Protein 3KUU (pdb70)

InterPro domains:
  IPR000031 PurE domain [PF00731] (14-162)
  IPR000031 PurE domain [SM01001] (13-164)
  IPR000031 PurE domain [TIGR01162] (15-169)
  IPR024694 PurE, prokaryotic type [PIRSF001338] (13-167)
  IPR024694 PurE, prokaryotic type [PTHR23046] (8-169)
  IPR033747 Class I PurE [MF_01929] (15-168)

B-factor: mean 12.15, std 9.56, range [2.0, 139.47]

Secondary structure (DSSP, 8-state):
--SS-----EEE---GGGGG--HHHHHHHHTT--EEE----TTT-HHHHHHHHHHTTTTT-SEEEEEEESS--S---GGG-SS-EEEEEEPPTTTTTHHHHHHHH--TTS--EE--SSHHHHHHHHHHHHHHHHTT-HHHHHHHHHHHHHHHHHHHT---TTS--/---EEE---GGGGG--HHHHHHHHTT--EEE----TTT-HHHHHHHHHHHTTTT-SEEEEEE-SS--S---GGG-SS-EEEEEPPPTTTTTHHHHHHHH--TT---EE--STHHHHHHHHHHHHHHHHTT-HHHHHHHHHHHHHHHHHHHT---TT--/-GGGT--EEE---GGGGG--HHHHHHHHTT--EEE----TTT-HHHHHHHHHHHTTTT-SEEEEEE-SS--S---GGG-SS-EEEEEPPPTTTTTHHHHHHHH--TTS--EE--SSHHHHHHHHHHHHHHHHTT-HHHHHHHHHHHHHHHHHHHT---TTS--/-----EEE---GGGGG--HHHHHHHHTT--EEE----TTT-HHHHHHHHHHHTTTT-SEEEEEE-SS--S---GGG-SS-EEEEEPPPTTTTTHHHHHHHH--TT---EE--STHHHHHHHHHHHHHHHHTT-HHHHHHHHHHHHHHHHHHHT---TTS--

Sequence (647 aa):
NSAYAAGVKIAIVGSKSDWATQQFAADVLTTLNVPFHVEVVSAHRTPDRLFSSFAEQAEEANGLHVIIAGNGGAAHLPGLAAKTLVPVLGVPVQSAALSGVDSLYSSIVQPRRGIPVGTLAIGKAGAANAALLAAQILALHDTELAGRLAHWRRQSSQTDDDVLDNPDPREEAGVKIAIVGSSKSDWATQQFAADVLTTLNNVPFHVEVVSAHRRTPDRLFSSFAEQAEANGLHVIIAGNGGAAHLPGLAAKTLVPVLGVPVQSAALSGVDSLYSIVQPRGIIPVGTLAIGKAGAANAALLAAQILALHDTEELAGRLAHWRQSSQTDDVLDNPDPREEEAYAAGVKIAIVGSSKSDWATQFAADVLTTLNVPFHVEVVSAHRRTPDRLFSSFAEQQAEANGLHVIIAGNGGAAHLPGLAAKTLVPVLGVPVQSAALSGVDSLYSSIVQPRGIPVGTLAIGKAGAANAALLAAQILALHDTELAGRLAHWRQSSQTDDDVLDNPDPREEAAAGVKIAIVGSKSDWATQQFAADVLTTLNVPFHVEVVSAHRRTPDRLFSSFAEQQAEANGLHVIIAGNGGAAHLPGLAAKTLVPVLGVPVQSAALSGVDSLYSSIVQPRGIIPVGTLAIGKKAGAANAALLAAQILALHDTELAGRLAHWRRQSSQQTDDVLDNNPDPREEA

Structure (mmCIF, N/CA/C/O backbone):
data_3KUU
#
_entry.id   3KUU
#
_cell.length_a   114.04
_cell.length_b   114.04
_cell.length_c   231.74
_cell.angle_alpha   90.0
_cell.angle_beta   90.0
_cell.angle_gamma   90.0
#
_symmetry.space_group_name_H-M   'I 4 2 2'
#
loop_
_entity.id
_entity.type
_entity.pdbx_description
1 polymer 'Phosphoribosylaminoimidazole carboxylase catalytic subunit PurE'
2 non-polymer 'SULFATE ION'
3 water water
#
loop_
_atom_site.group_PDB
_atom_site.id
_atom_site.type_symbol
_atom_site.label_atom_id
_atom_site.label_alt_id
_atom_site.label_comp_id
_atom_site.label_asym_id
_atom_site.label_entity_id
_atom_site.label_seq_id
_atom_site.pdbx_PDB_ins_code
_atom_site.Cartn_x
_atom_site.Cartn_y
_atom_site.Cartn_z
_atom_site.occupancy
_atom_site.B_iso_or_equiv
_atom_site.auth_seq_id
_atom_site.auth_comp_id
_atom_site.auth_asym_id
_atom_site.auth_atom_id
_atom_site.pdbx_PDB_model_num
ATOM 1 N N . ASN A 1 6 ? 18.118 36.006 43.667 1.00 12.72 6 ASN A N 1
ATOM 2 C CA . ASN A 1 6 ? 18.944 37.153 44.196 1.00 13.17 6 ASN A CA 1
ATOM 3 C C . ASN A 1 6 ? 18.030 38.357 44.469 1.00 12.32 6 ASN A C 1
ATOM 4 O O . ASN A 1 6 ? 16.817 38.240 44.254 1.00 14.55 6 ASN A O 1
ATOM 9 N N . SER A 1 7 ? 18.600 39.513 44.874 1.00 12.44 7 SER A N 1
ATOM 10 C CA . SER A 1 7 ? 17.806 40.736 45.242 1.00 13.63 7 SER A CA 1
ATOM 11 C C . SER A 1 7 ? 18.056 42.049 44.412 1.00 10.97 7 SER A C 1
ATOM 12 O O . SER A 1 7 ? 17.862 43.191 44.896 1.00 10.84 7 SER A O 1
ATOM 15 N N . ALA A 1 8 ? 18.458 41.870 43.156 1.00 8.89 8 ALA A N 1
ATOM 16 C CA . ALA A 1 8 ? 18.797 42.981 42.227 1.00 9.87 8 ALA A CA 1
ATOM 17 C C . ALA A 1 8 ? 17.641 43.979 41.902 1.00 6.97 8 ALA A C 1
ATOM 18 O O . ALA A 1 8 ? 17.845 45.187 41.679 1.00 6.69 8 ALA A O 1
ATOM 20 N N . TYR A 1 9 ? 16.442 43.399 41.824 1.00 8.58 9 TYR A N 1
ATOM 21 C CA . TYR A 1 9 ? 15.221 44.097 41.533 1.00 7.84 9 TYR A CA 1
ATOM 22 C C . TYR A 1 9 ? 14.341 43.724 42.725 1.00 7.10 9 TYR A C 1
ATOM 23 O O . TYR A 1 9 ? 14.327 42.569 43.283 1.00 11.15 9 TYR A O 1
ATOM 32 N N . ALA A 1 10 ? 13.675 44.745 43.199 1.00 4.93 10 ALA A N 1
ATOM 33 C CA . ALA A 1 10 ? 12.595 44.579 44.131 1.00 2.23 10 ALA A CA 1
ATOM 34 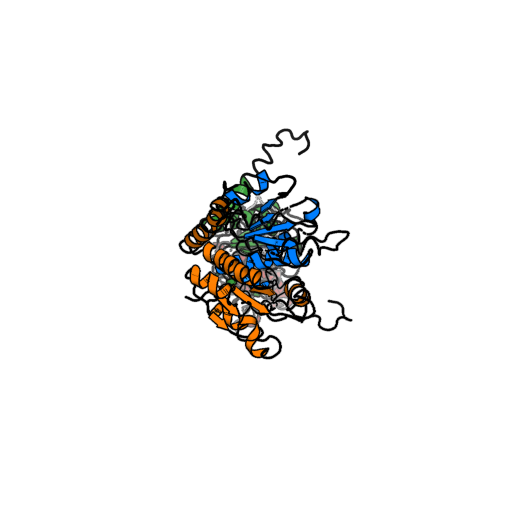C C . ALA A 1 10 ? 11.303 44.403 43.344 1.00 2.96 10 ALA A C 1
ATOM 35 O O . ALA A 1 10 ? 10.541 45.366 43.060 1.00 7.26 10 ALA A O 1
ATOM 37 N N . ALA A 1 11 ? 11.062 43.184 42.920 1.00 2.23 11 ALA A N 1
ATOM 38 C CA . ALA A 1 11 ? 10.046 42.847 41.931 1.00 2.45 11 ALA A CA 1
ATOM 39 C C . ALA A 1 11 ? 8.838 42.140 42.519 1.00 2.00 11 ALA A C 1
ATOM 40 O O . ALA A 1 11 ? 7.995 41.605 41.794 1.00 2.03 11 ALA A O 1
ATOM 42 N N . GLY A 1 12 ? 8.761 42.094 43.854 1.00 2.48 12 GLY A N 1
ATOM 43 C CA . GLY A 1 12 ? 7.588 41.469 44.490 1.00 2.00 12 GLY A CA 1
ATOM 44 C C . GLY A 1 12 ? 7.611 39.951 44.560 1.00 2.00 12 GLY A C 1
ATOM 45 O O . GLY A 1 12 ? 6.545 39.387 44.752 1.00 3.53 12 GLY A O 1
ATOM 46 N N . VAL A 1 13 ? 8.772 39.306 44.399 1.00 2.00 13 VAL A N 1
ATOM 47 C CA . VAL A 1 13 ? 8.782 37.826 44.440 1.00 3.41 13 VAL A CA 1
ATOM 48 C C . VAL A 1 13 ? 8.821 37.398 45.901 1.00 4.26 13 VAL A C 1
ATOM 49 O O . VAL A 1 13 ? 9.854 37.489 46.539 1.00 6.43 13 VAL A O 1
ATOM 53 N N . LYS A 1 14 ? 7.698 36.956 46.442 1.00 2.00 14 LYS A N 1
ATOM 54 C CA . LYS A 1 14 ? 7.631 36.624 47.880 1.00 2.00 14 LYS A CA 1
ATOM 55 C C . LYS A 1 14 ? 7.509 35.094 48.082 1.00 2.00 14 LYS A C 1
ATOM 56 O O . LYS A 1 14 ? 7.473 34.630 49.219 1.00 2.00 14 LYS A O 1
ATOM 62 N N . ILE A 1 15 ? 7.399 34.346 46.988 1.00 5.65 15 ILE A N 1
ATOM 63 C CA . ILE A 1 15 ? 7.255 32.867 47.111 1.00 6.45 15 ILE A CA 1
ATOM 64 C C . ILE A 1 15 ? 8.350 32.222 46.298 1.00 5.92 15 ILE A C 1
ATOM 65 O O . ILE A 1 15 ? 8.604 32.605 45.142 1.00 6.98 15 ILE A O 1
ATOM 70 N N . ALA A 1 16 ? 8.951 31.175 46.858 1.00 6.06 16 ALA A N 1
ATOM 71 C CA . ALA A 1 16 ? 9.814 30.267 46.069 1.00 5.63 16 ALA A CA 1
ATOM 72 C C . ALA A 1 16 ? 9.209 28.880 46.062 1.00 6.69 16 ALA A C 1
ATOM 73 O O . ALA A 1 16 ? 8.767 28.410 47.111 1.00 8.81 16 ALA A O 1
ATOM 75 N N . ILE A 1 17 ? 9.210 28.238 44.904 1.00 6.06 17 ILE A N 1
ATOM 76 C CA . ILE A 1 17 ? 8.833 26.814 44.728 1.00 5.91 17 ILE A CA 1
ATOM 77 C C . ILE A 1 17 ? 10.155 26.101 44.511 1.00 6.12 17 ILE A C 1
ATOM 78 O O . ILE A 1 17 ? 10.839 26.294 43.464 1.00 7.40 17 ILE A O 1
ATOM 83 N N . VAL A 1 18 ? 10.562 25.268 45.467 1.00 6.63 18 VAL A N 1
ATOM 84 C CA . VAL A 1 18 ? 11.799 24.522 45.373 1.00 6.70 18 VAL A CA 1
ATOM 85 C C . VAL A 1 18 ? 11.487 23.040 45.436 1.00 7.36 18 VAL A C 1
ATOM 86 O O . VAL A 1 18 ? 10.425 22.606 45.957 1.00 7.85 18 VAL A O 1
ATOM 98 N N . GLY A 1 20 ? 13.496 18.796 45.417 1.00 6.11 20 GLY A N 1
ATOM 99 C CA . GLY A 1 20 ? 14.728 18.049 45.558 1.00 6.77 20 GLY A CA 1
ATOM 100 C C . GLY A 1 20 ? 15.311 17.505 44.278 1.00 7.23 20 GLY A C 1
ATOM 101 O O . GLY A 1 20 ? 16.523 17.227 44.232 1.00 9.01 20 GLY A O 1
ATOM 102 N N . SER A 1 21 ? 14.493 17.337 43.247 1.00 7.75 21 SER A N 1
ATOM 103 C CA . SER A 1 21 ? 14.969 16.728 41.982 1.00 8.10 21 SER A CA 1
ATOM 104 C C . SER A 1 21 ? 14.240 17.351 40.824 1.00 6.77 21 SER A C 1
ATOM 105 O O . SER A 1 21 ? 13.051 17.720 40.950 1.00 7.99 21 SER A O 1
ATOM 108 N N . LYS A 1 22 ? 14.907 17.473 39.687 1.00 7.42 22 LYS A N 1
ATOM 109 C CA . LYS A 1 22 ? 14.248 17.939 38.448 1.00 9.64 22 LYS A CA 1
ATOM 110 C C . LYS A 1 22 ? 12.984 17.125 38.103 1.00 9.05 22 LYS A C 1
ATOM 111 O O . LYS A 1 22 ? 11.959 17.703 37.640 1.00 10.13 22 LYS A O 1
ATOM 117 N N . SER A 1 23 ? 13.001 15.822 38.395 1.00 8.22 23 SER A N 1
ATOM 118 C CA . SER A 1 23 ? 11.828 14.988 38.099 1.00 9.24 23 SER A CA 1
ATOM 119 C C . SER A 1 23 ? 10.615 15.390 38.954 1.00 10.68 23 SER A C 1
ATOM 120 O O . SER A 1 23 ? 9.477 15.100 38.578 1.00 11.35 23 SER A O 1
ATOM 123 N N . ASP A 1 24 ? 10.826 16.079 40.063 1.00 7.48 24 ASP A N 1
ATOM 124 C CA . ASP A 1 24 ? 9.704 16.581 40.849 1.00 7.18 24 ASP A CA 1
ATOM 125 C C . ASP A 1 24 ? 8.919 17.683 40.146 1.00 7.96 24 ASP A C 1
ATOM 126 O O . ASP A 1 24 ? 7.801 17.978 40.582 1.00 8.21 24 ASP A O 1
ATOM 131 N N . TRP A 1 25 ? 9.450 18.288 39.075 1.00 8.56 25 TRP A N 1
ATOM 132 C CA . TRP A 1 25 ? 8.753 19.397 38.428 1.00 7.72 25 TRP A CA 1
ATOM 133 C C . TRP A 1 25 ? 7.409 18.971 37.798 1.00 8.55 25 TRP A C 1
ATOM 134 O O . TRP A 1 25 ? 6.483 19.780 37.764 1.00 8.55 25 TRP A O 1
ATOM 145 N N . ALA A 1 26 ? 7.252 17.707 37.428 1.00 7.92 26 ALA A N 1
ATOM 146 C CA . ALA A 1 26 ? 5.963 17.208 36.906 1.00 9.54 26 ALA A CA 1
ATOM 147 C C . ALA A 1 26 ? 4.859 17.431 37.951 1.00 10.68 26 ALA A C 1
ATOM 148 O O . ALA A 1 26 ? 3.743 17.756 37.608 1.00 12.41 26 ALA A O 1
ATOM 150 N N . THR A 1 27 ? 5.209 17.296 39.234 1.00 8.01 27 THR A N 1
ATOM 151 C CA . THR A 1 27 ? 4.278 17.571 40.335 1.00 7.02 27 THR A CA 1
ATOM 152 C C . THR A 1 27 ? 4.272 19.081 40.659 1.00 7.32 27 THR A C 1
ATOM 153 O O . THR A 1 27 ? 3.199 19.673 40.790 1.00 7.53 27 THR A O 1
ATOM 165 N N . GLN A 1 29 ? 4.982 21.786 39.074 1.00 6.34 29 GLN A N 1
ATOM 166 C CA A GLN A 1 29 ? 4.416 22.715 38.086 0.50 7.09 29 GLN A CA 1
ATOM 167 C CA B GLN A 1 29 ? 4.399 22.704 38.088 0.50 8.05 29 GLN A CA 1
ATOM 168 C C . GLN A 1 29 ? 2.942 23.042 38.433 1.00 8.35 29 GLN A C 1
ATOM 169 O O . GLN A 1 29 ? 2.460 24.102 38.086 1.00 7.65 29 GLN A O 1
ATOM 180 N N . PHE A 1 30 ? 2.246 22.157 39.175 1.00 6.96 30 PHE A N 1
ATOM 181 C CA . PHE A 1 30 ? 0.856 22.453 39.528 1.00 7.79 30 PHE A CA 1
ATOM 182 C C . PHE A 1 30 ? 0.788 23.574 40.569 1.00 7.56 30 PHE A C 1
ATOM 183 O O . PHE A 1 30 ? -0.228 24.292 40.620 1.00 8.76 30 PHE A O 1
ATOM 191 N N . ALA A 1 31 ? 1.839 23.773 41.385 1.00 7.30 31 ALA A N 1
ATOM 192 C CA . ALA A 1 31 ? 1.868 24.954 42.281 1.00 6.68 31 ALA A CA 1
ATOM 193 C C . ALA A 1 31 ? 2.144 26.194 41.429 1.00 8.03 31 ALA A C 1
ATOM 194 O O . ALA A 1 31 ? 1.491 27.232 41.623 1.00 8.01 31 ALA A O 1
ATOM 196 N N . ALA A 1 32 ? 3.097 26.102 40.482 1.00 6.47 32 ALA A N 1
ATOM 197 C CA . ALA A 1 32 ? 3.410 27.260 39.641 1.00 6.47 32 ALA A CA 1
ATOM 198 C C . ALA A 1 32 ? 2.197 27.726 38.856 1.00 7.28 32 ALA A C 1
ATOM 199 O O . ALA A 1 32 ? 1.933 28.935 38.774 1.00 8.79 32 ALA A O 1
ATOM 201 N N . ASP A 1 33 ? 1.410 26.794 38.358 1.00 7.90 33 ASP A N 1
ATOM 202 C CA . ASP A 1 33 ? 0.266 27.172 37.561 1.00 7.72 33 ASP A CA 1
ATOM 203 C C . ASP A 1 33 ? -0.800 27.949 38.337 1.00 7.02 33 ASP A C 1
ATOM 204 O O . ASP A 1 33 ? -1.378 28.897 37.807 1.00 8.24 33 ASP A O 1
ATOM 209 N N . VAL A 1 34 ? -1.027 27.564 39.594 1.00 6.68 34 VAL A N 1
ATOM 210 C CA . VAL A 1 34 ? -1.965 28.328 40.406 1.00 7.43 34 VAL A CA 1
ATOM 211 C C . VAL A 1 34 ? -1.441 29.747 40.638 1.00 6.25 34 VAL A C 1
ATOM 212 O O . VAL A 1 34 ? -2.211 30.708 40.542 1.00 6.77 34 VAL A O 1
ATOM 216 N N . LEU A 1 35 ? -0.142 29.893 40.947 1.00 6.17 35 LEU A N 1
ATOM 217 C CA . LEU A 1 35 ? 0.373 31.241 41.230 1.00 5.47 35 LEU A CA 1
ATOM 218 C C . LEU A 1 35 ? 0.328 32.100 39.953 1.00 6.24 35 LEU A C 1
ATOM 219 O O . LEU A 1 35 ? -0.030 33.297 40.021 1.00 7.12 35 LEU A O 1
ATOM 224 N N . THR A 1 36 ? 0.576 31.502 38.777 1.00 7.04 36 THR A N 1
ATOM 225 C CA . THR A 1 36 ? 0.441 32.242 37.506 1.00 8.15 36 THR A CA 1
ATOM 226 C C . THR A 1 36 ? -0.996 32.775 37.366 1.00 6.72 36 THR A C 1
ATOM 227 O O . THR A 1 36 ? -1.205 33.953 37.064 1.00 7.39 36 THR A O 1
ATOM 231 N N . THR A 1 37 ? -1.968 31.912 37.610 1.00 5.98 37 THR A N 1
ATOM 232 C CA . THR A 1 37 ? -3.380 32.301 37.495 1.00 5.20 37 THR A CA 1
ATOM 233 C C . THR A 1 37 ? -3.719 33.433 38.434 1.00 6.61 37 THR A C 1
ATOM 234 O O . THR A 1 37 ? -4.447 34.368 38.059 1.00 8.26 37 THR A O 1
ATOM 238 N N . LEU A 1 38 ? -3.191 33.397 39.654 1.00 5.90 38 LEU A N 1
ATOM 239 C CA . LEU A 1 38 ? -3.426 34.436 40.642 1.00 7.40 38 LEU A CA 1
ATOM 240 C C . LEU A 1 38 ? -2.514 35.680 40.509 1.00 7.31 38 LEU A C 1
ATOM 241 O O . LEU A 1 38 ? -2.610 36.604 41.334 1.00 7.52 38 LEU A O 1
ATOM 246 N N . ASN A 1 39 ? -1.664 35.719 39.488 1.00 6.90 39 ASN A N 1
ATOM 247 C CA . ASN A 1 39 ? -0.773 36.878 39.309 1.00 7.67 39 ASN A CA 1
ATOM 248 C C . ASN A 1 39 ? 0.145 37.113 40.499 1.00 8.10 39 ASN A C 1
ATOM 249 O O . ASN A 1 39 ? 0.392 38.243 40.917 1.00 9.46 39 ASN A O 1
ATOM 254 N N . VAL A 1 40 ? 0.627 36.021 41.050 1.00 6.16 40 VAL A N 1
ATOM 255 C CA . VAL A 1 40 ? 1.576 36.067 42.179 1.00 6.60 40 VAL A CA 1
ATOM 256 C C . VAL A 1 40 ? 2.971 35.747 41.688 1.00 7.25 40 VAL A C 1
ATOM 257 O O . VAL A 1 40 ? 3.209 34.612 41.228 1.00 7.85 40 VAL A O 1
ATOM 261 N N . PRO A 1 41 ? 3.906 36.684 41.798 1.00 5.76 41 PRO A N 1
ATOM 262 C CA . PRO A 1 41 ? 5.273 36.375 41.355 1.00 6.78 41 PRO A CA 1
ATOM 263 C C . PRO A 1 41 ? 5.949 35.263 42.141 1.00 6.38 41 PRO A C 1
ATOM 264 O O . PRO A 1 41 ? 5.699 35.187 43.366 1.00 8.25 41 PRO A O 1
ATOM 268 N N . PHE A 1 42 ? 6.770 34.434 41.495 1.00 5.80 42 PHE A N 1
ATOM 269 C CA . PHE A 1 42 ? 7.446 33.353 42.208 1.00 6.90 42 PHE A CA 1
ATOM 270 C C . PHE A 1 42 ? 8.770 33.035 41.529 1.00 7.40 42 PHE A C 1
ATOM 271 O O . PHE A 1 42 ? 8.981 33.319 40.334 1.00 8.77 42 PHE A O 1
ATOM 279 N N . HIS A 1 43 ? 9.622 32.377 42.302 1.00 6.69 43 HIS A N 1
ATOM 280 C CA . HIS A 1 43 ? 10.907 31.835 41.860 1.00 6.59 43 HIS A CA 1
ATOM 281 C C . HIS A 1 43 ? 10.832 30.312 41.886 1.00 7.71 43 HIS A C 1
ATOM 282 O O . HIS A 1 43 ? 10.163 29.779 42.775 1.00 9.71 43 HIS A O 1
ATOM 289 N N . VAL A 1 44 ? 11.479 29.618 40.954 1.00 6.70 44 VAL A N 1
ATOM 290 C CA . VAL A 1 44 ? 11.537 28.128 40.979 1.00 6.71 44 VAL A CA 1
ATOM 291 C C . VAL A 1 44 ? 13.008 27.721 41.037 1.00 7.31 44 VAL A C 1
ATOM 292 O O . VAL A 1 44 ? 13.837 28.259 40.288 1.00 8.51 44 VAL A O 1
ATOM 296 N N . GLU A 1 45 ? 13.326 26.703 41.819 1.00 6.29 45 GLU A N 1
ATOM 297 C CA . GLU A 1 45 ? 14.705 26.223 41.856 1.00 5.94 45 GLU A CA 1
ATOM 298 C C . GLU A 1 45 ? 14.755 24.785 42.364 1.00 6.94 45 GLU A C 1
ATOM 299 O O . GLU A 1 45 ? 13.969 24.377 43.207 1.00 8.11 45 GLU A O 1
ATOM 305 N N . VAL A 1 46 ? 15.716 24.014 41.826 1.00 7.10 46 VAL A N 1
ATOM 306 C CA . VAL A 1 46 ? 16.004 22.661 42.330 1.00 7.18 46 VAL A CA 1
ATOM 307 C C . VAL A 1 46 ? 17.111 22.805 43.396 1.00 7.31 46 VAL A C 1
ATOM 308 O O . VAL A 1 46 ? 18.214 23.355 43.137 1.00 7.86 46 VAL A O 1
ATOM 312 N N . VAL A 1 47 ? 16.803 22.316 44.602 1.00 6.05 47 VAL A N 1
ATOM 313 C CA . VAL A 1 47 ? 17.768 22.305 45.726 1.00 7.13 47 VAL A CA 1
ATOM 314 C C . VAL A 1 47 ? 17.612 20.956 46.392 1.00 6.70 47 VAL A C 1
ATOM 315 O O . VAL A 1 47 ? 16.465 20.616 46.824 1.00 7.02 47 VAL A O 1
ATOM 319 N N . SER A 1 48 ? 18.664 20.132 46.393 1.00 7.57 48 SER A N 1
ATOM 320 C CA . SER A 1 48 ? 18.548 18.771 46.949 1.00 7.94 48 SER A CA 1
ATOM 321 C C . SER A 1 48 ? 19.114 18.739 48.366 1.00 7.56 48 SER A C 1
ATOM 322 O O . SER A 1 48 ? 20.293 19.148 48.558 1.00 7.84 48 SER A O 1
ATOM 325 N N . ALA A 1 49 ? 18.393 18.207 49.351 1.00 7.24 49 ALA A N 1
ATOM 326 C CA . ALA A 1 49 ? 18.957 18.065 50.700 1.00 6.58 49 ALA A CA 1
ATOM 327 C C . ALA A 1 49 ? 20.195 17.188 50.702 1.00 7.87 49 ALA A C 1
ATOM 328 O O . ALA A 1 49 ? 21.080 17.375 51.540 1.00 8.02 49 ALA A O 1
ATOM 330 N N . HIS A 1 50 ? 20.236 16.187 49.819 1.00 7.02 50 HIS A N 1
ATOM 331 C CA . HIS A 1 50 ? 21.309 15.168 49.895 1.00 5.76 50 HIS A CA 1
ATOM 332 C C . HIS A 1 50 ? 22.390 15.350 48.862 1.00 6.86 50 HIS A C 1
ATOM 333 O O . HIS A 1 50 ? 23.545 15.076 49.155 1.00 6.70 50 HIS A O 1
ATOM 340 N N . ARG A 1 51 ? 22.044 15.884 47.693 1.00 7.27 51 ARG A N 1
ATOM 341 C CA . ARG A 1 51 ? 23.065 16.147 46.671 1.00 6.59 51 ARG A CA 1
ATOM 342 C C . ARG A 1 51 ? 23.631 17.549 46.744 1.00 7.66 51 ARG A C 1
ATOM 343 O O . ARG A 1 51 ? 24.764 17.795 46.276 1.00 8.73 51 ARG A O 1
ATOM 351 N N . THR A 1 52 ? 22.878 18.518 47.283 1.00 6.77 52 THR A N 1
ATOM 352 C CA . THR A 1 52 ? 23.390 19.876 47.401 1.00 6.18 52 THR A CA 1
ATOM 353 C C . THR A 1 52 ? 23.121 20.432 48.811 1.00 6.74 52 THR A C 1
ATOM 354 O O . THR A 1 52 ? 22.464 21.465 48.973 1.00 6.72 52 THR A O 1
ATOM 358 N N . PRO A 1 53 ? 23.629 19.767 49.868 1.00 5.39 53 PRO A N 1
ATOM 359 C CA . PRO A 1 53 ? 23.346 20.196 51.245 1.00 6.81 53 PRO A CA 1
ATOM 360 C C . PRO A 1 53 ? 23.821 21.595 51.533 1.00 6.62 53 PRO A C 1
ATOM 361 O O . PRO A 1 53 ? 23.166 22.301 52.285 1.00 7.56 53 PRO A O 1
ATOM 365 N N . ASP A 1 54 ? 25.003 21.971 51.022 1.00 6.67 54 ASP A N 1
ATOM 366 C CA . ASP A 1 54 ? 25.492 23.328 51.259 1.00 5.36 54 ASP A CA 1
ATOM 367 C C . ASP A 1 54 ? 24.623 24.371 50.597 1.00 6.53 54 ASP A C 1
ATOM 368 O O . ASP A 1 54 ? 24.370 25.446 51.200 1.00 8.26 54 ASP A O 1
ATOM 373 N N . ARG A 1 55 ? 24.128 24.098 49.384 1.00 6.41 55 ARG A N 1
ATOM 374 C CA . ARG A 1 55 ? 23.195 25.032 48.779 1.00 6.31 55 ARG A CA 1
ATOM 375 C C . ARG A 1 55 ? 21.879 25.117 49.510 1.00 6.99 55 ARG A C 1
ATOM 376 O O . ARG A 1 55 ? 21.288 26.222 49.576 1.00 7.91 55 ARG A O 1
ATOM 384 N N . LEU A 1 56 ? 21.410 24.018 50.092 1.00 6.13 56 LEU A N 1
ATOM 385 C CA . LEU A 1 56 ? 20.196 24.118 50.913 1.00 6.89 56 LEU A CA 1
ATOM 386 C C . LEU A 1 56 ? 20.414 25.129 52.057 1.00 6.24 56 LEU A C 1
ATOM 387 O O . LEU A 1 56 ? 19.578 26.006 52.272 1.00 7.33 56 LEU A O 1
ATOM 392 N N . PHE A 1 57 ? 21.549 25.033 52.739 1.00 5.90 57 PHE A N 1
ATOM 393 C CA . PHE A 1 57 ? 21.798 25.981 53.827 1.00 7.47 57 PHE A CA 1
ATOM 394 C C . PHE A 1 57 ? 21.910 27.412 53.307 1.00 6.98 57 PHE A C 1
ATOM 395 O O . PHE A 1 57 ? 21.325 28.319 53.927 1.00 7.95 57 PHE A O 1
ATOM 403 N N . SER A 1 58 ? 22.604 27.653 52.197 1.00 7.07 58 SER A N 1
ATOM 404 C CA A SER A 1 58 ? 22.737 29.019 51.681 0.50 7.77 58 SER A CA 1
ATOM 405 C CA B SER A 1 58 ? 22.733 29.032 51.703 0.50 7.52 58 SER A CA 1
ATOM 406 C C . SER A 1 58 ? 21.390 29.588 51.250 1.00 8.60 58 SER A C 1
ATOM 407 O O . SER A 1 58 ? 21.079 30.771 51.511 1.00 8.17 58 SER A O 1
ATOM 412 N N . PHE A 1 59 ? 20.563 28.761 50.621 1.00 7.09 59 PHE A N 1
ATOM 413 C CA . PHE A 1 59 ? 19.252 29.219 50.166 1.00 5.70 59 PHE A CA 1
ATOM 414 C C . PHE A 1 59 ? 18.422 29.628 51.384 1.00 7.21 59 PHE A C 1
ATOM 415 O O . PHE A 1 59 ? 17.814 30.716 51.397 1.00 6.82 59 PHE A O 1
ATOM 423 N N . ALA A 1 60 ? 18.377 28.790 52.398 1.00 7.07 60 ALA A N 1
ATOM 424 C CA . ALA A 1 60 ? 17.594 29.096 53.573 1.00 6.86 60 ALA A CA 1
ATOM 425 C C . ALA A 1 60 ? 18.136 30.324 54.299 1.00 7.27 60 ALA A C 1
ATOM 426 O O . ALA A 1 60 ? 17.369 31.190 54.707 1.00 6.99 60 ALA A O 1
ATOM 428 N N . GLU A 1 61 ? 19.457 30.407 54.465 1.00 7.25 61 GLU A N 1
ATOM 429 C CA . GLU A 1 61 ? 20.067 31.551 55.186 1.00 6.75 61 GLU A CA 1
ATOM 430 C C . GLU A 1 61 ? 19.727 32.861 54.523 1.00 7.23 61 GLU A C 1
ATOM 431 O O . GLU A 1 61 ? 19.591 33.861 55.218 1.00 8.07 61 GLU A O 1
ATOM 437 N N . GLN A 1 62 ? 19.632 32.882 53.196 1.00 5.82 62 GLN A N 1
ATOM 438 C CA . GLN A 1 62 ? 19.408 34.142 52.491 1.00 5.88 62 GLN A CA 1
ATOM 439 C C . GLN A 1 62 ? 17.935 34.363 52.085 1.00 6.34 62 GLN A C 1
ATOM 440 O O . GLN A 1 62 ? 17.648 35.371 51.423 1.00 6.24 62 GLN A O 1
ATOM 446 N N . ALA A 1 63 ? 17.020 33.463 52.482 1.00 6.06 63 ALA A N 1
ATOM 447 C CA . ALA A 1 63 ? 15.618 33.577 52.056 1.00 5.92 63 ALA A CA 1
ATOM 448 C C . ALA A 1 63 ? 15.015 34.916 52.435 1.00 5.95 63 ALA A C 1
ATOM 449 O O . ALA A 1 63 ? 14.375 35.575 51.617 1.00 6.85 63 ALA A O 1
ATOM 451 N N . GLU A 1 64 ? 15.195 35.331 53.698 1.00 7.77 64 GLU A N 1
ATOM 452 C CA A GLU A 1 64 ? 14.661 36.634 54.136 0.50 9.03 64 GLU A CA 1
ATOM 453 C CA B GLU A 1 64 ? 14.633 36.615 54.113 0.50 8.09 64 GLU A CA 1
ATOM 454 C C . GLU A 1 64 ? 15.296 37.806 53.368 1.00 8.84 64 GLU A C 1
ATOM 455 O O . GLU A 1 64 ? 14.586 38.732 52.874 1.00 9.39 64 GLU A O 1
ATOM 466 N N . ALA A 1 65 ? 16.619 37.808 53.225 1.00 7.37 65 ALA A N 1
ATOM 467 C CA . ALA A 1 65 ? 17.278 38.879 52.445 1.00 6.77 65 ALA A CA 1
ATOM 468 C C . ALA A 1 65 ? 16.836 38.948 50.996 1.00 6.36 65 ALA A C 1
ATOM 469 O O . ALA A 1 65 ? 16.810 40.028 50.390 1.00 8.40 65 ALA A O 1
ATOM 471 N N . ASN A 1 66 ? 16.443 37.807 50.448 1.00 5.97 66 ASN A N 1
ATOM 472 C CA . ASN A 1 66 ? 15.949 37.749 49.078 1.00 5.53 66 ASN A CA 1
ATOM 473 C C . ASN A 1 66 ? 14.451 38.111 48.984 1.00 5.10 66 ASN A C 1
ATOM 474 O O . ASN A 1 66 ? 13.911 38.108 47.878 1.00 9.39 66 ASN A O 1
ATOM 479 N N . GLY A 1 67 ? 13.823 38.425 50.121 1.00 6.49 67 GLY A N 1
ATOM 480 C CA . GLY A 1 67 ? 12.434 38.926 50.095 1.00 7.53 67 GLY A CA 1
ATOM 481 C C . GLY A 1 67 ? 11.379 37.830 50.189 1.00 8.06 67 GLY A C 1
ATOM 482 O O . GLY A 1 67 ? 10.162 38.137 49.983 1.00 9.65 67 GLY A O 1
ATOM 483 N N . LEU A 1 68 ? 11.739 36.591 50.514 1.00 7.09 68 LEU A N 1
ATOM 484 C CA . LEU A 1 68 ? 10.703 35.540 50.552 1.00 7.43 68 LEU A CA 1
ATOM 485 C C . LEU A 1 68 ? 9.864 35.620 51.802 1.00 7.68 68 LEU A C 1
ATOM 486 O O . LEU A 1 68 ? 10.358 35.855 52.931 1.00 9.84 68 LEU A O 1
ATOM 491 N N . HIS A 1 69 ? 8.557 35.345 51.602 1.00 6.47 69 HIS A N 1
ATOM 492 C CA . HIS A 1 69 ? 7.615 35.213 52.741 1.00 6.73 69 HIS A CA 1
ATOM 493 C C . HIS A 1 69 ? 7.139 33.772 52.911 1.00 7.97 69 HIS A C 1
ATOM 494 O O . HIS A 1 69 ? 6.714 33.423 54.029 1.00 8.62 69 HIS A O 1
ATOM 501 N N . VAL A 1 70 ? 7.130 32.968 51.850 1.00 6.40 70 VAL A N 1
ATOM 502 C CA . VAL A 1 70 ? 6.745 31.557 51.983 1.00 6.18 70 VAL A CA 1
ATOM 503 C C . VAL A 1 70 ? 7.603 30.745 51.045 1.00 6.58 70 VAL A C 1
ATOM 504 O O . VAL A 1 70 ? 7.827 31.132 49.886 1.00 7.88 70 VAL A O 1
ATOM 508 N N . ILE A 1 71 ? 8.092 29.604 51.510 1.00 6.89 71 ILE A N 1
ATOM 509 C CA . ILE A 1 71 ? 8.764 28.637 50.645 1.00 7.08 71 ILE A CA 1
ATOM 510 C C . ILE A 1 71 ? 7.869 27.408 50.510 1.00 7.62 71 ILE A C 1
ATOM 511 O O . ILE A 1 71 ? 7.413 26.850 51.529 1.00 8.20 71 ILE A O 1
ATOM 516 N N . ILE A 1 72 ? 7.612 27.002 49.270 1.00 6.33 72 ILE A N 1
ATOM 517 C CA . ILE A 1 72 ? 6.907 25.746 48.986 1.00 6.48 72 ILE A CA 1
ATOM 518 C C . ILE A 1 72 ? 7.980 24.773 48.560 1.00 7.61 72 ILE A C 1
ATOM 519 O O . ILE A 1 72 ? 8.685 24.996 47.564 1.00 8.84 72 ILE A O 1
ATOM 524 N N . ALA A 1 73 ? 8.109 23.656 49.273 1.00 7.24 73 ALA A N 1
ATOM 525 C CA . ALA A 1 73 ? 9.195 22.702 48.988 1.00 6.28 73 ALA A CA 1
ATOM 526 C C . ALA A 1 73 ? 8.648 21.328 48.755 1.00 6.99 73 ALA A C 1
ATOM 527 O O . ALA A 1 73 ? 7.942 20.772 49.635 1.00 7.89 73 ALA A O 1
ATOM 529 N N . GLY A 1 74 ? 8.942 20.746 47.602 1.00 7.66 74 GLY A N 1
ATOM 530 C CA . GLY A 1 74 ? 8.528 19.364 47.268 1.00 6.55 74 GLY A CA 1
ATOM 531 C C . GLY A 1 74 ? 9.668 18.392 47.325 1.00 7.38 74 GLY A C 1
ATOM 532 O O . GLY A 1 74 ? 10.806 18.736 46.920 1.00 7.68 74 GLY A O 1
ATOM 533 N N . ASN A 1 75 ? 9.409 17.192 47.848 1.00 7.44 75 ASN A N 1
ATOM 534 C CA . ASN A 1 75 ? 10.439 16.162 47.882 1.00 7.86 75 ASN A CA 1
ATOM 535 C C . ASN A 1 75 ? 9.735 14.845 48.120 1.00 7.82 75 ASN A C 1
ATOM 536 O O . ASN A 1 75 ? 8.574 14.818 48.533 1.00 8.23 75 ASN A O 1
ATOM 541 N N . GLY A 1 76 ? 10.458 13.777 47.822 1.00 9.11 76 GLY A N 1
ATOM 542 C CA . GLY A 1 76 ? 9.888 12.423 47.943 1.00 9.49 76 GLY A CA 1
ATOM 543 C C . GLY A 1 76 ? 10.851 11.455 48.571 1.00 7.88 76 GLY A C 1
ATOM 544 O O . GLY A 1 76 ? 12.057 11.664 48.633 1.00 9.24 76 GLY A O 1
ATOM 545 N N . GLY A 1 77 ? 10.302 10.285 48.885 1.00 7.46 77 GLY A N 1
ATOM 546 C CA . GLY A 1 77 ? 11.117 9.194 49.518 1.00 8.58 77 GLY A CA 1
ATOM 547 C C . GLY A 1 77 ? 11.512 9.611 50.919 1.00 7.68 77 GLY A C 1
ATOM 548 O O . GLY A 1 77 ? 10.657 9.964 51.740 1.00 9.25 77 GLY A O 1
ATOM 549 N N . ALA A 1 78 ? 12.824 9.587 51.203 1.00 8.16 78 ALA A N 1
ATOM 550 C CA . ALA A 1 78 ? 13.343 10.193 52.444 1.00 8.36 78 ALA A CA 1
ATOM 551 C C . ALA A 1 78 ? 13.427 11.661 52.113 1.00 9.73 78 ALA A C 1
ATOM 552 O O . ALA A 1 78 ? 14.422 12.219 51.566 1.00 10.63 78 ALA A O 1
ATOM 554 N N . ALA A 1 79 ? 12.313 12.320 52.366 1.00 8.44 79 ALA A N 1
ATOM 555 C CA . ALA A 1 79 ? 12.028 13.662 51.846 1.00 9.05 79 ALA A CA 1
ATOM 556 C C . ALA A 1 79 ? 12.467 14.704 52.853 1.00 10.32 79 ALA A C 1
ATOM 557 O O . ALA A 1 79 ? 11.600 15.244 53.537 1.00 14.74 79 ALA A O 1
ATOM 559 N N . HIS A 1 80 ? 13.752 15.021 52.860 1.00 7.30 80 HIS A N 1
ATOM 560 C CA . HIS A 1 80 ? 14.322 15.868 53.927 1.00 8.77 80 HIS A CA 1
ATOM 561 C C . HIS A 1 80 ? 14.398 17.357 53.573 1.00 7.69 80 HIS A C 1
ATOM 562 O O . HIS A 1 80 ? 14.683 18.187 54.445 1.00 9.57 80 HIS A O 1
ATOM 569 N N . LEU A 1 81 ? 14.143 17.712 52.315 1.00 5.99 81 LEU A N 1
ATOM 570 C CA . LEU A 1 81 ? 14.270 19.124 51.918 1.00 7.30 81 LEU A CA 1
ATOM 571 C C . LEU A 1 81 ? 13.410 20.104 52.743 1.00 6.91 81 LEU A C 1
ATOM 572 O O . LEU A 1 81 ? 13.936 21.091 53.246 1.00 6.62 81 LEU A O 1
ATOM 577 N N . PRO A 1 82 ? 12.082 19.860 52.866 1.00 7.51 82 PRO A N 1
ATOM 578 C CA . PRO A 1 82 ? 11.297 20.892 53.596 1.00 6.97 82 PRO A CA 1
ATOM 579 C C . PRO A 1 82 ? 11.749 21.092 55.027 1.00 7.06 82 PRO A C 1
ATOM 580 O O . PRO A 1 82 ? 11.841 22.255 55.462 1.00 7.34 82 PRO A O 1
ATOM 584 N N . GLY A 1 83 ? 12.028 20.017 55.718 1.00 6.67 83 GLY A N 1
ATOM 585 C CA . GLY A 1 83 ? 12.373 20.136 57.145 1.00 6.53 83 GLY A CA 1
ATOM 586 C C . GLY A 1 83 ? 13.726 20.773 57.341 1.00 6.98 83 GLY A C 1
ATOM 587 O O . GLY A 1 83 ? 13.890 21.558 58.306 1.00 7.99 83 GLY A O 1
ATOM 596 N N . LEU A 1 85 ? 15.144 22.979 55.302 1.00 6.60 85 LEU A N 1
ATOM 597 C CA . LEU A 1 85 ? 14.946 24.395 55.050 1.00 6.68 85 LEU A CA 1
ATOM 598 C C . LEU A 1 85 ? 14.319 25.051 56.280 1.00 6.76 85 LEU A C 1
ATOM 599 O O . LEU A 1 85 ? 14.772 26.113 56.720 1.00 6.82 85 LEU A O 1
ATOM 604 N N . ALA A 1 86 ? 13.268 24.436 56.821 1.00 6.51 86 ALA A N 1
ATOM 605 C CA . ALA A 1 86 ? 12.588 25.062 57.984 1.00 6.71 86 ALA A CA 1
ATOM 606 C C . ALA A 1 86 ? 13.482 25.191 59.192 1.00 7.86 86 ALA A C 1
ATOM 607 O O . ALA A 1 86 ? 13.324 26.172 59.964 1.00 8.02 86 ALA A O 1
ATOM 609 N N . ALA A 1 87 ? 14.487 24.313 59.320 1.00 6.49 87 ALA A N 1
ATOM 610 C CA . ALA A 1 87 ? 15.421 24.371 60.449 1.00 6.39 87 ALA A CA 1
ATOM 611 C C . ALA A 1 87 ? 16.361 25.590 60.359 1.00 7.84 87 ALA A C 1
ATOM 612 O O . ALA A 1 87 ? 16.966 25.969 61.381 1.00 8.95 87 ALA A O 1
ATOM 614 N N . LYS A 1 88 ? 16.486 26.185 59.168 1.00 7.46 88 LYS A N 1
ATOM 615 C CA . LYS A 1 88 ? 17.497 27.195 58.917 1.00 7.21 88 LYS A CA 1
ATOM 616 C C . LYS A 1 88 ? 16.940 28.575 58.617 1.00 8.22 88 LYS A C 1
ATOM 617 O O . LYS A 1 88 ? 17.713 29.486 58.318 1.00 9.83 88 LYS A O 1
ATOM 623 N N . THR A 1 89 ? 15.617 28.758 58.663 1.00 7.57 89 THR A N 1
ATOM 624 C CA . THR A 1 89 ? 15.018 30.079 58.467 1.00 8.26 89 THR A CA 1
ATOM 625 C C . THR A 1 89 ? 13.716 30.163 59.231 1.00 7.14 89 THR A C 1
ATOM 626 O O . THR A 1 89 ? 13.079 29.146 59.410 1.00 8.71 89 THR A O 1
ATOM 630 N N . LEU A 1 90 ? 13.298 31.389 59.535 1.00 8.03 90 LEU A N 1
ATOM 631 C CA . LEU A 1 90 ? 11.939 31.648 60.048 1.00 8.26 90 LEU A CA 1
ATOM 632 C C . LEU A 1 90 ? 10.907 31.819 58.966 1.00 7.84 90 LEU A C 1
ATOM 633 O O . LEU A 1 90 ? 9.717 31.897 59.290 1.00 9.15 90 LEU A O 1
ATOM 638 N N . VAL A 1 91 ? 11.308 31.954 57.702 1.00 7.30 91 VAL A N 1
ATOM 639 C CA . VAL A 1 91 ? 10.311 32.021 56.650 1.00 7.39 91 VAL A CA 1
ATOM 640 C C . VAL A 1 91 ? 9.466 30.732 56.675 1.00 6.74 91 VAL A C 1
ATOM 641 O O . VAL A 1 91 ? 10.026 29.627 56.652 1.00 7.61 91 VAL A O 1
ATOM 645 N N . PRO A 1 92 ? 8.129 30.833 56.697 1.00 6.96 92 PRO A N 1
ATOM 646 C CA . PRO A 1 92 ? 7.296 29.624 56.711 1.00 6.84 92 PRO A CA 1
ATOM 647 C C . PRO A 1 92 ? 7.582 28.701 55.543 1.00 6.23 92 PRO A C 1
ATOM 648 O O . PRO A 1 92 ? 7.701 29.156 54.371 1.00 7.21 92 PRO A O 1
ATOM 652 N N . VAL A 1 93 ? 7.634 27.394 55.850 1.00 6.92 93 VAL A N 1
ATOM 653 C CA . VAL A 1 93 ? 7.854 26.341 54.826 1.00 6.75 93 VAL A CA 1
ATOM 654 C C . VAL A 1 93 ? 6.613 25.445 54.751 1.00 7.18 93 VAL A C 1
ATOM 655 O O . VAL A 1 93 ? 6.150 24.919 55.781 1.00 7.64 93 VAL A O 1
ATOM 659 N N . LEU A 1 94 ? 6.129 25.288 53.522 1.00 6.12 94 LEU A N 1
ATOM 660 C CA . LEU A 1 94 ? 5.037 24.369 53.204 1.00 6.64 94 LEU A CA 1
ATOM 661 C C . LEU A 1 94 ? 5.612 23.218 52.425 1.00 9.15 94 LEU A C 1
ATOM 662 O O . LEU A 1 94 ? 6.421 23.401 51.488 1.00 11.08 94 LEU A O 1
ATOM 667 N N . GLY A 1 95 ? 5.282 22.001 52.828 1.00 8.11 95 GLY A N 1
ATOM 668 C CA . GLY A 1 95 ? 5.923 20.806 52.226 1.00 8.97 95 GLY A CA 1
ATOM 669 C C . GLY A 1 95 ? 4.940 20.021 51.364 1.00 7.89 95 GLY A C 1
ATOM 670 O O . GLY A 1 95 ? 3.775 19.814 51.752 1.00 8.39 95 GLY A O 1
ATOM 671 N N . VAL A 1 96 ? 5.370 19.599 50.177 1.00 7.40 96 VAL A N 1
ATOM 672 C CA . VAL A 1 96 ? 4.538 18.784 49.279 1.00 6.99 96 VAL A CA 1
ATOM 673 C C . VAL A 1 96 ? 5.204 17.420 49.128 1.00 7.89 96 VAL A C 1
ATOM 674 O O . VAL A 1 96 ? 6.333 17.316 48.606 1.00 7.81 96 VAL A O 1
ATOM 678 N N . PRO A 1 97 ? 4.561 16.346 49.630 1.00 6.28 97 PRO A N 1
ATOM 679 C CA . PRO A 1 97 ? 5.114 14.997 49.437 1.00 6.54 97 PRO A CA 1
ATOM 680 C C . PRO A 1 97 ? 4.931 14.575 47.998 1.00 8.42 97 PRO A C 1
ATOM 681 O O . PRO A 1 97 ? 3.791 14.438 47.525 1.00 8.96 97 PRO A O 1
ATOM 685 N N . VAL A 1 98 ? 6.001 14.298 47.298 1.00 8.31 98 VAL A N 1
ATOM 686 C CA . VAL A 1 98 ? 5.932 13.799 45.931 1.00 7.89 98 VAL A CA 1
ATOM 687 C C . VAL A 1 98 ? 5.669 12.324 45.982 1.00 9.40 98 VAL A C 1
ATOM 688 O O . VAL A 1 98 ? 6.241 11.611 46.848 1.00 11.19 98 VAL A O 1
ATOM 692 N N . GLN A 1 99 ? 4.810 11.807 45.115 1.00 8.23 99 GLN A N 1
ATOM 693 C CA . GLN A 1 99 ? 4.520 10.373 45.142 1.00 9.25 99 GLN A CA 1
ATOM 694 C C . GLN A 1 99 ? 5.734 9.587 44.726 1.00 12.65 99 GLN A C 1
ATOM 695 O O . GLN A 1 99 ? 6.411 9.889 43.755 1.00 19.76 99 GLN A O 1
ATOM 701 N N . SER A 1 100 ? 6.110 8.625 45.542 1.00 8.81 100 SER A N 1
ATOM 702 C CA . SER A 1 100 ? 7.226 7.732 45.262 1.00 8.16 100 SER A CA 1
ATOM 703 C C . SER A 1 100 ? 6.742 6.425 44.654 1.00 9.53 100 SER A C 1
ATOM 704 O O . SER A 1 100 ? 5.573 6.065 44.794 1.00 11.45 100 SER A O 1
ATOM 707 N N . ALA A 1 101 ? 7.634 5.673 44.020 1.00 10.80 101 ALA A N 1
ATOM 708 C CA . ALA A 1 101 ? 7.204 4.495 43.294 1.00 12.53 101 ALA A CA 1
ATOM 709 C C . ALA A 1 101 ? 6.791 3.341 44.219 1.00 12.28 101 ALA A C 1
ATOM 710 O O . ALA A 1 101 ? 5.634 2.906 44.187 1.00 15.36 101 ALA A O 1
ATOM 712 N N . ALA A 1 102 ? 7.694 2.813 45.028 1.00 10.02 102 ALA A N 1
ATOM 713 C CA . ALA A 1 102 ? 7.287 1.635 45.830 1.00 9.87 102 ALA A CA 1
ATOM 714 C C . ALA A 1 102 ? 6.206 1.951 46.857 1.00 9.44 102 ALA A C 1
ATOM 715 O O . ALA A 1 102 ? 5.185 1.224 46.973 1.00 10.47 102 ALA A O 1
ATOM 717 N N . LEU A 1 103 ? 6.432 3.009 47.627 1.00 8.97 103 LEU A N 1
ATOM 718 C CA . LEU A 1 103 ? 5.577 3.258 48.802 1.00 7.39 103 LEU A CA 1
ATOM 719 C C . LEU A 1 103 ? 4.494 4.277 48.529 1.00 6.69 103 LEU A C 1
ATOM 720 O O . LEU A 1 103 ? 3.746 4.644 49.460 1.00 8.35 103 LEU A O 1
ATOM 725 N N . SER A 1 104 ? 4.361 4.725 47.273 1.00 7.23 104 SER A N 1
ATOM 726 C CA . SER A 1 104 ? 3.207 5.586 46.838 1.00 7.25 104 SER A CA 1
ATOM 727 C C . SER A 1 104 ? 3.126 6.842 47.684 1.00 7.79 104 SER A C 1
ATOM 728 O O . SER A 1 104 ? 2.033 7.381 47.902 1.00 8.82 104 SER A O 1
ATOM 731 N N . GLY A 1 105 ? 4.272 7.384 48.093 1.00 6.51 105 GLY A N 1
ATOM 732 C CA . GLY A 1 105 ? 4.310 8.624 48.825 1.00 6.87 105 GLY A CA 1
ATOM 733 C C . GLY A 1 105 ? 4.096 8.526 50.331 1.00 7.69 105 GLY A C 1
ATOM 734 O O . GLY A 1 105 ? 4.089 9.576 50.950 1.00 7.87 105 GLY A O 1
ATOM 735 N N . VAL A 1 106 ? 3.932 7.334 50.887 1.00 7.59 106 VAL A N 1
ATOM 736 C CA . VAL A 1 106 ? 3.818 7.239 52.327 1.00 8.09 106 VAL A CA 1
ATOM 737 C C . VAL A 1 106 ? 5.142 7.581 52.999 1.00 6.58 106 VAL A C 1
ATOM 738 O O . VAL A 1 106 ? 5.161 8.264 54.063 1.00 7.36 106 VAL A O 1
ATOM 742 N N . ASP A 1 107 ? 6.247 7.142 52.387 1.00 6.35 107 ASP A N 1
ATOM 743 C CA . ASP A 1 107 ? 7.573 7.571 52.878 1.00 6.17 107 ASP A CA 1
ATOM 744 C C . ASP A 1 107 ? 7.707 9.105 52.769 1.00 6.60 107 ASP A C 1
ATOM 745 O O . ASP A 1 107 ? 8.132 9.762 53.723 1.00 8.23 107 ASP A O 1
ATOM 750 N N . SER A 1 108 ? 7.329 9.662 51.616 1.00 6.17 108 SER A N 1
ATOM 751 C CA . SER A 1 108 ? 7.383 11.111 51.461 1.00 6.61 108 SER A CA 1
ATOM 752 C C . SER A 1 108 ? 6.584 11.855 52.518 1.00 7.02 108 SER A C 1
ATOM 753 O O . SER A 1 108 ? 7.081 12.809 53.158 1.00 7.76 108 SER A O 1
ATOM 756 N N . LEU A 1 109 ? 5.354 11.388 52.729 1.00 6.48 109 LEU A N 1
ATOM 757 C CA . LEU A 1 109 ? 4.462 12.041 53.701 1.00 7.25 109 LEU A CA 1
ATOM 758 C C . LEU A 1 109 ? 5.012 11.954 55.084 1.00 7.16 109 LEU A C 1
ATOM 759 O O . LEU A 1 109 ? 5.098 12.969 55.817 1.00 8.28 109 LEU A O 1
ATOM 764 N N . TYR A 1 110 ? 5.406 10.756 55.506 1.00 7.17 110 TYR A N 1
ATOM 765 C CA . TYR A 1 110 ? 5.868 10.623 56.905 1.00 7.07 110 TYR A CA 1
ATOM 766 C C . TYR A 1 110 ? 7.146 11.453 57.139 1.00 7.84 110 TYR A C 1
ATOM 767 O O . TYR A 1 110 ? 7.308 12.044 58.245 1.00 9.46 110 TYR A O 1
ATOM 776 N N . SER A 1 111 ? 8.069 11.462 56.168 1.00 7.42 111 SER A N 1
ATOM 777 C CA A SER A 1 111 ? 9.328 12.146 56.396 0.50 7.00 111 SER A CA 1
ATOM 778 C CA B SER A 1 111 ? 9.344 12.184 56.245 0.50 7.64 111 SER A CA 1
ATOM 779 C C . SER A 1 111 ? 9.156 13.665 56.353 1.00 8.91 111 SER A C 1
ATOM 780 O O . SER A 1 111 ? 10.063 14.377 56.804 1.00 10.15 111 SER A O 1
ATOM 785 N N . ILE A 1 112 ? 8.024 14.191 55.856 1.00 7.27 112 ILE A N 1
ATOM 786 C CA . ILE A 1 112 ? 7.748 15.661 55.888 1.00 7.80 112 ILE A CA 1
ATOM 787 C C . ILE A 1 112 ? 6.850 16.021 57.056 1.00 8.44 112 ILE A C 1
ATOM 788 O O . ILE A 1 112 ? 7.125 16.995 57.776 1.00 9.90 112 ILE A O 1
ATOM 793 N N . VAL A 1 113 ? 5.741 15.303 57.262 1.00 7.85 113 VAL A N 1
ATOM 794 C CA . VAL A 1 113 ? 4.741 15.787 58.207 1.00 7.46 113 VAL A CA 1
ATOM 795 C C . VAL A 1 113 ? 5.173 15.545 59.619 1.00 8.28 113 VAL A C 1
ATOM 796 O O . VAL A 1 113 ? 4.766 16.332 60.508 1.00 9.41 113 VAL A O 1
ATOM 800 N N . GLN A 1 114 ? 5.957 14.487 59.917 1.00 7.17 114 GLN A N 1
ATOM 801 C CA . GLN A 1 114 ? 6.244 14.092 61.318 1.00 7.70 114 GLN A CA 1
ATOM 802 C C . GLN A 1 114 ? 7.354 14.897 61.984 1.00 9.40 114 GLN A C 1
ATOM 803 O O . GLN A 1 114 ? 7.984 14.386 62.920 1.00 11.72 114 GLN A O 1
ATOM 817 N N . PRO A 1 116 ? 9.401 16.947 64.540 1.00 10.62 116 PRO A N 1
ATOM 818 C CA . PRO A 1 116 ? 9.339 17.081 65.999 1.00 11.75 116 PRO A CA 1
ATOM 819 C C . PRO A 1 116 ? 9.113 18.531 66.436 1.00 10.27 116 PRO A C 1
ATOM 820 O O . PRO A 1 116 ? 9.329 19.508 65.710 1.00 10.55 116 PRO A O 1
ATOM 824 N N . ARG A 1 117 ? 8.673 18.642 67.705 1.00 9.58 117 ARG A N 1
ATOM 825 C CA A ARG A 1 117 ? 8.429 19.961 68.285 0.50 10.48 117 ARG A CA 1
ATOM 826 C CA B ARG A 1 117 ? 8.483 19.916 68.370 0.50 11.16 117 ARG A CA 1
ATOM 827 C C . ARG A 1 117 ? 9.627 20.902 68.094 1.00 9.70 117 ARG A C 1
ATOM 828 O O . ARG A 1 117 ? 10.806 20.565 68.381 1.00 13.30 117 ARG A O 1
ATOM 843 N N . GLY A 1 118 ? 9.320 22.082 67.581 1.00 9.88 118 GLY A N 1
ATOM 844 C CA . GLY A 1 118 ? 10.275 23.188 67.510 1.00 9.65 118 GLY A CA 1
ATOM 845 C C . GLY A 1 118 ? 10.558 23.704 66.141 1.00 10.07 118 GLY A C 1
ATOM 846 O O . GLY A 1 118 ? 10.982 24.867 66.021 1.00 12.09 118 GLY A O 1
ATOM 847 N N . ILE A 1 119 ? 10.354 22.859 65.102 1.00 8.46 119 ILE A N 1
ATOM 848 C CA . ILE A 1 119 ? 10.620 23.269 63.724 1.00 8.35 119 ILE A CA 1
ATOM 849 C C . ILE A 1 119 ? 9.452 22.768 62.869 1.00 8.40 119 ILE A C 1
ATOM 850 O O . ILE A 1 119 ? 9.380 21.578 62.572 1.00 10.39 119 ILE A O 1
ATOM 855 N N . PRO A 1 120 ? 8.540 23.643 62.473 1.00 6.91 120 PRO A N 1
ATOM 856 C CA . PRO A 1 120 ? 7.333 23.192 61.737 1.00 6.92 120 PRO A CA 1
ATOM 857 C C . PRO A 1 120 ? 7.508 23.133 60.221 1.00 8.17 120 PRO A C 1
ATOM 858 O O . PRO A 1 120 ? 8.215 23.978 59.653 1.00 8.24 120 PRO A O 1
ATOM 862 N N . VAL A 1 121 ? 6.757 22.222 59.572 1.00 7.62 121 VAL A N 1
ATOM 863 C CA . VAL A 1 121 ? 6.528 22.279 58.102 1.00 7.08 121 VAL A CA 1
ATOM 864 C C . VAL A 1 121 ? 5.046 22.049 57.917 1.00 7.24 121 VAL A C 1
ATOM 865 O O . VAL A 1 121 ? 4.486 21.023 58.365 1.00 8.76 121 VAL A O 1
ATOM 869 N N . GLY A 1 122 ? 4.368 22.994 57.273 1.00 6.78 122 GLY A N 1
ATOM 870 C CA . GLY A 1 122 ? 2.930 22.806 56.973 1.00 7.31 122 GLY A CA 1
ATOM 871 C C . GLY A 1 122 ? 2.761 21.902 55.768 1.00 7.12 122 GLY A C 1
ATOM 872 O O . GLY A 1 122 ? 3.179 22.289 54.668 1.00 7.77 122 GLY A O 1
ATOM 873 N N . THR A 1 123 ? 2.190 20.704 55.953 1.00 6.52 123 THR A N 1
ATOM 874 C CA . THR A 1 123 ? 2.247 19.699 54.877 1.00 7.18 123 THR A CA 1
ATOM 875 C C . THR A 1 123 ? 0.928 19.584 54.130 1.00 6.35 123 THR A C 1
ATOM 876 O O . THR A 1 123 ? -0.164 19.685 54.714 1.00 7.43 123 THR A O 1
ATOM 880 N N . LEU A 1 124 ? 1.010 19.400 52.814 1.00 6.39 124 LEU A N 1
ATOM 881 C CA . LEU A 1 124 ? -0.148 19.239 51.957 1.00 7.07 124 LEU A CA 1
ATOM 882 C C . LEU A 1 124 ? -0.236 17.816 51.416 1.00 7.37 124 LEU A C 1
ATOM 883 O O . LEU A 1 124 ? 0.614 16.978 51.743 1.00 8.02 124 LEU A O 1
ATOM 888 N N . ALA A 1 125 ? -1.284 17.527 50.656 1.00 6.78 125 ALA A N 1
ATOM 889 C CA . ALA A 1 125 ? -1.556 16.171 50.165 1.00 6.75 125 ALA A CA 1
ATOM 890 C C . ALA A 1 125 ? -0.443 15.620 49.295 1.00 7.79 125 ALA A C 1
ATOM 891 O O . ALA A 1 125 ? 0.328 16.367 48.647 1.00 8.18 125 ALA A O 1
ATOM 893 N N . ILE A 1 126 ? -0.383 14.280 49.237 1.00 7.60 126 ILE A N 1
ATOM 894 C CA . ILE A 1 126 ? 0.533 13.641 48.305 1.00 6.84 126 ILE A CA 1
ATOM 895 C C . ILE A 1 126 ? 0.260 14.052 46.865 1.00 7.11 126 ILE A C 1
ATOM 896 O O . ILE A 1 126 ? -0.906 14.008 46.410 1.00 8.81 126 ILE A O 1
ATOM 901 N N . GLY A 1 127 ? 1.298 14.471 46.114 1.00 7.19 127 GLY A N 1
ATOM 902 C CA . GLY A 1 127 ? 1.154 14.663 44.665 1.00 7.54 127 GLY A CA 1
ATOM 903 C C . GLY A 1 127 ? 0.643 16.006 44.230 1.00 7.56 127 GLY A C 1
ATOM 904 O O . GLY A 1 127 ? 0.723 17.024 44.929 1.00 8.06 127 GLY A O 1
ATOM 905 N N . LYS A 1 128 ? 0.126 16.022 43.000 1.00 8.21 128 LYS A N 1
ATOM 906 C CA . LYS A 1 128 ? -0.271 17.262 42.334 1.00 9.00 128 LYS A CA 1
ATOM 907 C C . LYS A 1 128 ? -1.370 18.024 43.057 1.00 8.34 128 LYS A C 1
ATOM 908 O O . LYS A 1 128 ? -1.378 19.273 42.997 1.00 8.49 128 LYS A O 1
ATOM 914 N N . ALA A 1 129 ? -2.271 17.363 43.791 1.00 8.50 129 ALA A N 1
ATOM 915 C CA . ALA A 1 129 ? -3.257 18.084 44.591 1.00 8.96 129 ALA A CA 1
ATOM 916 C C . ALA A 1 129 ? -2.579 18.887 45.683 1.00 8.47 129 ALA A C 1
ATOM 917 O O . ALA A 1 129 ? -2.979 20.018 45.970 1.00 9.07 129 ALA A O 1
ATOM 919 N N . GLY A 1 130 ? -1.545 18.310 46.305 1.00 7.97 130 GLY A N 1
ATOM 920 C CA . GLY A 1 130 ? -0.853 19.036 47.367 1.00 8.45 130 GLY A CA 1
ATOM 921 C C . GLY A 1 130 ? -0.018 20.133 46.816 1.00 7.72 130 GLY A C 1
ATOM 922 O O . GLY A 1 130 ? 0.098 21.165 47.462 1.00 8.39 130 GLY A O 1
ATOM 923 N N . ALA A 1 131 ? 0.550 19.995 45.601 1.00 7.02 131 ALA A N 1
ATOM 924 C CA . ALA A 1 131 ? 1.322 21.099 45.026 1.00 7.46 131 ALA A CA 1
ATOM 925 C C . ALA A 1 131 ? 0.389 22.307 44.729 1.00 7.52 131 ALA A C 1
ATOM 926 O O . ALA A 1 131 ? 0.728 23.434 45.097 1.00 7.26 131 ALA A O 1
ATOM 928 N N . ALA A 1 132 ? -0.795 22.053 44.122 1.00 7.32 132 ALA A N 1
ATOM 929 C CA . ALA A 1 132 ? -1.712 23.140 43.864 1.00 6.13 132 ALA A CA 1
ATOM 930 C C . ALA A 1 132 ? -2.129 23.780 45.203 1.00 6.99 132 ALA A C 1
ATOM 931 O O . ALA A 1 132 ? -2.210 25.025 45.333 1.00 7.40 132 ALA A O 1
ATOM 933 N N . ASN A 1 133 ? -2.378 22.956 46.216 1.00 6.54 133 ASN A N 1
ATOM 934 C CA . ASN A 1 133 ? -2.844 23.456 47.491 1.00 7.41 133 ASN A CA 1
ATOM 935 C C . ASN A 1 133 ? -1.768 24.211 48.244 1.00 7.54 133 ASN A C 1
ATOM 936 O O . ASN A 1 133 ? -2.090 25.137 49.013 1.00 8.00 133 ASN A O 1
ATOM 941 N N . ALA A 1 134 ? -0.498 23.842 48.064 1.00 7.07 134 ALA A N 1
ATOM 942 C CA . ALA A 1 134 ? 0.541 24.619 48.698 1.00 7.16 134 ALA A CA 1
ATOM 943 C C . ALA A 1 134 ? 0.610 26.012 48.124 1.00 6.96 134 ALA A C 1
ATOM 944 O O . ALA A 1 134 ? 0.821 26.988 48.866 1.00 7.64 134 ALA A O 1
ATOM 946 N N . ALA A 1 135 ? 0.408 26.125 46.810 1.00 6.61 135 ALA A N 1
ATOM 947 C CA . ALA A 1 135 ? 0.351 27.462 46.208 1.00 7.02 135 ALA A CA 1
ATOM 948 C C . ALA A 1 135 ? -0.855 28.242 46.731 1.00 7.15 135 ALA A C 1
ATOM 949 O O . ALA A 1 135 ? -0.697 29.428 47.032 1.00 7.42 135 ALA A O 1
ATOM 951 N N . LEU A 1 136 ? -2.028 27.600 46.854 1.00 6.90 136 LEU A N 1
ATOM 952 C CA . LEU A 1 136 ? -3.170 28.323 47.362 1.00 7.25 136 LEU A CA 1
ATOM 953 C C . LEU A 1 136 ? -2.947 28.713 48.815 1.00 6.42 136 LEU A C 1
ATOM 954 O O . LEU A 1 136 ? -3.316 29.857 49.182 1.00 7.69 136 LEU A O 1
ATOM 959 N N . LEU A 1 137 ? -2.387 27.851 49.647 1.00 7.17 137 LEU A N 1
ATOM 960 C CA . LEU A 1 137 ? -2.180 28.232 51.041 1.00 5.78 137 LEU A CA 1
ATOM 961 C C . LEU A 1 137 ? -1.154 29.385 51.130 1.00 7.76 137 LEU A C 1
ATOM 962 O O . LEU A 1 137 ? -1.308 30.320 51.942 1.00 7.46 137 LEU A O 1
ATOM 967 N N . ALA A 1 138 ? -0.076 29.290 50.335 1.00 6.37 138 ALA A N 1
ATOM 968 C CA . ALA A 1 138 ? 0.905 30.389 50.312 1.00 6.63 138 ALA A CA 1
ATOM 969 C C . ALA A 1 138 ? 0.251 31.689 49.911 1.00 7.97 138 ALA A C 1
ATOM 970 O O . ALA A 1 138 ? 0.500 32.747 50.548 1.00 7.48 138 ALA A O 1
ATOM 972 N N . ALA A 1 139 ? -0.620 31.638 48.884 1.00 7.48 139 ALA A N 1
ATOM 973 C CA . ALA A 1 139 ? -1.321 32.862 48.467 1.00 7.06 139 ALA A CA 1
ATOM 974 C C . ALA A 1 139 ? -2.282 33.354 49.560 1.00 6.53 139 ALA A C 1
ATOM 975 O O . ALA A 1 139 ? -2.393 34.584 49.746 1.00 7.52 139 ALA A O 1
ATOM 977 N N . GLN A 1 140 ? -2.956 32.435 50.277 1.00 6.17 140 GLN A N 1
ATOM 978 C CA . GLN A 1 140 ? -3.839 32.833 51.401 1.00 7.63 140 GLN A CA 1
ATOM 979 C C . GLN A 1 140 ? -3.030 33.518 52.489 1.00 6.64 140 GLN A C 1
ATOM 980 O O . GLN A 1 140 ? -3.493 34.494 53.127 1.00 7.58 140 GLN A O 1
ATOM 986 N N . ILE A 1 141 ? -1.800 33.052 52.719 1.00 7.31 141 ILE A N 1
ATOM 987 C CA . ILE A 1 141 ? -0.926 33.731 53.707 1.00 6.86 141 ILE A CA 1
ATOM 988 C C . ILE A 1 141 ? -0.592 35.148 53.220 1.00 6.88 141 ILE A C 1
ATOM 989 O O . ILE A 1 141 ? -0.721 36.132 53.981 1.00 7.42 141 ILE A O 1
ATOM 994 N N . LEU A 1 142 ? -0.170 35.259 51.950 1.00 7.06 142 LEU A N 1
ATOM 995 C CA . LEU A 1 142 ? 0.169 36.603 51.437 1.00 6.30 142 LEU A CA 1
ATOM 996 C C . LEU A 1 142 ? -1.040 37.517 51.515 1.00 6.26 142 LEU A C 1
ATOM 997 O O . LEU A 1 142 ? -0.928 38.718 51.779 1.00 7.26 142 LEU A O 1
ATOM 1002 N N . ALA A 1 143 ? -2.234 36.974 51.250 1.00 6.29 143 ALA A N 1
ATOM 1003 C CA . ALA A 1 143 ? -3.469 37.778 51.160 1.00 6.82 143 ALA A CA 1
ATOM 1004 C C . ALA A 1 143 ? -3.851 38.376 52.494 1.00 7.19 143 ALA A C 1
ATOM 1005 O O . ALA A 1 143 ? -4.664 39.310 52.494 1.00 9.06 143 ALA A O 1
ATOM 1007 N N . LEU A 1 144 ? -3.279 37.905 53.603 1.00 7.51 144 LEU A N 1
ATOM 1008 C CA . LEU A 1 144 ? -3.506 38.580 54.899 1.00 7.55 144 LEU A CA 1
ATOM 1009 C C . LEU A 1 144 ? -3.098 40.044 54.808 1.00 7.76 144 LEU A C 1
ATOM 1010 O O . LEU A 1 144 ? -3.602 40.840 55.599 1.00 10.44 144 LEU A O 1
ATOM 1015 N N . HIS A 1 145 ? -2.162 40.372 53.891 1.00 7.22 145 HIS A N 1
ATOM 1016 C CA . HIS A 1 145 ? -1.679 41.738 53.763 1.00 7.56 145 HIS A CA 1
ATOM 1017 C C . HIS A 1 145 ? -1.689 42.168 52.339 1.00 11.09 145 HIS A C 1
ATOM 1018 O O . HIS A 1 145 ? -0.905 43.003 51.939 1.00 12.64 145 HIS A O 1
ATOM 1025 N N . ASP A 1 146 ? -2.625 41.641 51.570 1.00 9.15 146 ASP A N 1
ATOM 1026 C CA . ASP A 1 146 ? -2.732 41.954 50.135 1.00 9.37 146 ASP A CA 1
ATOM 1027 C C . ASP A 1 146 ? -4.183 41.782 49.757 1.00 9.01 146 ASP A C 1
ATOM 1028 O O . ASP A 1 146 ? -4.629 40.711 49.386 1.00 8.75 146 ASP A O 1
ATOM 1033 N N . THR A 1 147 ? -4.953 42.872 49.889 1.00 7.99 147 THR A N 1
ATOM 1034 C CA . THR A 1 147 ? -6.383 42.787 49.691 1.00 7.49 147 THR A CA 1
ATOM 1035 C C . THR A 1 147 ? -6.757 42.447 48.241 1.00 5.06 147 THR A C 1
ATOM 1036 O O . THR A 1 147 ? -7.762 41.797 47.988 1.00 5.99 147 THR A O 1
ATOM 1040 N N . GLU A 1 148 ? -5.950 42.879 47.299 1.00 6.82 148 GLU A N 1
ATOM 1041 C CA . GLU A 1 148 ? -6.269 42.617 45.900 1.00 5.49 148 GLU A CA 1
ATOM 1042 C C . GLU A 1 148 ? -6.075 41.100 45.597 1.00 4.04 148 GLU A C 1
ATOM 1043 O O . GLU A 1 148 ? -6.931 40.502 44.937 1.00 4.41 148 GLU A O 1
ATOM 1049 N N . LEU A 1 149 ? -5.013 40.502 46.130 1.00 4.54 149 LEU A N 1
ATOM 1050 C CA . LEU A 1 149 ? -4.854 39.062 46.038 1.00 3.82 149 LEU A CA 1
ATOM 1051 C C . LEU A 1 149 ? -5.978 38.365 46.737 1.00 5.20 149 LEU A C 1
ATOM 1052 O O . LEU A 1 149 ? -6.449 37.320 46.246 1.00 4.63 149 LEU A O 1
ATOM 1057 N N . ALA A 1 150 ? -6.420 38.862 47.912 1.00 4.41 150 ALA A N 1
ATOM 1058 C CA . ALA A 1 150 ? -7.545 38.228 48.570 1.00 3.72 150 ALA A CA 1
ATOM 1059 C C . ALA A 1 150 ? -8.762 38.209 47.623 1.00 3.81 150 ALA A C 1
ATOM 1060 O O . ALA A 1 150 ? -9.519 37.238 47.586 1.00 5.01 150 ALA A O 1
ATOM 1062 N N . GLY A 1 151 ? -9.001 39.303 46.883 1.00 4.60 151 GLY A N 1
ATOM 1063 C CA . GLY A 1 151 ? -10.124 39.327 45.937 1.00 4.32 151 GLY A CA 1
ATOM 1064 C C . GLY A 1 151 ? -9.932 38.302 44.811 1.00 3.16 151 GLY A C 1
ATOM 1065 O O . GLY A 1 151 ? -10.866 37.677 44.339 1.00 4.77 151 GLY A O 1
ATOM 1066 N N . ARG A 1 152 ? -8.696 38.184 44.328 1.00 4.14 152 ARG A N 1
ATOM 1067 C CA . ARG A 1 152 ? -8.435 37.191 43.259 1.00 3.82 152 ARG A CA 1
ATOM 1068 C C . ARG A 1 152 ? -8.618 35.765 43.770 1.00 4.17 152 ARG A C 1
ATOM 1069 O O . ARG A 1 152 ? -9.155 34.923 43.021 1.00 5.21 152 ARG A O 1
ATOM 1077 N N . LEU A 1 153 ? -8.249 35.504 45.033 1.00 4.29 153 LEU A N 1
ATOM 1078 C CA . LEU A 1 153 ? -8.518 34.175 45.619 1.00 4.78 153 LEU A CA 1
ATOM 1079 C C . LEU A 1 153 ? -10.023 33.929 45.754 1.00 5.68 153 LEU A C 1
ATOM 1080 O O . LEU A 1 153 ? -10.509 32.805 45.521 1.00 6.21 153 LEU A O 1
ATOM 1085 N N . ALA A 1 154 ? -10.761 34.947 46.164 1.00 3.83 154 ALA A N 1
ATOM 1086 C CA . ALA A 1 154 ? -12.206 34.774 46.319 1.00 5.59 154 ALA A CA 1
ATOM 1087 C C . ALA A 1 154 ? -12.804 34.461 44.958 1.00 4.60 154 ALA A C 1
ATOM 1088 O O . ALA A 1 154 ? -13.685 33.578 44.859 1.00 5.91 154 ALA A O 1
ATOM 1090 N N . HIS A 1 155 ? -12.359 35.119 43.895 1.00 4.61 155 HIS A N 1
ATOM 1091 C CA . HIS A 1 155 ? -12.853 34.821 42.548 1.00 6.23 155 HIS A CA 1
ATOM 1092 C C . HIS A 1 155 ? -12.498 33.409 42.109 1.00 5.72 155 HIS A C 1
ATOM 1093 O O . HIS A 1 155 ? -13.354 32.718 41.494 1.00 7.17 155 HIS A O 1
ATOM 1100 N N . TRP A 1 156 ? -11.261 32.987 42.374 1.00 5.17 156 TRP A N 1
ATOM 1101 C CA . TRP A 1 156 ? -10.813 31.666 42.037 1.00 5.97 156 TRP A CA 1
ATOM 1102 C C . TRP A 1 156 ? -11.724 30.619 42.721 1.00 7.07 156 TRP A C 1
ATOM 1103 O O . TRP A 1 156 ? -12.203 29.648 42.065 1.00 6.73 156 TRP A O 1
ATOM 1114 N N . ARG A 1 157 ? -11.985 30.794 44.014 1.00 6.33 157 ARG A N 1
ATOM 1115 C CA A ARG A 1 157 ? -12.846 29.873 44.758 0.50 5.08 157 ARG A CA 1
ATOM 1116 C CA B ARG A 1 157 ? -12.824 29.847 44.727 0.50 5.03 157 ARG A CA 1
ATOM 1117 C C . ARG A 1 157 ? -14.264 29.879 44.203 1.00 6.47 157 ARG A C 1
ATOM 1118 O O . ARG A 1 157 ? -14.875 28.803 44.028 1.00 7.15 157 ARG A O 1
ATOM 1133 N N . GLN A 1 158 ? -14.810 31.071 43.937 1.00 5.46 158 GLN A N 1
ATOM 1134 C CA . GLN A 1 158 ? -16.177 31.165 43.450 1.00 6.52 158 GLN A CA 1
ATOM 1135 C C . GLN A 1 158 ? -16.286 30.466 42.104 1.00 6.29 158 GLN A C 1
ATOM 1136 O O . GLN A 1 158 ? -17.282 29.767 41.847 1.00 6.04 158 GLN A O 1
ATOM 1142 N N . SER A 1 159 ? -15.255 30.561 41.270 1.00 5.86 159 SER A N 1
ATOM 1143 C CA A SER A 1 159 ? -15.282 29.934 39.950 0.50 6.12 159 SER A CA 1
ATOM 1144 C CA B SER A 1 159 ? -15.313 29.940 39.948 0.50 6.59 159 SER A CA 1
ATOM 1145 C C . SER A 1 159 ? -15.294 28.416 40.078 1.00 6.22 159 SER A C 1
ATOM 1146 O O . SER A 1 159 ? -16.014 27.709 39.363 1.00 6.45 159 SER A O 1
ATOM 1151 N N . GLN A 1 160 ? -14.499 27.893 41.009 1.00 5.81 160 GLN A N 1
ATOM 1152 C CA . GLN A 1 160 ? -14.445 26.468 41.238 1.00 5.55 160 GLN A CA 1
ATOM 1153 C C . GLN A 1 160 ? -15.825 25.966 41.760 1.00 6.62 160 GLN A C 1
ATOM 1154 O O . GLN A 1 160 ? -16.329 24.891 41.346 1.00 7.57 160 GLN A O 1
ATOM 1160 N N . THR A 1 161 ? -16.445 26.724 42.673 1.00 5.92 161 THR A N 1
ATOM 1161 C CA . THR A 1 161 ? -17.765 26.399 43.226 1.00 4.91 161 THR A CA 1
ATOM 1162 C C . THR A 1 161 ? -18.814 26.417 42.138 1.00 3.55 161 THR A C 1
ATOM 1163 O O . THR A 1 161 ? -19.601 25.418 41.995 1.00 5.08 161 THR A O 1
ATOM 1167 N N . ASP A 1 162 ? -18.802 27.458 41.292 1.00 6.13 162 ASP A N 1
ATOM 1168 C CA . ASP A 1 162 ? -19.820 27.590 40.260 1.00 6.11 162 ASP A CA 1
ATOM 1169 C C . ASP A 1 162 ? -19.698 26.483 39.229 1.00 8.26 162 ASP A C 1
ATOM 1170 O O . ASP A 1 162 ? -20.716 25.989 38.720 1.00 8.07 162 ASP A O 1
ATOM 1175 N N . ASP A 1 163 ? -18.487 26.011 38.961 1.00 7.97 163 ASP A N 1
ATOM 1176 C CA A ASP A 1 163 ? -18.316 24.987 37.944 0.50 11.04 163 ASP A CA 1
ATOM 1177 C CA B ASP A 1 163 ? -18.303 24.999 37.941 0.50 10.05 163 ASP A CA 1
ATOM 1178 C C . ASP A 1 163 ? -18.957 23.696 38.414 1.00 8.00 163 ASP A C 1
ATOM 1179 O O . ASP A 1 163 ? -19.522 22.949 37.602 1.00 10.42 163 ASP A O 1
ATOM 1188 N N . VAL A 1 164 ? -18.923 23.417 39.726 1.00 6.27 164 VAL A N 1
ATOM 1189 C CA . VAL A 1 164 ? -19.639 22.255 40.232 1.00 5.22 164 VAL A CA 1
ATOM 1190 C C . VAL A 1 164 ? -21.185 22.483 40.253 1.00 6.84 164 VAL A C 1
ATOM 1191 O O . VAL A 1 164 ? -21.961 21.637 39.812 1.00 6.75 164 VAL A O 1
ATOM 1195 N N . LEU A 1 165 ? -21.626 23.644 40.744 1.00 5.37 165 LEU A N 1
ATOM 1196 C CA . LEU A 1 165 ? -23.061 23.905 40.861 1.00 4.38 165 LEU A CA 1
ATOM 1197 C C . LEU A 1 165 ? -23.752 23.950 39.518 1.00 5.18 165 LEU A C 1
ATOM 1198 O O . LEU A 1 165 ? -24.929 23.616 39.412 1.00 6.44 165 LEU A O 1
ATOM 1203 N N . ASP A 1 166 ? -23.025 24.357 38.478 1.00 5.17 166 ASP A N 1
ATOM 1204 C CA . ASP A 1 166 ? -23.598 24.506 37.133 1.00 6.27 166 ASP A CA 1
ATOM 1205 C C . ASP A 1 166 ? -23.731 23.152 36.431 1.00 6.72 166 ASP A C 1
ATOM 1206 O O . ASP A 1 166 ? -24.349 23.070 35.377 1.00 8.77 166 ASP A O 1
ATOM 1211 N N . ASN A 1 167 ? -23.139 22.108 36.994 1.00 5.75 167 ASN A N 1
ATOM 1212 C CA . ASN A 1 167 ? -23.140 20.805 36.343 1.00 8.17 167 ASN A CA 1
ATOM 1213 C C . ASN A 1 167 ? -23.508 19.717 37.360 1.00 7.10 167 ASN A C 1
ATOM 1214 O O . ASN A 1 167 ? -22.696 18.810 37.672 1.00 9.60 167 ASN A O 1
ATOM 1219 N N . PRO A 1 168 ? -24.740 19.764 37.876 1.00 5.43 168 PRO A N 1
ATOM 1220 C CA . PRO A 1 168 ? -25.088 18.850 38.972 1.00 7.60 168 PRO A CA 1
ATOM 1221 C C . PRO A 1 168 ? -25.261 17.397 38.514 1.00 5.79 168 PRO A C 1
ATOM 1222 O O . PRO A 1 168 ? -25.154 16.516 39.356 1.00 5.87 168 PRO A O 1
ATOM 1226 N N . ASP A 1 169 ? -25.599 17.125 37.252 1.00 2.81 169 ASP A N 1
ATOM 1227 C CA . ASP A 1 169 ? -25.877 15.748 36.844 1.00 2.70 169 ASP A CA 1
ATOM 1228 C C . ASP A 1 169 ? -24.670 15.207 36.117 1.00 4.69 169 ASP A C 1
ATOM 1229 O O . ASP A 1 169 ? -24.330 15.711 35.061 1.00 5.35 169 ASP A O 1
ATOM 1234 N N . PRO A 1 170 ? -23.983 14.214 36.702 1.00 4.83 170 PRO A N 1
ATOM 1235 C CA . PRO A 1 170 ? -22.722 13.808 36.100 1.00 4.05 170 PRO A CA 1
ATOM 1236 C C . PRO A 1 170 ? -22.936 13.035 34.791 1.00 5.83 170 PRO A C 1
ATOM 1237 O O . PRO A 1 170 ? -21.971 12.757 34.098 1.00 4.72 170 PRO A O 1
ATOM 1241 N N . ARG A 1 171 ? -24.176 12.657 34.481 1.00 3.33 171 ARG A N 1
ATOM 1242 C CA . ARG A 1 171 ? -24.454 11.979 33.214 1.00 3.06 171 ARG A CA 1
ATOM 1243 C C . ARG A 1 171 ? -24.492 12.954 32.037 1.00 6.04 171 ARG A C 1
ATOM 1244 O O . ARG A 1 171 ? -24.523 12.511 30.891 1.00 7.67 171 ARG A O 1
ATOM 1252 N N . GLU A 1 172 ? -24.497 14.261 32.324 1.00 8.90 172 GLU A N 1
ATOM 1253 C CA . GLU A 1 172 ? -24.593 15.319 31.300 1.00 14.32 172 GLU A CA 1
ATOM 1254 C C . GLU A 1 172 ? -23.262 16.064 31.094 1.00 19.90 172 GLU A C 1
ATOM 1255 O O . GLU A 1 172 ? -22.544 16.350 32.057 1.00 19.67 172 GLU A O 1
ATOM 1261 N N . GLU A 1 173 ? -22.938 16.384 29.840 1.00 26.92 173 GLU A N 1
ATOM 1262 C CA . GLU A 1 173 ? -21.706 17.117 29.521 1.00 34.96 173 GLU A CA 1
ATOM 1263 C C . GLU A 1 173 ? -21.796 18.605 29.880 1.00 40.17 173 GLU A C 1
ATOM 1264 O O . GLU A 1 173 ? -22.858 19.226 29.734 1.00 41.13 173 GLU A O 1
ATOM 1270 N N . ALA A 1 174 ? -20.675 19.175 30.332 1.00 46.75 174 ALA A N 1
ATOM 1271 C CA . ALA A 1 174 ? -20.543 20.634 30.455 1.00 51.02 174 ALA A CA 1
ATOM 1272 C C . ALA A 1 174 ? -19.739 21.187 29.272 1.00 53.59 174 ALA A C 1
ATOM 1273 O O . ALA A 1 174 ? -18.497 21.176 29.295 1.00 57.54 174 ALA A O 1
ATOM 1275 N N . GLY B 1 12 ? -4.602 42.523 69.971 1.00 19.15 12 GLY B N 1
ATOM 1276 C CA . GLY B 1 12 ? -5.629 41.911 69.105 1.00 16.81 12 GLY B CA 1
ATOM 1277 C C . GLY B 1 12 ? -5.372 40.415 68.927 1.00 13.82 12 GLY B C 1
ATOM 1278 O O . GLY B 1 12 ? -4.244 39.974 68.641 1.00 14.98 12 GLY B O 1
ATOM 1279 N N . VAL B 1 13 ? -6.424 39.636 69.103 1.00 11.48 13 VAL B N 1
ATOM 1280 C CA . VAL B 1 13 ? -6.353 38.186 68.838 1.00 8.40 13 VAL B CA 1
ATOM 1281 C C . VAL B 1 13 ? -6.337 37.931 67.330 1.00 8.83 13 VAL B C 1
ATOM 1282 O O . VAL B 1 13 ? -7.308 38.268 66.618 1.00 11.11 13 VAL B O 1
ATOM 1286 N N . LYS B 1 14 ? -5.253 37.297 66.862 1.00 4.87 14 LYS B N 1
ATOM 1287 C CA . LYS B 1 14 ? -5.164 36.950 65.413 1.00 4.89 14 LYS B CA 1
ATOM 1288 C C . LYS B 1 14 ? -5.097 35.448 65.180 1.00 5.34 14 LYS B C 1
ATOM 1289 O O . LYS B 1 14 ? -5.054 34.996 64.044 1.00 6.19 14 LYS B O 1
ATOM 1295 N N . ILE B 1 15 ? -5.098 34.651 66.251 1.00 5.29 15 ILE B N 1
ATOM 1296 C CA . ILE B 1 15 ? -5.071 33.183 66.160 1.00 6.90 15 ILE B CA 1
ATOM 1297 C C . ILE B 1 15 ? -6.218 32.575 66.945 1.00 5.43 15 ILE B C 1
ATOM 1298 O O . ILE B 1 15 ? -6.453 33.007 68.088 1.00 6.83 15 ILE B O 1
ATOM 1303 N N . ALA B 1 16 ? -6.907 31.573 66.367 1.00 6.74 16 ALA B N 1
ATOM 1304 C CA . ALA B 1 16 ? -7.834 30.737 67.134 1.00 6.63 16 ALA B CA 1
ATOM 1305 C C . ALA B 1 16 ? -7.322 29.327 67.164 1.00 6.12 16 ALA B C 1
ATOM 1306 O O . ALA B 1 16 ? -6.804 28.836 66.111 1.00 8.36 16 ALA B O 1
ATOM 1308 N N . ILE B 1 17 ? -7.411 28.707 68.333 1.00 7.06 17 ILE B N 1
ATOM 1309 C CA . ILE B 1 17 ? -7.129 27.280 68.511 1.00 6.63 17 ILE B CA 1
ATOM 1310 C C . ILE B 1 17 ? -8.492 26.617 68.711 1.00 7.41 17 ILE B C 1
ATOM 1311 O O . ILE B 1 17 ? -9.176 26.866 69.716 1.00 8.06 17 ILE B O 1
ATOM 1316 N N . VAL B 1 18 ? -8.865 25.776 67.751 1.00 7.19 18 VAL B N 1
ATOM 1317 C CA . VAL B 1 18 ? -10.197 25.105 67.767 1.00 6.38 18 VAL B CA 1
ATOM 1318 C C . VAL B 1 18 ? -9.970 23.626 67.712 1.00 7.48 18 VAL B C 1
ATOM 1319 O O . VAL B 1 18 ? -8.912 23.139 67.207 1.00 8.19 18 VAL B O 1
ATOM 1331 N N . GLY B 1 20 ? -12.211 19.506 67.704 1.00 5.77 20 GLY B N 1
ATOM 1332 C CA . GLY B 1 20 ? -13.506 18.871 67.537 1.00 6.14 20 GLY B CA 1
ATOM 1333 C C . GLY B 1 20 ? -14.164 18.328 68.793 1.00 7.70 20 GLY B C 1
ATOM 1334 O O . GLY B 1 20 ? -15.393 18.158 68.822 1.00 9.07 20 GLY B O 1
ATOM 1335 N N . SER B 1 21 ? -13.368 18.122 69.843 1.00 7.91 21 SER B N 1
ATOM 1336 C CA A SER B 1 21 ? -13.813 17.471 71.090 0.50 8.11 21 SER B CA 1
ATOM 1337 C CA B SER B 1 21 ? -13.898 17.595 71.099 0.50 8.65 21 SER B CA 1
ATOM 1338 C C . SER B 1 21 ? -13.108 18.108 72.277 1.00 8.16 21 SER B C 1
ATOM 1339 O O . SER B 1 21 ? -11.901 18.422 72.176 1.00 8.70 21 SER B O 1
ATOM 1344 N N . LYS B 1 22 ? -13.807 18.241 73.406 1.00 7.77 22 LYS B N 1
ATOM 1345 C CA . LYS B 1 22 ? -13.139 18.719 74.614 1.00 9.06 22 LYS B CA 1
ATOM 1346 C C . LYS B 1 22 ? -11.938 17.825 74.990 1.00 8.91 22 LYS B C 1
ATOM 1347 O O . LYS B 1 22 ? -10.900 18.345 75.470 1.00 9.81 22 LYS B O 1
ATOM 1353 N N . SER B 1 23 ? -12.025 16.523 74.743 1.00 8.95 23 SER B N 1
ATOM 1354 C CA . SER B 1 23 ? -10.898 15.621 75.021 1.00 9.05 23 SER B CA 1
ATOM 1355 C C . SER B 1 23 ? -9.662 15.949 74.182 1.00 10.59 23 SER B C 1
ATOM 1356 O O . SER B 1 23 ? -8.539 15.545 74.565 1.00 13.24 23 SER B O 1
ATOM 1359 N N . ASP B 1 24 ? -9.831 16.630 73.046 1.00 7.96 24 ASP B N 1
ATOM 1360 C CA . ASP B 1 24 ? -8.646 17.029 72.291 1.00 7.18 24 ASP B CA 1
ATOM 1361 C C . ASP B 1 24 ? -7.775 18.055 73.009 1.00 9.07 24 ASP B C 1
ATOM 1362 O O . ASP B 1 24 ? -6.630 18.301 72.543 1.00 8.66 24 ASP B O 1
ATOM 1367 N N . TRP B 1 25 ? -8.281 18.689 74.079 1.00 7.68 25 TRP B N 1
ATOM 1368 C CA . TRP B 1 25 ? -7.494 19.737 74.721 1.00 6.27 25 TRP B CA 1
ATOM 1369 C C . TRP B 1 25 ? -6.203 19.200 75.350 1.00 6.18 25 TRP B C 1
ATOM 1370 O O . TRP B 1 25 ? -5.208 19.925 75.424 1.00 8.53 25 TRP B O 1
ATOM 1381 N N . ALA B 1 26 ? -6.147 17.924 75.696 1.00 7.62 26 ALA B N 1
ATOM 1382 C CA . ALA B 1 26 ? -4.912 17.380 76.224 1.00 8.93 26 ALA B CA 1
ATOM 1383 C C . ALA B 1 26 ? -3.796 17.506 75.182 1.00 9.81 26 ALA B C 1
ATOM 1384 O O . ALA B 1 26 ? -2.623 17.727 75.545 1.00 12.46 26 ALA B O 1
ATOM 1386 N N . THR B 1 27 ? -4.139 17.419 73.894 1.00 7.80 27 THR B N 1
ATOM 1387 C CA . THR B 1 27 ? -3.183 17.641 72.785 1.00 8.23 27 THR B CA 1
ATOM 1388 C C . THR B 1 27 ? -3.060 19.151 72.467 1.00 7.68 27 THR B C 1
ATOM 1389 O O . THR B 1 27 ? -1.944 19.668 72.358 1.00 8.16 27 THR B O 1
ATOM 1401 N N . GLN B 1 29 ? -3.551 21.854 74.137 1.00 5.99 29 GLN B N 1
ATOM 1402 C CA A GLN B 1 29 ? -2.913 22.714 75.131 0.50 6.32 29 GLN B CA 1
ATOM 1403 C CA B GLN B 1 29 ? -2.912 22.735 75.115 0.50 5.92 29 GLN B CA 1
ATOM 1404 C C . GLN B 1 29 ? -1.446 22.976 74.780 1.00 6.29 29 GLN B C 1
ATOM 1405 O O . GLN B 1 29 ? -0.886 24.003 75.135 1.00 7.06 29 GLN B O 1
ATOM 1416 N N . PHE B 1 30 ? -0.819 22.060 74.033 1.00 5.56 30 PHE B N 1
ATOM 1417 C CA . PHE B 1 30 ? 0.567 22.271 73.662 1.00 6.43 30 PHE B CA 1
ATOM 1418 C C . PHE B 1 30 ? 0.723 23.405 72.624 1.00 6.28 30 PHE B C 1
ATOM 1419 O O . PHE B 1 30 ? 1.803 24.045 72.587 1.00 7.30 30 PHE B O 1
ATOM 1427 N N . ALA B 1 31 ? -0.314 23.661 71.812 1.00 6.26 31 ALA B N 1
ATOM 1428 C CA . ALA B 1 31 ? -0.276 24.863 70.969 1.00 6.71 31 ALA B CA 1
ATOM 1429 C C . ALA B 1 31 ? -0.429 26.116 71.819 1.00 5.56 31 ALA B C 1
ATOM 1430 O O . ALA B 1 31 ? 0.288 27.089 71.641 1.00 6.59 31 ALA B O 1
ATOM 1432 N N . ALA B 1 32 ? -1.415 26.120 72.710 1.00 6.04 32 ALA B N 1
ATOM 1433 C CA . ALA B 1 32 ? -1.664 27.269 73.594 1.00 5.81 32 ALA B CA 1
ATOM 1434 C C . ALA B 1 32 ? -0.399 27.603 74.388 1.00 6.65 32 ALA B C 1
ATOM 1435 O O . ALA B 1 32 ? -0.062 28.773 74.537 1.00 7.66 32 ALA B O 1
ATOM 1437 N N . ASP B 1 33 ? 0.330 26.594 74.905 1.00 6.69 33 ASP B N 1
ATOM 1438 C CA . ASP B 1 33 ? 1.518 26.855 75.742 1.00 8.23 33 ASP B CA 1
ATOM 1439 C C . ASP B 1 33 ? 2.613 27.594 74.920 1.00 7.34 33 ASP B C 1
ATOM 1440 O O . ASP B 1 33 ? 3.294 28.499 75.455 1.00 7.69 33 ASP B O 1
ATOM 1445 N N . VAL B 1 34 ? 2.811 27.214 73.652 1.00 6.78 34 VAL B N 1
ATOM 1446 C CA . VAL B 1 34 ? 3.776 27.920 72.831 1.00 6.42 34 VAL B CA 1
ATOM 1447 C C . VAL B 1 34 ? 3.372 29.381 72.634 1.00 6.82 34 VAL B C 1
ATOM 1448 O O . VAL B 1 34 ? 4.206 30.285 72.721 1.00 6.85 34 VAL B O 1
ATOM 1452 N N . LEU B 1 35 ? 2.099 29.622 72.322 1.00 6.84 35 LEU B N 1
ATOM 1453 C CA . LEU B 1 35 ? 1.656 31.003 72.097 1.00 6.28 35 LEU B CA 1
ATOM 1454 C C . LEU B 1 35 ? 1.765 31.826 73.382 1.00 6.74 35 LEU B C 1
ATOM 1455 O O . LEU B 1 35 ? 2.160 32.989 73.361 1.00 6.45 35 LEU B O 1
ATOM 1460 N N . THR B 1 36 ? 1.479 31.220 74.545 1.00 7.37 36 THR B N 1
ATOM 1461 C CA . THR B 1 36 ? 1.675 31.941 75.811 1.00 6.21 36 THR B CA 1
ATOM 1462 C C . THR B 1 36 ? 3.130 32.277 76.018 1.00 5.13 36 THR B C 1
ATOM 1463 O O . THR B 1 36 ? 3.460 33.428 76.375 1.00 7.00 36 THR B O 1
ATOM 1467 N N . THR B 1 37 ? 4.065 31.368 75.746 1.00 7.23 37 THR B N 1
ATOM 1468 C CA . THR B 1 37 ? 5.504 31.690 75.911 1.00 6.93 37 THR B CA 1
ATOM 1469 C C . THR B 1 37 ? 5.912 32.837 74.978 1.00 7.42 37 THR B C 1
ATOM 1470 O O . THR B 1 37 ? 6.682 33.728 75.363 1.00 9.47 37 THR B O 1
ATOM 1474 N N . LEU B 1 38 ? 5.363 32.828 73.760 1.00 8.30 38 LEU B N 1
ATOM 1475 C CA . LEU B 1 38 ? 5.664 33.866 72.774 1.00 6.75 38 LEU B CA 1
ATOM 1476 C C . LEU B 1 38 ? 4.871 35.165 72.965 1.00 7.93 38 LEU B C 1
ATOM 1477 O O . LEU B 1 38 ? 5.024 36.107 72.178 1.00 8.06 38 LEU B O 1
ATOM 1482 N N . ASN B 1 39 ? 4.017 35.235 73.988 1.00 7.19 39 ASN B N 1
ATOM 1483 C CA A ASN B 1 39 ? 3.178 36.438 74.199 0.50 8.21 39 ASN B CA 1
ATOM 1484 C CA B ASN B 1 39 ? 3.155 36.408 74.205 0.50 7.58 39 ASN B CA 1
ATOM 1485 C C . ASN B 1 39 ? 2.315 36.753 72.960 1.00 8.98 39 ASN B C 1
ATOM 1486 O O . ASN B 1 39 ? 2.209 37.908 72.544 1.00 10.87 39 ASN B O 1
ATOM 1495 N N . VAL B 1 40 ? 1.693 35.734 72.372 1.00 6.99 40 VAL B N 1
ATOM 1496 C CA . VAL B 1 40 ? 0.802 35.895 71.211 1.00 8.78 40 VAL B CA 1
ATOM 1497 C C . VAL B 1 40 ? -0.605 35.571 71.739 1.00 8.02 40 VAL B C 1
ATOM 1498 O O . VAL B 1 40 ? -0.866 34.449 72.167 1.00 9.58 40 VAL B O 1
ATOM 1502 N N . PRO B 1 41 ? -1.525 36.530 71.717 1.00 7.53 41 PRO B N 1
ATOM 1503 C CA . PRO B 1 41 ? -2.896 36.240 72.186 1.00 7.18 41 PRO B CA 1
ATOM 1504 C C . PRO B 1 41 ? -3.664 35.295 71.270 1.00 8.70 41 PRO B C 1
ATOM 1505 O O . PRO B 1 41 ? -3.420 35.227 70.062 1.00 9.96 41 PRO B O 1
ATOM 1509 N N . PHE B 1 42 ? -4.589 34.540 71.859 1.00 8.58 42 PHE B N 1
ATOM 1510 C CA . PHE B 1 42 ? -5.350 33.558 71.088 1.00 6.92 42 PHE B CA 1
ATOM 1511 C C . PHE B 1 42 ? -6.718 33.314 71.719 1.00 7.18 42 PHE B C 1
ATOM 1512 O O . PHE B 1 42 ? -6.907 33.567 72.918 1.00 8.86 42 PHE B O 1
ATOM 1520 N N . HIS B 1 43 ? -7.631 32.836 70.888 1.00 7.73 43 HIS B N 1
ATOM 1521 C CA . HIS B 1 43 ? -8.955 32.370 71.286 1.00 8.12 43 HIS B CA 1
ATOM 1522 C C . HIS B 1 43 ? -8.978 30.842 71.254 1.00 8.86 43 HIS B C 1
ATOM 1523 O O . HIS B 1 43 ? -8.310 30.257 70.425 1.00 9.98 43 HIS B O 1
ATOM 1530 N N . VAL B 1 44 ? -9.688 30.199 72.175 1.00 8.28 44 VAL B N 1
ATOM 1531 C CA . VAL B 1 44 ? -9.828 28.737 72.174 1.00 7.90 44 VAL B CA 1
ATOM 1532 C C . VAL B 1 44 ? -11.308 28.379 72.119 1.00 6.51 44 VAL B C 1
ATOM 1533 O O . VAL B 1 44 ? -12.131 28.973 72.874 1.00 8.07 44 VAL B O 1
ATOM 1537 N N . GLU B 1 45 ? -11.661 27.385 71.295 1.00 6.92 45 GLU B N 1
ATOM 1538 C CA . GLU B 1 45 ? -13.079 26.966 71.223 1.00 6.96 45 GLU B CA 1
ATOM 1539 C C . GLU B 1 45 ? -13.185 25.527 70.748 1.00 7.46 45 GLU B C 1
ATOM 1540 O O . GLU B 1 45 ? -12.429 25.068 69.874 1.00 8.50 45 GLU B O 1
ATOM 1546 N N . VAL B 1 46 ? -14.147 24.803 71.312 1.00 7.48 46 VAL B N 1
ATOM 1547 C CA . VAL B 1 46 ? -14.532 23.467 70.818 1.00 6.25 46 VAL B CA 1
ATOM 1548 C C . VAL B 1 46 ? -15.602 23.667 69.710 1.00 7.04 46 VAL B C 1
ATOM 1549 O O . VAL B 1 46 ? -16.660 24.277 69.984 1.00 9.77 46 VAL B O 1
ATOM 1553 N N . VAL B 1 47 ? -15.289 23.223 68.512 1.00 7.51 47 VAL B N 1
ATOM 1554 C CA . VAL B 1 47 ? -16.218 23.303 67.392 1.00 8.92 47 VAL B CA 1
ATOM 1555 C C . VAL B 1 47 ? -16.173 21.916 66.747 1.00 7.28 47 VAL B C 1
ATOM 1556 O O . VAL B 1 47 ? -15.096 21.494 66.274 1.00 7.90 47 VAL B O 1
ATOM 1560 N N . SER B 1 48 ? -17.304 21.194 66.723 1.00 6.70 48 SER B N 1
ATOM 1561 C CA . SER B 1 48 ? -17.332 19.810 66.200 1.00 7.84 48 SER B CA 1
ATOM 1562 C C . SER B 1 48 ? -17.892 19.861 64.771 1.00 6.71 48 SER B C 1
ATOM 1563 O O . SER B 1 48 ? -19.019 20.366 64.564 1.00 8.21 48 SER B O 1
ATOM 1566 N N . ALA B 1 49 ? -17.217 19.285 63.788 1.00 6.37 49 ALA B N 1
ATOM 1567 C CA . ALA B 1 49 ? -17.763 19.227 62.444 1.00 6.56 49 ALA B CA 1
ATOM 1568 C C . ALA B 1 49 ? -19.054 18.417 62.439 1.00 7.08 49 ALA B C 1
ATOM 1569 O O . ALA B 1 49 ? -19.955 18.699 61.624 1.00 7.96 49 ALA B O 1
ATOM 1571 N N . HIS B 1 50 ? -19.154 17.381 63.301 1.00 6.23 50 HIS B N 1
ATOM 1572 C CA . HIS B 1 50 ? -20.330 16.498 63.245 1.00 5.41 50 HIS B CA 1
ATOM 1573 C C . HIS B 1 50 ? -21.395 16.805 64.242 1.00 5.95 50 HIS B C 1
ATOM 1574 O O . HIS B 1 50 ? -22.578 16.614 63.930 1.00 6.47 50 HIS B O 1
ATOM 1581 N N . ARG B 1 51 ? -21.023 17.312 65.422 1.00 6.56 51 ARG B N 1
ATOM 1582 C CA A ARG B 1 51 ? -22.025 17.654 66.429 0.50 7.70 51 ARG B CA 1
ATOM 1583 C CA B ARG B 1 51 ? -22.033 17.660 66.409 0.50 6.93 51 ARG B CA 1
ATOM 1584 C C . ARG B 1 51 ? -22.459 19.114 66.354 1.00 6.77 51 ARG B C 1
ATOM 1585 O O . ARG B 1 51 ? -23.567 19.452 66.801 1.00 7.32 51 ARG B O 1
ATOM 1600 N N . THR B 1 52 ? -21.617 19.981 65.814 1.00 6.99 52 THR B N 1
ATOM 1601 C CA . THR B 1 52 ? -21.984 21.400 65.709 1.00 6.62 52 THR B CA 1
ATOM 1602 C C . THR B 1 52 ? -21.702 21.938 64.308 1.00 5.61 52 THR B C 1
ATOM 1603 O O . THR B 1 52 ? -20.981 22.916 64.161 1.00 7.09 52 THR B O 1
ATOM 1607 N N . PRO B 1 53 ? -22.252 21.310 63.256 1.00 5.27 53 PRO B N 1
ATOM 1608 C CA . PRO B 1 53 ? -21.942 21.725 61.913 1.00 5.90 53 PRO B CA 1
ATOM 1609 C C . PRO B 1 53 ? -22.347 23.173 61.601 1.00 5.96 53 PRO B C 1
ATOM 1610 O O . PRO B 1 53 ? -21.615 23.857 60.879 1.00 6.57 53 PRO B O 1
ATOM 1614 N N . ASP B 1 54 ? -23.499 23.604 62.105 1.00 6.83 54 ASP B N 1
ATOM 1615 C CA . ASP B 1 54 ? -23.898 24.995 61.869 1.00 6.40 54 ASP B CA 1
ATOM 1616 C C . ASP B 1 54 ? -22.915 25.997 62.501 1.00 6.57 54 ASP B C 1
ATOM 1617 O O . ASP B 1 54 ? -22.583 27.034 61.884 1.00 6.60 54 ASP B O 1
ATOM 1622 N N . ARG B 1 55 ? -22.456 25.704 63.719 1.00 5.47 55 ARG B N 1
ATOM 1623 C CA . ARG B 1 55 ? -21.438 26.540 64.359 1.00 5.92 55 ARG B CA 1
ATOM 1624 C C . ARG B 1 55 ? -20.132 26.524 63.596 1.00 5.78 55 ARG B C 1
ATOM 1625 O O . ARG B 1 55 ? -19.502 27.598 63.493 1.00 7.26 55 ARG B O 1
ATOM 1633 N N . LEU B 1 56 ? -19.754 25.398 63.040 1.00 5.62 56 LEU B N 1
ATOM 1634 C CA . LEU B 1 56 ? -18.534 25.383 62.231 1.00 5.00 56 LEU B CA 1
ATOM 1635 C C . LEU B 1 56 ? -18.669 26.413 61.093 1.00 5.89 56 LEU B C 1
ATOM 1636 O O . LEU B 1 56 ? -17.746 27.238 60.841 1.00 6.41 56 LEU B O 1
ATOM 1641 N N . PHE B 1 57 ? -19.794 26.372 60.376 1.00 5.34 57 PHE B N 1
ATOM 1642 C CA . PHE B 1 57 ? -19.965 27.327 59.289 1.00 6.71 57 PHE B CA 1
ATOM 1643 C C . PHE B 1 57 ? -19.989 28.790 59.781 1.00 4.83 57 PHE B C 1
ATOM 1644 O O . PHE B 1 57 ? -19.377 29.630 59.153 1.00 6.93 57 PHE B O 1
ATOM 1652 N N . SER B 1 58 ? -20.690 29.072 60.890 1.00 5.56 58 SER B N 1
ATOM 1653 C CA A SER B 1 58 ? -20.761 30.445 61.395 0.50 6.21 58 SER B CA 1
ATOM 1654 C CA B SER B 1 58 ? -20.755 30.461 61.346 0.50 6.02 58 SER B CA 1
ATOM 1655 C C . SER B 1 58 ? -19.379 30.941 61.806 1.00 7.36 58 SER B C 1
ATOM 1656 O O . SER B 1 58 ? -18.980 32.080 61.487 1.00 6.83 58 SER B O 1
ATOM 1661 N N . PHE B 1 59 ? -18.625 30.064 62.495 1.00 5.92 59 PHE B N 1
ATOM 1662 C CA . PHE B 1 59 ? -17.264 30.429 62.923 1.00 6.97 59 PHE B CA 1
ATOM 1663 C C . PHE B 1 59 ? -16.410 30.758 61.702 1.00 6.46 59 PHE B C 1
ATOM 1664 O O . PHE B 1 59 ? -15.666 31.758 61.704 1.00 8.11 59 PHE B O 1
ATOM 1672 N N . ALA B 1 60 ? -16.432 29.897 60.677 1.00 6.65 60 ALA B N 1
ATOM 1673 C CA . ALA B 1 60 ? -15.591 30.128 59.508 1.00 6.81 60 ALA B CA 1
ATOM 1674 C C . ALA B 1 60 ? -16.050 31.354 58.759 1.00 6.50 60 ALA B C 1
ATOM 1675 O O . ALA B 1 60 ? -15.177 32.167 58.367 1.00 7.79 60 ALA B O 1
ATOM 1677 N N . GLU B 1 61 ? -17.374 31.535 58.566 1.00 6.34 61 GLU B N 1
ATOM 1678 C CA . GLU B 1 61 ? -17.872 32.724 57.861 1.00 6.68 61 GLU B CA 1
ATOM 1679 C C . GLU B 1 61 ? -17.381 34.009 58.475 1.00 8.33 61 GLU B C 1
ATOM 1680 O O . GLU B 1 61 ? -17.137 34.993 57.747 1.00 10.89 61 GLU B O 1
ATOM 1686 N N . GLN B 1 62 ? -17.299 34.026 59.801 1.00 6.44 62 GLN B N 1
ATOM 1687 C CA . GLN B 1 62 ? -17.004 35.253 60.530 1.00 8.02 62 GLN B CA 1
ATOM 1688 C C . GLN B 1 62 ? -15.535 35.434 60.863 1.00 7.45 62 GLN B C 1
ATOM 1689 O O . GLN B 1 62 ? -15.155 36.475 61.406 1.00 7.84 62 GLN B O 1
ATOM 1695 N N . ALA B 1 63 ? -14.689 34.459 60.542 1.00 7.71 63 ALA B N 1
ATOM 1696 C CA . ALA B 1 63 ? -13.283 34.518 60.939 1.00 6.89 63 ALA B CA 1
ATOM 1697 C C . ALA B 1 63 ? -12.554 35.744 60.451 1.00 7.77 63 ALA B C 1
ATOM 1698 O O . ALA B 1 63 ? -11.837 36.382 61.212 1.00 7.69 63 ALA B O 1
ATOM 1700 N N . GLU B 1 64 ? -12.728 36.096 59.178 1.00 7.29 64 GLU B N 1
ATOM 1701 C CA . GLU B 1 64 ? -12.050 37.278 58.651 1.00 8.32 64 GLU B CA 1
ATOM 1702 C C . GLU B 1 64 ? -12.503 38.557 59.329 1.00 8.46 64 GLU B C 1
ATOM 1703 O O . GLU B 1 64 ? -11.677 39.373 59.781 1.00 9.61 64 GLU B O 1
ATOM 1709 N N . ALA B 1 65 ? -13.811 38.729 59.446 1.00 8.81 65 ALA B N 1
ATOM 1710 C CA . ALA B 1 65 ? -14.362 39.943 60.042 1.00 9.95 65 ALA B CA 1
ATOM 1711 C C . ALA B 1 65 ? -13.957 40.047 61.519 1.00 6.44 65 ALA B C 1
ATOM 1712 O O . ALA B 1 65 ? -13.819 41.160 62.054 1.00 9.51 65 ALA B O 1
ATOM 1714 N N . ASN B 1 66 ? -13.740 38.889 62.162 1.00 8.75 66 ASN B N 1
ATOM 1715 C CA . ASN B 1 66 ? -13.298 38.820 63.569 1.00 8.95 66 ASN B CA 1
ATOM 1716 C C . ASN B 1 66 ? -11.799 39.047 63.741 1.00 10.46 66 ASN B C 1
ATOM 1717 O O . ASN B 1 66 ? -11.271 39.037 64.854 1.00 13.65 66 ASN B O 1
ATOM 1722 N N . GLY B 1 67 ? -11.093 39.273 62.636 1.00 9.86 67 GLY B N 1
ATOM 1723 C CA . GLY B 1 67 ? -9.690 39.637 62.751 1.00 10.89 67 GLY B CA 1
ATOM 1724 C C . GLY B 1 67 ? -8.745 38.456 62.806 1.00 10.01 67 GLY B C 1
ATOM 1725 O O . GLY B 1 67 ? -7.552 38.660 63.077 1.00 10.56 67 GLY B O 1
ATOM 1726 N N . LEU B 1 68 ? -9.226 37.224 62.570 1.00 8.91 68 LEU B N 1
ATOM 1727 C CA . LEU B 1 68 ? -8.306 36.089 62.572 1.00 8.51 68 LEU B CA 1
ATOM 1728 C C . LEU B 1 68 ? -7.402 36.070 61.350 1.00 6.94 68 LEU B C 1
ATOM 1729 O O . LEU B 1 68 ? -7.834 36.329 60.220 1.00 9.76 68 LEU B O 1
ATOM 1734 N N . HIS B 1 69 ? -6.135 35.720 61.601 1.00 6.75 69 HIS B N 1
ATOM 1735 C CA . HIS B 1 69 ? -5.152 35.513 60.525 1.00 7.10 69 HIS B CA 1
ATOM 1736 C C . HIS B 1 69 ? -4.768 34.076 60.360 1.00 7.39 69 HIS B C 1
ATOM 1737 O O . HIS B 1 69 ? -4.340 33.685 59.259 1.00 8.32 69 HIS B O 1
ATOM 1744 N N . VAL B 1 70 ? -4.841 33.268 61.435 1.00 6.38 70 VAL B N 1
ATOM 1745 C CA . VAL B 1 70 ? -4.564 31.839 61.325 1.00 6.41 70 VAL B CA 1
ATOM 1746 C C . VAL B 1 70 ? -5.502 31.070 62.239 1.00 5.86 70 VAL B C 1
ATOM 1747 O O . VAL B 1 70 ? -5.706 31.477 63.428 1.00 8.15 70 VAL B O 1
ATOM 1751 N N . ILE B 1 71 ? -6.075 29.972 61.721 1.00 6.87 71 ILE B N 1
ATOM 1752 C CA . ILE B 1 71 ? -6.892 29.057 62.560 1.00 7.08 71 ILE B CA 1
ATOM 1753 C C . ILE B 1 71 ? -6.101 27.769 62.731 1.00 7.30 71 ILE B C 1
ATOM 1754 O O . ILE B 1 71 ? -5.679 27.183 61.710 1.00 8.86 71 ILE B O 1
ATOM 1759 N N . ILE B 1 72 ? -5.845 27.344 63.962 1.00 7.08 72 ILE B N 1
ATOM 1760 C CA . ILE B 1 72 ? -5.220 26.044 64.243 1.00 7.13 72 ILE B CA 1
ATOM 1761 C C . ILE B 1 72 ? -6.350 25.155 64.646 1.00 6.49 72 ILE B C 1
ATOM 1762 O O . ILE B 1 72 ? -7.047 25.433 65.647 1.00 8.38 72 ILE B O 1
ATOM 1767 N N . ALA B 1 73 ? -6.541 24.078 63.914 1.00 6.77 73 ALA B N 1
ATOM 1768 C CA . ALA B 1 73 ? -7.708 23.174 64.169 1.00 7.61 73 ALA B CA 1
ATOM 1769 C C . ALA B 1 73 ? -7.225 21.751 64.384 1.00 7.41 73 ALA B C 1
ATOM 1770 O O . ALA B 1 73 ? -6.557 21.159 63.540 1.00 8.45 73 ALA B O 1
ATOM 1772 N N . GLY B 1 74 ? -7.560 21.186 65.556 1.00 7.72 74 GLY B N 1
ATOM 1773 C CA . GLY B 1 74 ? -7.210 19.772 65.907 1.00 6.90 74 GLY B CA 1
ATOM 1774 C C . GLY B 1 74 ? -8.438 18.881 65.800 1.00 7.23 74 GLY B C 1
ATOM 1775 O O . GLY B 1 74 ? -9.556 19.271 66.199 1.00 7.81 74 GLY B O 1
ATOM 1776 N N . ASN B 1 75 ? -8.274 17.659 65.291 1.00 7.33 75 ASN B N 1
ATOM 1777 C CA . ASN B 1 75 ? -9.398 16.710 65.262 1.00 7.45 75 ASN B CA 1
ATOM 1778 C C . ASN B 1 75 ? -8.807 15.331 65.021 1.00 7.93 75 ASN B C 1
ATOM 1779 O O . ASN B 1 75 ? -7.634 15.210 64.573 1.00 8.04 75 ASN B O 1
ATOM 1784 N N . GLY B 1 76 ? -9.591 14.310 65.325 1.00 7.91 76 GLY B N 1
ATOM 1785 C CA . GLY B 1 76 ? -9.091 12.937 65.149 1.00 8.99 76 GLY B CA 1
ATOM 1786 C C . GLY B 1 76 ? -10.107 12.020 64.555 1.00 8.24 76 GLY B C 1
ATOM 1787 O O . GLY B 1 76 ? -11.301 12.347 64.459 1.00 10.25 76 GLY B O 1
ATOM 1788 N N . GLY B 1 77 ? -9.659 10.817 64.181 1.00 8.26 77 GLY B N 1
ATOM 1789 C CA . GLY B 1 77 ? -10.534 9.831 63.543 1.00 8.39 77 GLY B CA 1
ATOM 1790 C C . GLY B 1 77 ? -10.897 10.264 62.144 1.00 9.60 77 GLY B C 1
ATOM 1791 O O . GLY B 1 77 ? -10.013 10.587 61.339 1.00 10.05 77 GLY B O 1
ATOM 1792 N N . ALA B 1 78 ? -12.199 10.285 61.844 1.00 9.31 78 ALA B N 1
ATOM 1793 C CA . ALA B 1 78 ? -12.686 10.929 60.595 1.00 9.31 78 ALA B CA 1
ATOM 1794 C C . ALA B 1 78 ? -12.665 12.407 60.959 1.00 10.36 78 ALA B C 1
ATOM 1795 O O . ALA B 1 78 ? -13.631 13.022 61.485 1.00 11.71 78 ALA B O 1
ATOM 1797 N N . ALA B 1 79 ? -11.507 13.020 60.718 1.00 9.67 79 ALA B N 1
ATOM 1798 C CA . ALA B 1 79 ? -11.166 14.344 61.273 1.00 7.83 79 ALA B CA 1
ATOM 1799 C C . ALA B 1 79 ? -11.526 15.414 60.260 1.00 10.74 79 ALA B C 1
ATOM 1800 O O . ALA B 1 79 ? -10.645 15.921 59.569 1.00 14.22 79 ALA B O 1
ATOM 1802 N N . HIS B 1 80 ? -12.788 15.824 60.235 1.00 7.96 80 HIS B N 1
ATOM 1803 C CA . HIS B 1 80 ? -13.312 16.717 59.199 1.00 6.91 80 HIS B CA 1
ATOM 1804 C C . HIS B 1 80 ? -13.248 18.201 59.584 1.00 7.50 80 HIS B C 1
ATOM 1805 O O . HIS B 1 80 ? -13.470 19.025 58.711 1.00 9.15 80 HIS B O 1
ATOM 1812 N N . LEU B 1 81 ? -12.978 18.508 60.862 1.00 6.32 81 LEU B N 1
ATOM 1813 C CA . LEU B 1 81 ? -13.002 19.922 61.239 1.00 6.94 81 LEU B CA 1
ATOM 1814 C C . LEU B 1 81 ? -12.068 20.841 60.409 1.00 6.77 81 LEU B C 1
ATOM 1815 O O . LEU B 1 81 ? -12.539 21.872 59.889 1.00 7.56 81 LEU B O 1
ATOM 1820 N N . PRO B 1 82 ? -10.763 20.512 60.274 1.00 6.70 82 PRO B N 1
ATOM 1821 C CA . PRO B 1 82 ? -9.885 21.486 59.574 1.00 6.39 82 PRO B CA 1
ATOM 1822 C C . PRO B 1 82 ? -10.310 21.715 58.133 1.00 6.79 82 PRO B C 1
ATOM 1823 O O . PRO B 1 82 ? -10.344 22.878 57.695 1.00 7.19 82 PRO B O 1
ATOM 1827 N N . GLY B 1 83 ? -10.680 20.657 57.431 1.00 6.69 83 GLY B N 1
ATOM 1828 C CA . GLY B 1 83 ? -11.007 20.813 55.989 1.00 6.69 83 GLY B CA 1
ATOM 1829 C C . GLY B 1 83 ? -12.323 21.549 55.799 1.00 7.13 83 GLY B C 1
ATOM 1830 O O . GLY B 1 83 ? -12.442 22.341 54.852 1.00 7.68 83 GLY B O 1
ATOM 1839 N N . LEU B 1 85 ? -13.595 23.845 57.876 1.00 6.52 85 LEU B N 1
ATOM 1840 C CA . LEU B 1 85 ? -13.269 25.263 58.103 1.00 7.20 85 LEU B CA 1
ATOM 1841 C C . LEU B 1 85 ? -12.628 25.864 56.870 1.00 7.46 85 LEU B C 1
ATOM 1842 O O . LEU B 1 85 ? -13.023 26.965 56.419 1.00 7.74 85 LEU B O 1
ATOM 1847 N N . ALA B 1 86 ? -11.618 25.184 56.304 1.00 7.44 86 ALA B N 1
ATOM 1848 C CA . ALA B 1 86 ? -10.901 25.741 55.117 1.00 7.38 86 ALA B CA 1
ATOM 1849 C C . ALA B 1 86 ? -11.813 25.928 53.937 1.00 7.41 86 ALA B C 1
ATOM 1850 O O . ALA B 1 86 ? -11.539 26.824 53.117 1.00 9.41 86 ALA B O 1
ATOM 1852 N N . ALA B 1 87 ? -12.867 25.106 53.810 1.00 6.87 87 ALA B N 1
ATOM 1853 C CA . ALA B 1 87 ? -13.834 25.245 52.710 1.00 7.20 87 ALA B CA 1
ATOM 1854 C C . ALA B 1 87 ? -14.657 26.509 52.813 1.00 7.81 87 ALA B C 1
ATOM 1855 O O . ALA B 1 87 ? -15.253 26.936 51.796 1.00 9.26 87 ALA B O 1
ATOM 1857 N N . LYS B 1 88 ? -14.697 27.118 54.004 1.00 6.98 88 LYS B N 1
ATOM 1858 C CA . LYS B 1 88 ? -15.654 28.187 54.291 1.00 6.83 88 LYS B CA 1
ATOM 1859 C C . LYS B 1 88 ? -15.011 29.507 54.641 1.00 7.79 88 LYS B C 1
ATOM 1860 O O . LYS B 1 88 ? -15.708 30.483 54.966 1.00 9.62 88 LYS B O 1
ATOM 1866 N N . THR B 1 89 ? -13.679 29.581 54.618 1.00 7.36 89 THR B N 1
ATOM 1867 C CA . THR B 1 89 ? -12.955 30.829 54.841 1.00 8.36 89 THR B CA 1
ATOM 1868 C C . THR B 1 89 ? -11.658 30.848 54.037 1.00 7.18 89 THR B C 1
ATOM 1869 O O . THR B 1 89 ? -11.126 29.776 53.744 1.00 8.34 89 THR B O 1
ATOM 1873 N N . LEU B 1 90 ? -11.177 32.035 53.683 1.00 9.59 90 LEU B N 1
ATOM 1874 C CA . LEU B 1 90 ? -9.828 32.158 53.113 1.00 9.27 90 LEU B CA 1
ATOM 1875 C C . LEU B 1 90 ? -8.770 32.398 54.159 1.00 7.90 90 LEU B C 1
ATOM 1876 O O . LEU B 1 90 ? -7.569 32.470 53.826 1.00 9.06 90 LEU B O 1
ATOM 1881 N N . VAL B 1 91 ? -9.156 32.522 55.438 1.00 7.71 91 VAL B N 1
ATOM 1882 C CA . VAL B 1 91 ? -8.128 32.566 56.486 1.00 7.66 91 VAL B CA 1
ATOM 1883 C C . VAL B 1 91 ? -7.355 31.242 56.487 1.00 6.47 91 VAL B C 1
ATOM 1884 O O . VAL B 1 91 ? -7.986 30.169 56.517 1.00 8.26 91 VAL B O 1
ATOM 1888 N N . PRO B 1 92 ? -6.008 31.281 56.529 1.00 6.37 92 PRO B N 1
ATOM 1889 C CA . PRO B 1 92 ? -5.262 30.004 56.537 1.00 6.71 92 PRO B CA 1
ATOM 1890 C C . PRO B 1 92 ? -5.649 29.095 57.685 1.00 7.59 92 PRO B C 1
ATOM 1891 O O . PRO B 1 92 ? -5.751 29.526 58.855 1.00 8.18 92 PRO B O 1
ATOM 1895 N N . VAL B 1 93 ? -5.796 27.796 57.393 1.00 5.94 93 VAL B N 1
ATOM 1896 C CA . VAL B 1 93 ? -6.099 26.787 58.405 1.00 6.81 93 VAL B CA 1
ATOM 1897 C C . VAL B 1 93 ? -4.923 25.827 58.471 1.00 7.90 93 VAL B C 1
ATOM 1898 O O . VAL B 1 93 ? -4.483 25.275 57.431 1.00 8.01 93 VAL B O 1
ATOM 1902 N N . LEU B 1 94 ? -4.422 25.625 59.693 1.00 7.41 94 LEU B N 1
ATOM 1903 C CA . LEU B 1 94 ? -3.403 24.608 59.998 1.00 7.57 94 LEU B CA 1
ATOM 1904 C C . LEU B 1 94 ? -4.107 23.501 60.726 1.00 9.18 94 LEU B C 1
ATOM 1905 O O . LEU B 1 94 ? -4.958 23.767 61.617 1.00 10.34 94 LEU B O 1
ATOM 1910 N N . GLY B 1 95 ? -3.823 22.259 60.385 1.00 7.47 95 GLY B N 1
ATOM 1911 C CA . GLY B 1 95 ? -4.521 21.097 60.963 1.00 8.23 95 GLY B CA 1
ATOM 1912 C C . GLY B 1 95 ? -3.601 20.231 61.801 1.00 7.86 95 GLY B C 1
ATOM 1913 O O . GLY B 1 95 ? -2.462 19.951 61.417 1.00 9.01 95 GLY B O 1
ATOM 1914 N N . VAL B 1 96 ? -4.078 19.817 62.976 1.00 7.43 96 VAL B N 1
ATOM 1915 C CA . VAL B 1 96 ? -3.336 18.965 63.876 1.00 6.90 96 VAL B CA 1
ATOM 1916 C C . VAL B 1 96 ? -4.072 17.640 64.010 1.00 6.57 96 VAL B C 1
ATOM 1917 O O . VAL B 1 96 ? -5.218 17.582 64.523 1.00 7.31 96 VAL B O 1
ATOM 1921 N N . PRO B 1 97 ? -3.496 16.538 63.522 1.00 6.26 97 PRO B N 1
ATOM 1922 C CA . PRO B 1 97 ? -4.124 15.219 63.669 1.00 6.73 97 PRO B CA 1
ATOM 1923 C C . PRO B 1 97 ? -3.999 14.718 65.105 1.00 8.28 97 PRO B C 1
ATOM 1924 O O . PRO B 1 97 ? -2.867 14.534 65.585 1.00 9.62 97 PRO B O 1
ATOM 1928 N N . VAL B 1 98 ? -5.106 14.573 65.806 1.00 8.14 98 VAL B N 1
ATOM 1929 C CA . VAL B 1 98 ? -5.048 14.055 67.177 1.00 8.73 98 VAL B CA 1
ATOM 1930 C C . VAL B 1 98 ? -4.837 12.540 67.107 1.00 10.18 98 VAL B C 1
ATOM 1931 O O . VAL B 1 98 ? -5.437 11.847 66.239 1.00 11.25 98 VAL B O 1
ATOM 1935 N N . GLN B 1 99 ? -3.998 11.994 67.992 1.00 8.50 99 GLN B N 1
ATOM 1936 C CA . GLN B 1 99 ? -3.761 10.544 67.928 1.00 9.72 99 GLN B CA 1
ATOM 1937 C C . GLN B 1 99 ? -5.043 9.808 68.324 1.00 12.41 99 GLN B C 1
ATOM 1938 O O . GLN B 1 99 ? -5.632 10.067 69.389 1.00 19.39 99 GLN B O 1
ATOM 1944 N N . SER B 1 100 ? -5.536 8.915 67.475 1.00 8.85 100 SER B N 1
ATOM 1945 C CA . SER B 1 100 ? -6.716 8.116 67.809 1.00 8.02 100 SER B CA 1
ATOM 1946 C C . SER B 1 100 ? -6.308 6.782 68.434 1.00 9.17 100 SER B C 1
ATOM 1947 O O . SER B 1 100 ? -5.157 6.344 68.259 1.00 12.15 100 SER B O 1
ATOM 1950 N N . ALA B 1 101 ? -7.239 6.087 69.080 1.00 10.20 101 ALA B N 1
ATOM 1951 C CA . ALA B 1 101 ? -6.896 4.860 69.807 1.00 11.73 101 ALA B CA 1
ATOM 1952 C C . ALA B 1 101 ? -6.541 3.707 68.857 1.00 13.12 101 ALA B C 1
ATOM 1953 O O . ALA B 1 101 ? -5.402 3.235 68.864 1.00 17.67 101 ALA B O 1
ATOM 1955 N N . ALA B 1 102 ? -7.468 3.269 68.009 1.00 12.04 102 ALA B N 1
ATOM 1956 C CA . ALA B 1 102 ? -7.192 2.059 67.238 1.00 10.45 102 ALA B CA 1
ATOM 1957 C C . ALA B 1 102 ? -6.086 2.336 66.209 1.00 9.83 102 ALA B C 1
ATOM 1958 O O . ALA B 1 102 ? -5.119 1.560 66.101 1.00 12.40 102 ALA B O 1
ATOM 1960 N N . LEU B 1 103 ? -6.247 3.407 65.424 1.00 7.71 103 LEU B N 1
ATOM 1961 C CA . LEU B 1 103 ? -5.370 3.586 64.244 1.00 8.32 103 LEU B CA 1
ATOM 1962 C C . LEU B 1 103 ? -4.202 4.562 64.520 1.00 7.71 103 LEU B C 1
ATOM 1963 O O . LEU B 1 103 ? -3.457 4.891 63.607 1.00 8.83 103 LEU B O 1
ATOM 1968 N N . SER B 1 104 ? -4.037 4.972 65.776 1.00 7.86 104 SER B N 1
ATOM 1969 C CA . SER B 1 104 ? -2.848 5.778 66.194 1.00 7.31 104 SER B CA 1
ATOM 1970 C C . SER B 1 104 ? -2.669 7.030 65.350 1.00 8.01 104 SER B C 1
ATOM 1971 O O . SER B 1 104 ? -1.539 7.493 65.134 1.00 8.81 104 SER B O 1
ATOM 1974 N N . GLY B 1 105 ? -3.778 7.647 64.947 1.00 7.48 105 GLY B N 1
ATOM 1975 C CA . GLY B 1 105 ? -3.755 8.873 64.222 1.00 6.92 105 GLY B CA 1
ATOM 1976 C C . GLY B 1 105 ? -3.525 8.764 62.739 1.00 6.61 105 GLY B C 1
ATOM 1977 O O . GLY B 1 105 ? -3.464 9.808 62.060 1.00 8.11 105 GLY B O 1
ATOM 1978 N N . VAL B 1 106 ? -3.449 7.556 62.172 1.00 6.84 106 VAL B N 1
ATOM 1979 C CA . VAL B 1 106 ? -3.314 7.475 60.716 1.00 7.70 106 VAL B CA 1
ATOM 1980 C C . VAL B 1 106 ? -4.639 7.897 60.052 1.00 7.61 106 VAL B C 1
ATOM 1981 O O . VAL B 1 106 ? -4.614 8.587 59.005 1.00 7.46 106 VAL B O 1
ATOM 1985 N N . ASP B 1 107 ? -5.774 7.501 60.645 1.00 6.81 107 ASP B N 1
ATOM 1986 C CA . ASP B 1 107 ? -7.063 8.058 60.189 1.00 7.22 107 ASP B CA 1
ATOM 1987 C C . ASP B 1 107 ? -7.110 9.568 60.296 1.00 7.27 107 ASP B C 1
ATOM 1988 O O . ASP B 1 107 ? -7.501 10.244 59.309 1.00 7.07 107 ASP B O 1
ATOM 1993 N N . SER B 1 108 ? -6.675 10.113 61.433 1.00 6.03 108 SER B N 1
ATOM 1994 C CA . SER B 1 108 ? -6.661 11.570 61.614 1.00 6.49 108 SER B CA 1
ATOM 1995 C C . SER B 1 108 ? -5.819 12.237 60.530 1.00 8.08 108 SER B C 1
ATOM 1996 O O . SER B 1 108 ? -6.223 13.241 59.908 1.00 8.55 108 SER B O 1
ATOM 1999 N N . LEU B 1 109 ? -4.621 11.684 60.326 1.00 7.17 109 LEU B N 1
ATOM 2000 C CA . LEU B 1 109 ? -3.718 12.287 59.373 1.00 6.52 109 LEU B CA 1
ATOM 2001 C C . LEU B 1 109 ? -4.251 12.243 57.951 1.00 7.09 109 LEU B C 1
ATOM 2002 O O . LEU B 1 109 ? -4.274 13.248 57.267 1.00 8.24 109 LEU B O 1
ATOM 2007 N N . TYR B 1 110 ? -4.745 11.079 57.528 1.00 7.70 110 TYR B N 1
ATOM 2008 C CA . TYR B 1 110 ? -5.220 10.994 56.137 1.00 7.59 110 TYR B CA 1
ATOM 2009 C C . TYR B 1 110 ? -6.435 11.883 55.921 1.00 8.79 110 TYR B C 1
ATOM 2010 O O . TYR B 1 110 ? -6.589 12.486 54.842 1.00 9.66 110 TYR B O 1
ATOM 2019 N N . SER B 1 111 ? -7.326 11.987 56.915 1.00 7.35 111 SER B N 1
ATOM 2020 C CA . SER B 1 111 ? -8.548 12.825 56.809 1.00 8.73 111 SER B CA 1
ATOM 2021 C C . SER B 1 111 ? -8.256 14.308 56.695 1.00 8.84 111 SER B C 1
ATOM 2022 O O . SER B 1 111 ? -9.102 15.063 56.262 1.00 10.40 111 SER B O 1
ATOM 2025 N N . ILE B 1 112 ? -7.103 14.741 57.207 1.00 7.84 112 ILE B N 1
ATOM 2026 C CA . ILE B 1 112 ? -6.694 16.142 57.221 1.00 7.80 112 ILE B CA 1
ATOM 2027 C C . ILE B 1 112 ? -5.758 16.471 56.083 1.00 8.15 112 ILE B C 1
ATOM 2028 O O . ILE B 1 112 ? -5.958 17.462 55.371 1.00 10.52 112 ILE B O 1
ATOM 2033 N N . VAL B 1 113 ? -4.716 15.659 55.864 1.00 7.82 113 VAL B N 1
ATOM 2034 C CA . VAL B 1 113 ? -3.705 16.077 54.919 1.00 8.02 113 VAL B CA 1
ATOM 2035 C C . VAL B 1 113 ? -4.121 15.877 53.464 1.00 7.74 113 VAL B C 1
ATOM 2036 O O . VAL B 1 113 ? -3.646 16.627 52.596 1.00 9.01 113 VAL B O 1
ATOM 2040 N N . GLN B 1 114 ? -5.003 14.904 53.173 1.00 6.33 114 GLN B N 1
ATOM 2041 C CA . GLN B 1 114 ? -5.318 14.527 51.782 1.00 7.25 114 GLN B CA 1
ATOM 2042 C C . GLN B 1 114 ? -6.337 15.419 51.112 1.00 8.58 114 GLN B C 1
ATOM 2043 O O . GLN B 1 114 ? -6.993 14.990 50.191 1.00 11.80 114 GLN B O 1
ATOM 2057 N N . PRO B 1 116 ? -8.297 17.763 48.690 1.00 10.34 116 PRO B N 1
ATOM 2058 C CA . PRO B 1 116 ? -8.273 17.887 47.236 1.00 11.01 116 PRO B CA 1
ATOM 2059 C C . PRO B 1 116 ? -7.929 19.293 46.759 1.00 8.24 116 PRO B C 1
ATOM 2060 O O . PRO B 1 116 ? -8.008 20.254 47.491 1.00 9.58 116 PRO B O 1
ATOM 2064 N N . ARG B 1 117 ? -7.528 19.375 45.503 1.00 10.31 117 ARG B N 1
ATOM 2065 C CA . ARG B 1 117 ? -7.167 20.641 44.894 1.00 10.78 117 ARG B CA 1
ATOM 2066 C C . ARG B 1 117 ? -8.221 21.708 45.162 1.00 8.44 117 ARG B C 1
ATOM 2067 O O . ARG B 1 117 ? -9.428 21.481 44.846 1.00 12.36 117 ARG B O 1
ATOM 2075 N N . GLY B 1 118 ? -7.791 22.855 45.658 1.00 8.54 118 GLY B N 1
ATOM 2076 C CA . GLY B 1 118 ? -8.672 24.006 45.835 1.00 8.99 118 GLY B CA 1
ATOM 2077 C C . GLY B 1 118 ? -8.873 24.456 47.232 1.00 9.08 118 GLY B C 1
ATOM 2078 O O . GLY B 1 118 ? -9.174 25.671 47.500 1.00 12.15 118 GLY B O 1
ATOM 2079 N N . ILE B 1 119 ? -8.745 23.554 48.192 1.00 8.33 119 ILE B N 1
ATOM 2080 C CA A ILE B 1 119 ? -9.045 23.882 49.577 0.50 9.35 119 ILE B CA 1
ATOM 2081 C CA B ILE B 1 119 ? -9.049 23.866 49.583 0.50 9.27 119 ILE B CA 1
ATOM 2082 C C . ILE B 1 119 ? -7.928 23.291 50.429 1.00 9.82 119 ILE B C 1
ATOM 2083 O O . ILE B 1 119 ? -7.973 22.148 50.848 1.00 10.76 119 ILE B O 1
ATOM 2092 N N . PRO B 1 120 ? -6.898 24.075 50.753 1.00 7.41 120 PRO B N 1
ATOM 2093 C CA . PRO B 1 120 ? -5.742 23.563 51.493 1.00 7.08 120 PRO B CA 1
ATOM 2094 C C . PRO B 1 120 ? -5.911 23.559 53.003 1.00 8.12 120 PRO B C 1
ATOM 2095 O O . PRO B 1 120 ? -6.569 24.446 53.569 1.00 8.95 120 PRO B O 1
ATOM 2099 N N . VAL B 1 121 ? -5.281 22.579 53.670 1.00 7.53 121 VAL B N 1
ATOM 2100 C CA . VAL B 1 121 ? -5.031 22.627 55.120 1.00 7.45 121 VAL B CA 1
ATOM 2101 C C . VAL B 1 121 ? -3.563 22.320 55.305 1.00 7.47 121 VAL B C 1
ATOM 2102 O O . VAL B 1 121 ? -3.085 21.266 54.871 1.00 9.17 121 VAL B O 1
ATOM 2106 N N . GLY B 1 122 ? -2.828 23.221 55.958 1.00 6.12 122 GLY B N 1
ATOM 2107 C CA . GLY B 1 122 ? -1.378 22.932 56.226 1.00 7.44 122 GLY B CA 1
ATOM 2108 C C . GLY B 1 122 ? -1.310 22.020 57.423 1.00 6.99 122 GLY B C 1
ATOM 2109 O O . GLY B 1 122 ? -1.712 22.431 58.533 1.00 8.47 122 GLY B O 1
ATOM 2110 N N . THR B 1 123 ? -0.819 20.773 57.237 1.00 6.60 123 THR B N 1
ATOM 2111 C CA . THR B 1 123 ? -0.955 19.771 58.312 1.00 7.01 123 THR B CA 1
ATOM 2112 C C . THR B 1 123 ? 0.365 19.603 59.044 1.00 7.03 123 THR B C 1
ATOM 2113 O O . THR B 1 123 ? 1.465 19.610 58.432 1.00 8.08 123 THR B O 1
ATOM 2117 N N . LEU B 1 124 ? 0.262 19.409 60.360 1.00 6.45 124 LEU B N 1
ATOM 2118 C CA . LEU B 1 124 ? 1.412 19.159 61.225 1.00 6.26 124 LEU B CA 1
ATOM 2119 C C . LEU B 1 124 ? 1.424 17.723 61.737 1.00 6.79 124 LEU B C 1
ATOM 2120 O O . LEU B 1 124 ? 0.533 16.937 61.411 1.00 8.53 124 LEU B O 1
ATOM 2125 N N . ALA B 1 125 ? 2.417 17.354 62.521 1.00 7.28 125 ALA B N 1
ATOM 2126 C CA . ALA B 1 125 ? 2.598 15.960 62.945 1.00 6.26 125 ALA B CA 1
ATOM 2127 C C . ALA B 1 125 ? 1.446 15.482 63.796 1.00 7.62 125 ALA B C 1
ATOM 2128 O O . ALA B 1 125 ? 0.743 16.266 64.455 1.00 8.33 125 ALA B O 1
ATOM 2130 N N . ILE B 1 126 ? 1.292 14.154 63.849 1.00 6.58 126 ILE B N 1
ATOM 2131 C CA . ILE B 1 126 ? 0.301 13.580 64.775 1.00 7.14 126 ILE B CA 1
ATOM 2132 C C . ILE B 1 126 ? 0.647 13.962 66.209 1.00 7.66 126 ILE B C 1
ATOM 2133 O O . ILE B 1 126 ? 1.803 13.843 66.659 1.00 8.61 126 ILE B O 1
ATOM 2138 N N . GLY B 1 127 ? -0.360 14.424 66.949 1.00 7.70 127 GLY B N 1
ATOM 2139 C CA . GLY B 1 127 ? -0.252 14.565 68.415 1.00 7.09 127 GLY B CA 1
ATOM 2140 C C . GLY B 1 127 ? 0.356 15.883 68.888 1.00 8.84 127 GLY B C 1
ATOM 2141 O O . GLY B 1 127 ? 0.333 16.923 68.206 1.00 8.60 127 GLY B O 1
ATOM 2142 N N . LYS B 1 128 ? 0.874 15.848 70.109 1.00 8.43 128 LYS B N 1
ATOM 2143 C CA . LYS B 1 128 ? 1.347 17.048 70.782 1.00 7.59 128 LYS B CA 1
ATOM 2144 C C . LYS B 1 128 ? 2.478 17.743 70.055 1.00 7.98 128 LYS B C 1
ATOM 2145 O O . LYS B 1 128 ? 2.581 18.957 70.125 1.00 9.24 128 LYS B O 1
ATOM 2151 N N . ALA B 1 129 ? 3.324 17.011 69.320 1.00 7.89 129 ALA B N 1
ATOM 2152 C CA . ALA B 1 129 ? 4.398 17.671 68.564 1.00 9.56 129 ALA B CA 1
ATOM 2153 C C . ALA B 1 129 ? 3.789 18.564 67.494 1.00 7.19 129 ALA B C 1
ATOM 2154 O O . ALA B 1 129 ? 4.242 19.682 67.250 1.00 8.59 129 ALA B O 1
ATOM 2156 N N . GLY B 1 130 ? 2.752 18.061 66.829 1.00 7.95 130 GLY B N 1
ATOM 2157 C CA . GLY B 1 130 ? 2.052 18.817 65.788 1.00 8.00 130 GLY B CA 1
ATOM 2158 C C . GLY B 1 130 ? 1.312 20.009 66.355 1.00 6.71 130 GLY B C 1
ATOM 2159 O O . GLY B 1 130 ? 1.262 21.059 65.726 1.00 8.16 130 GLY B O 1
ATOM 2160 N N . ALA B 1 131 ? 0.733 19.855 67.548 1.00 7.38 131 ALA B N 1
ATOM 2161 C CA . ALA B 1 131 ? 0.040 21.017 68.136 1.00 7.01 131 ALA B CA 1
ATOM 2162 C C . ALA B 1 131 ? 1.044 22.143 68.436 1.00 7.68 131 ALA B C 1
ATOM 2163 O O . ALA B 1 131 ? 0.800 23.322 68.115 1.00 7.17 131 ALA B O 1
ATOM 2165 N N . ALA B 1 132 ? 2.162 21.804 69.089 1.00 7.32 132 ALA B N 1
ATOM 2166 C CA . ALA B 1 132 ? 3.165 22.833 69.355 1.00 7.03 132 ALA B CA 1
ATOM 2167 C C . ALA B 1 132 ? 3.665 23.432 68.040 1.00 7.26 132 ALA B C 1
ATOM 2168 O O . ALA B 1 132 ? 3.839 24.667 67.934 1.00 7.30 132 ALA B O 1
ATOM 2170 N N . ASN B 1 133 ? 3.900 22.613 67.022 1.00 6.81 133 ASN B N 1
ATOM 2171 C CA . ASN B 1 133 ? 4.403 23.128 65.750 1.00 7.73 133 ASN B CA 1
ATOM 2172 C C . ASN B 1 133 ? 3.372 23.940 65.000 1.00 7.34 133 ASN B C 1
ATOM 2173 O O . ASN B 1 133 ? 3.762 24.843 64.258 1.00 7.76 133 ASN B O 1
ATOM 2178 N N . ALA B 1 134 ? 2.087 23.635 65.131 1.00 7.97 134 ALA B N 1
ATOM 2179 C CA . ALA B 1 134 ? 1.083 24.513 64.529 1.00 6.96 134 ALA B CA 1
ATOM 2180 C C . ALA B 1 134 ? 1.108 25.914 65.128 1.00 7.56 134 ALA B C 1
ATOM 2181 O O . ALA B 1 134 ? 0.970 26.881 64.398 1.00 8.05 134 ALA B O 1
ATOM 2183 N N . ALA B 1 135 ? 1.304 25.995 66.437 1.00 6.93 135 ALA B N 1
ATOM 2184 C CA . ALA B 1 135 ? 1.485 27.314 67.050 1.00 6.95 135 ALA B CA 1
ATOM 2185 C C . ALA B 1 135 ? 2.731 28.020 66.542 1.00 7.29 135 ALA B C 1
ATOM 2186 O O . ALA B 1 135 ? 2.669 29.214 66.240 1.00 7.45 135 ALA B O 1
ATOM 2188 N N . LEU B 1 136 ? 3.857 27.310 66.444 1.00 7.72 136 LEU B N 1
ATOM 2189 C CA . LEU B 1 136 ? 5.074 27.930 65.911 1.00 7.02 136 LEU B CA 1
ATOM 2190 C C . LEU B 1 136 ? 4.887 28.391 64.453 1.00 7.00 136 LEU B C 1
ATOM 2191 O O . LEU B 1 136 ? 5.334 29.486 64.114 1.00 7.25 136 LEU B O 1
ATOM 2196 N N . LEU B 1 137 ? 4.263 27.581 63.591 1.00 7.11 137 LEU B N 1
ATOM 2197 C CA . LEU B 1 137 ? 4.066 27.963 62.218 1.00 6.70 137 LEU B CA 1
ATOM 2198 C C . LEU B 1 137 ? 3.111 29.174 62.149 1.00 7.03 137 LEU B C 1
ATOM 2199 O O . LEU B 1 137 ? 3.343 30.115 61.358 1.00 7.55 137 LEU B O 1
ATOM 2204 N N . ALA B 1 138 ? 2.025 29.151 62.938 1.00 6.73 138 ALA B N 1
ATOM 2205 C CA . ALA B 1 138 ? 1.135 30.317 62.969 1.00 6.67 138 ALA B CA 1
ATOM 2206 C C . ALA B 1 138 ? 1.911 31.580 63.390 1.00 7.99 138 ALA B C 1
ATOM 2207 O O . ALA B 1 138 ? 1.726 32.632 62.806 1.00 6.87 138 ALA B O 1
ATOM 2209 N N . ALA B 1 139 ? 2.747 31.457 64.433 1.00 6.82 139 ALA B N 1
ATOM 2210 C CA . ALA B 1 139 ? 3.528 32.588 64.856 1.00 7.01 139 ALA B CA 1
ATOM 2211 C C . ALA B 1 139 ? 4.532 33.019 63.776 1.00 6.21 139 ALA B C 1
ATOM 2212 O O . ALA B 1 139 ? 4.723 34.226 63.591 1.00 7.02 139 ALA B O 1
ATOM 2214 N N . GLN B 1 140 ? 5.144 32.079 63.054 1.00 6.27 140 GLN B N 1
ATOM 2215 C CA . GLN B 1 140 ? 6.036 32.472 61.960 1.00 6.89 140 GLN B CA 1
ATOM 2216 C C . GLN B 1 140 ? 5.291 33.196 60.836 1.00 6.36 140 GLN B C 1
ATOM 2217 O O . GLN B 1 140 ? 5.836 34.128 60.259 1.00 7.29 140 GLN B O 1
ATOM 2223 N N . ILE B 1 141 ? 4.040 32.818 60.577 1.00 6.67 141 ILE B N 1
ATOM 2224 C CA . ILE B 1 141 ? 3.219 33.534 59.616 1.00 7.23 141 ILE B CA 1
ATOM 2225 C C . ILE B 1 141 ? 2.948 34.975 60.113 1.00 7.04 141 ILE B C 1
ATOM 2226 O O . ILE B 1 141 ? 3.163 35.959 59.356 1.00 7.98 141 ILE B O 1
ATOM 2231 N N . LEU B 1 142 ? 2.533 35.102 61.381 1.00 6.16 142 LEU B N 1
ATOM 2232 C CA . LEU B 1 142 ? 2.306 36.451 61.897 1.00 6.53 142 LEU B CA 1
ATOM 2233 C C . LEU B 1 142 ? 3.587 37.295 61.862 1.00 5.98 142 LEU B C 1
ATOM 2234 O O . LEU B 1 142 ? 3.566 38.543 61.649 1.00 6.85 142 LEU B O 1
ATOM 2239 N N . ALA B 1 143 ? 4.752 36.661 62.145 1.00 6.74 143 ALA B N 1
ATOM 2240 C CA . ALA B 1 143 ? 6.008 37.368 62.244 1.00 6.08 143 ALA B CA 1
ATOM 2241 C C . ALA B 1 143 ? 6.458 37.983 60.894 1.00 8.59 143 ALA B C 1
ATOM 2242 O O . ALA B 1 143 ? 7.308 38.881 60.919 1.00 10.29 143 ALA B O 1
ATOM 2244 N N . LEU B 1 144 ? 5.885 37.568 59.763 1.00 7.45 144 LEU B N 1
ATOM 2245 C CA . LEU B 1 144 ? 6.142 38.233 58.495 1.00 6.90 144 LEU B CA 1
ATOM 2246 C C . LEU B 1 144 ? 5.833 39.737 58.602 1.00 8.49 144 LEU B C 1
ATOM 2247 O O . LEU B 1 144 ? 6.413 40.503 57.845 1.00 9.92 144 LEU B O 1
ATOM 2252 N N . HIS B 1 145 ? 4.903 40.138 59.475 1.00 8.13 145 HIS B N 1
ATOM 2253 C CA . HIS B 1 145 ? 4.511 41.540 59.628 1.00 7.73 145 HIS B CA 1
ATOM 2254 C C . HIS B 1 145 ? 4.466 41.915 61.123 1.00 11.52 145 HIS B C 1
ATOM 2255 O O . HIS B 1 145 ? 3.650 42.773 61.526 1.00 13.13 145 HIS B O 1
ATOM 2262 N N . ASP B 1 146 ? 5.329 41.318 61.938 1.00 9.33 146 ASP B N 1
ATOM 2263 C CA . ASP B 1 146 ? 5.405 41.652 63.394 1.00 8.78 146 ASP B CA 1
ATOM 2264 C C . ASP B 1 146 ? 6.834 41.440 63.783 1.00 7.62 146 ASP B C 1
ATOM 2265 O O . ASP B 1 146 ? 7.260 40.313 64.084 1.00 7.70 146 ASP B O 1
ATOM 2270 N N . THR B 1 147 ? 7.614 42.520 63.710 1.00 8.31 147 THR B N 1
ATOM 2271 C CA . THR B 1 147 ? 9.071 42.422 63.953 1.00 7.62 147 THR B CA 1
ATOM 2272 C C . THR B 1 147 ? 9.411 42.009 65.360 1.00 8.96 147 THR B C 1
ATOM 2273 O O . THR B 1 147 ? 10.441 41.328 65.613 1.00 7.87 147 THR B O 1
ATOM 2277 N N . GLU B 1 148 ? 8.601 42.445 66.327 1.00 7.23 148 GLU B N 1
ATOM 2278 C CA A GLU B 1 148 ? 8.913 42.054 67.695 0.50 7.35 148 GLU B CA 1
ATOM 2279 C CA B GLU B 1 148 ? 8.837 42.075 67.726 0.50 8.46 148 GLU B CA 1
ATOM 2280 C C . GLU B 1 148 ? 8.679 40.569 67.895 1.00 7.32 148 GLU B C 1
ATOM 2281 O O . GLU B 1 148 ? 9.505 39.909 68.523 1.00 7.59 148 GLU B O 1
ATOM 2292 N N . LEU B 1 149 ? 7.598 40.010 67.320 1.00 6.83 149 LEU B N 1
ATOM 2293 C CA . LEU B 1 149 ? 7.369 38.574 67.411 1.00 5.97 149 LEU B CA 1
ATOM 2294 C C . LEU B 1 149 ? 8.470 37.811 66.656 1.00 7.06 149 LEU B C 1
ATOM 2295 O O . LEU B 1 149 ? 8.952 36.780 67.137 1.00 7.24 149 LEU B O 1
ATOM 2300 N N . ALA B 1 150 ? 8.914 38.362 65.508 1.00 5.67 150 ALA B N 1
ATOM 2301 C CA . ALA B 1 150 ? 10.028 37.713 64.814 1.00 6.65 150 ALA B CA 1
ATOM 2302 C C . ALA B 1 150 ? 11.235 37.607 65.734 1.00 6.07 150 ALA B C 1
ATOM 2303 O O . ALA B 1 150 ? 11.919 36.549 65.761 1.00 6.36 150 ALA B O 1
ATOM 2305 N N . GLY B 1 151 ? 11.549 38.664 66.491 1.00 6.34 151 GLY B N 1
ATOM 2306 C CA . GLY B 1 151 ? 12.662 38.582 67.429 1.00 6.09 151 GLY B CA 1
ATOM 2307 C C . GLY B 1 151 ? 12.442 37.546 68.514 1.00 6.94 151 GLY B C 1
ATOM 2308 O O . GLY B 1 151 ? 13.358 36.786 68.886 1.00 7.42 151 GLY B O 1
ATOM 2309 N N . ARG B 1 152 ? 11.220 37.464 69.046 1.00 6.55 152 ARG B N 1
ATOM 2310 C CA . ARG B 1 152 ? 10.952 36.456 70.067 1.00 8.16 152 ARG B CA 1
ATOM 2311 C C . ARG B 1 152 ? 11.061 35.039 69.541 1.00 6.56 152 ARG B C 1
ATOM 2312 O O . ARG B 1 152 ? 11.547 34.154 70.257 1.00 7.84 152 ARG B O 1
ATOM 2320 N N . LEU B 1 153 ? 10.649 34.809 68.284 1.00 6.75 153 LEU B N 1
ATOM 2321 C CA . LEU B 1 153 ? 10.842 33.477 67.662 1.00 6.00 153 LEU B CA 1
ATOM 2322 C C . LEU B 1 153 ? 12.324 33.202 67.453 1.00 7.04 153 LEU B C 1
ATOM 2323 O O . LEU B 1 153 ? 12.769 32.054 67.670 1.00 8.14 153 LEU B O 1
ATOM 2328 N N . ALA B 1 154 ? 13.088 34.194 66.997 1.00 6.61 154 ALA B N 1
ATOM 2329 C CA . ALA B 1 154 ? 14.546 33.975 66.817 1.00 7.04 154 ALA B CA 1
ATOM 2330 C C . ALA B 1 154 ? 15.182 33.601 68.171 1.00 6.73 154 ALA B C 1
ATOM 2331 O O . ALA B 1 154 ? 16.071 32.723 68.222 1.00 8.35 154 ALA B O 1
ATOM 2333 N N . HIS B 1 155 ? 14.744 34.225 69.273 1.00 7.84 155 HIS B N 1
ATOM 2334 C CA . HIS B 1 155 ? 15.294 33.912 70.583 1.00 7.88 155 HIS B CA 1
ATOM 2335 C C . HIS B 1 155 ? 14.836 32.511 71.037 1.00 8.37 155 HIS B C 1
ATOM 2336 O O . HIS B 1 155 ? 15.630 31.730 71.586 1.00 8.16 155 HIS B O 1
ATOM 2343 N N . TRP B 1 156 ? 13.589 32.172 70.756 1.00 7.91 156 TRP B N 1
ATOM 2344 C CA . TRP B 1 156 ? 13.074 30.860 71.127 1.00 8.77 156 TRP B CA 1
ATOM 2345 C C . TRP B 1 156 ? 13.903 29.783 70.425 1.00 7.66 156 TRP B C 1
ATOM 2346 O O . TRP B 1 156 ? 14.340 28.789 71.066 1.00 8.52 156 TRP B O 1
ATOM 2357 N N . ARG B 1 157 ? 14.176 29.989 69.127 1.00 8.01 157 ARG B N 1
ATOM 2358 C CA . ARG B 1 157 ? 14.979 29.012 68.359 1.00 8.50 157 ARG B CA 1
ATOM 2359 C C . ARG B 1 157 ? 16.401 28.951 68.887 1.00 8.29 157 ARG B C 1
ATOM 2360 O O . ARG B 1 157 ? 16.976 27.879 69.021 1.00 9.02 157 ARG B O 1
ATOM 2368 N N . GLN B 1 158 ? 17.008 30.102 69.163 1.00 9.04 158 GLN B N 1
ATOM 2369 C CA . GLN B 1 158 ? 18.382 30.089 69.672 1.00 7.14 158 GLN B CA 1
ATOM 2370 C C . GLN B 1 158 ? 18.434 29.359 70.995 1.00 7.15 158 GLN B C 1
ATOM 2371 O O . GLN B 1 158 ? 19.391 28.609 71.221 1.00 7.01 158 GLN B O 1
ATOM 2377 N N . SER B 1 159 ? 17.439 29.537 71.870 1.00 7.08 159 SER B N 1
ATOM 2378 C CA A SER B 1 159 ? 17.424 28.848 73.164 0.50 7.59 159 SER B CA 1
ATOM 2379 C CA B SER B 1 159 ? 17.427 28.856 73.164 0.50 8.26 159 SER B CA 1
ATOM 2380 C C . SER B 1 159 ? 17.307 27.345 72.961 1.00 6.35 159 SER B C 1
ATOM 2381 O O . SER B 1 159 ? 17.973 26.571 73.658 1.00 7.64 159 SER B O 1
ATOM 2386 N N . GLN B 1 160 ? 16.444 26.904 72.036 1.00 6.98 160 GLN B N 1
ATOM 2387 C CA . GLN B 1 160 ? 16.315 25.460 71.859 1.00 7.06 160 GLN B CA 1
ATOM 2388 C C . GLN B 1 160 ? 17.623 24.839 71.306 1.00 6.85 160 GLN B C 1
ATOM 2389 O O . GLN B 1 160 ? 18.004 23.731 71.704 1.00 7.73 160 GLN B O 1
ATOM 2395 N N . THR B 1 161 ? 18.293 25.564 70.409 1.00 6.93 161 THR B N 1
ATOM 2396 C CA . THR B 1 161 ? 19.578 25.138 69.884 1.00 5.03 161 THR B CA 1
ATOM 2397 C C . THR B 1 161 ? 20.617 25.054 71.011 1.00 4.43 161 THR B C 1
ATOM 2398 O O . THR B 1 161 ? 21.328 24.055 71.139 1.00 5.07 161 THR B O 1
ATOM 2402 N N . ASP B 1 162 ? 20.706 26.126 71.800 1.00 6.82 162 ASP B N 1
ATOM 2403 C CA . ASP B 1 162 ? 21.709 26.173 72.858 1.00 4.61 162 ASP B CA 1
ATOM 2404 C C . ASP B 1 162 ? 21.495 25.102 73.893 1.00 4.55 162 ASP B C 1
ATOM 2405 O O . ASP B 1 162 ? 22.430 24.550 74.403 1.00 5.62 162 ASP B O 1
ATOM 2410 N N . ASP B 1 163 ? 20.244 24.792 74.196 1.00 7.49 163 ASP B N 1
ATOM 2411 C CA . ASP B 1 163 ? 19.936 23.722 75.176 1.00 7.30 163 ASP B CA 1
ATOM 2412 C C . ASP B 1 163 ? 20.491 22.372 74.713 1.00 8.22 163 ASP B C 1
ATOM 2413 O O . ASP B 1 163 ? 20.961 21.569 75.553 1.00 9.33 163 ASP B O 1
ATOM 2418 N N . VAL B 1 164 ? 20.455 22.091 73.398 1.00 5.83 164 VAL B N 1
ATOM 2419 C CA . VAL B 1 164 ? 21.100 20.865 72.880 1.00 5.47 164 VAL B CA 1
ATOM 2420 C C . VAL B 1 164 ? 22.628 20.991 72.911 1.00 6.59 164 VAL B C 1
ATOM 2421 O O . VAL B 1 164 ? 23.321 20.078 73.419 1.00 8.29 164 VAL B O 1
ATOM 2425 N N . LEU B 1 165 ? 23.186 22.107 72.451 1.00 6.39 165 LEU B N 1
ATOM 2426 C CA . LEU B 1 165 ? 24.641 22.256 72.354 1.00 6.75 165 LEU B CA 1
ATOM 2427 C C . LEU B 1 165 ? 25.292 22.285 73.728 1.00 8.02 165 LEU B C 1
ATOM 2428 O O . LEU B 1 165 ? 26.442 21.848 73.869 1.00 7.49 165 LEU B O 1
ATOM 2433 N N . ASP B 1 166 ? 24.580 22.781 74.746 1.00 6.02 166 ASP B N 1
ATOM 2434 C CA . ASP B 1 166 ? 25.147 22.842 76.116 1.00 5.84 166 ASP B CA 1
ATOM 2435 C C . ASP B 1 166 ? 25.140 21.502 76.851 1.00 6.79 166 ASP B C 1
ATOM 2436 O O . ASP B 1 166 ? 25.782 21.366 77.922 1.00 8.27 166 ASP B O 1
ATOM 2441 N N . ASN B 1 167 ? 24.468 20.515 76.267 1.00 7.15 167 ASN B N 1
ATOM 2442 C CA . ASN B 1 167 ? 24.351 19.190 76.900 1.00 10.76 167 ASN B CA 1
ATOM 2443 C C . ASN B 1 167 ? 24.657 18.085 75.901 1.00 8.09 167 ASN B C 1
ATOM 2444 O O . ASN B 1 167 ? 23.791 17.245 75.553 1.00 8.98 167 ASN B O 1
ATOM 2449 N N . PRO B 1 168 ? 25.879 18.072 75.360 1.00 7.38 168 PRO B N 1
ATOM 2450 C CA . PRO B 1 168 ? 26.131 17.129 74.264 1.00 7.88 168 PRO B CA 1
ATOM 2451 C C . PRO B 1 168 ? 26.202 15.647 74.681 1.00 6.88 168 PRO B C 1
ATOM 2452 O O . PRO B 1 168 ? 26.005 14.797 73.816 1.00 5.61 168 PRO B O 1
ATOM 2456 N N . ASP B 1 169 ? 26.498 15.336 75.947 1.00 7.14 169 ASP B N 1
ATOM 2457 C CA . ASP B 1 169 ? 26.695 13.945 76.334 1.00 5.67 169 ASP B CA 1
ATOM 2458 C C . ASP B 1 169 ? 25.447 13.517 77.095 1.00 8.73 169 ASP B C 1
ATOM 2459 O O . ASP B 1 169 ? 25.209 14.033 78.197 1.00 8.87 169 ASP B O 1
ATOM 2464 N N . PRO B 1 170 ? 24.654 12.582 76.547 1.00 7.89 170 PRO B N 1
ATOM 2465 C CA . PRO B 1 170 ? 23.369 12.264 77.152 1.00 8.36 170 PRO B CA 1
ATOM 2466 C C . PRO B 1 170 ? 23.517 11.496 78.478 1.00 9.09 170 PRO B C 1
ATOM 2467 O O . PRO B 1 170 ? 22.550 11.379 79.218 1.00 12.55 170 PRO B O 1
ATOM 2471 N N . ARG B 1 171 ? 24.716 10.983 78.762 1.00 8.28 171 ARG B N 1
ATOM 2472 C CA . ARG B 1 171 ? 24.981 10.270 80.006 1.00 9.67 171 ARG B CA 1
ATOM 2473 C C . ARG B 1 171 ? 25.136 11.239 81.194 1.00 11.58 171 ARG B C 1
ATOM 2474 O O . ARG B 1 171 ? 25.156 10.805 82.338 1.00 14.53 171 ARG B O 1
ATOM 2482 N N . GLU B 1 172 ? 25.271 12.532 80.894 1.00 13.43 172 GLU B N 1
ATOM 2483 C CA A GLU B 1 172 ? 25.543 13.549 81.901 0.50 18.25 172 GLU B CA 1
ATOM 2484 C CA B GLU B 1 172 ? 25.553 13.570 81.885 0.50 18.18 172 GLU B CA 1
ATOM 2485 C C . GLU B 1 172 ? 24.343 14.448 82.188 1.00 20.60 172 GLU B C 1
ATOM 2486 O O . GLU B 1 172 ? 23.513 14.725 81.300 1.00 22.37 172 GLU B O 1
ATOM 2497 N N . GLU B 1 173 ? 24.272 14.899 83.443 1.00 25.60 173 GLU B N 1
ATOM 2498 C CA . GLU B 1 173 ? 23.310 15.906 83.915 1.00 30.44 173 GLU B CA 1
ATOM 2499 C C . GLU B 1 173 ? 21.898 15.390 84.178 1.00 31.68 173 GLU B C 1
ATOM 2500 O O . GLU B 1 173 ? 21.569 15.038 85.315 1.00 33.46 173 GLU B O 1
ATOM 2506 N N . ALA C 1 8 ? -12.356 42.753 39.144 1.00 19.94 8 ALA C N 1
ATOM 2507 C CA . ALA C 1 8 ? -12.946 43.920 39.863 1.00 18.54 8 ALA C CA 1
ATOM 2508 C C . ALA C 1 8 ? -11.927 44.872 40.557 1.00 16.71 8 ALA C C 1
ATOM 2509 O O . ALA C 1 8 ? -10.672 44.638 40.611 1.00 5.45 8 ALA C O 1
ATOM 2511 N N . TYR C 1 9 ? -12.506 45.951 41.092 1.00 16.67 9 TYR C N 1
ATOM 2512 C CA . TYR C 1 9 ? -11.812 46.863 41.991 1.00 16.61 9 TYR C CA 1
ATOM 2513 C C . TYR C 1 9 ? -11.241 46.074 43.200 1.00 15.15 9 TYR C C 1
ATOM 2514 O O . TYR C 1 9 ? -10.038 46.186 43.516 1.00 15.01 9 TYR C O 1
ATOM 2523 N N . ALA C 1 10 ? -12.093 45.246 43.816 1.00 9.01 10 ALA C N 1
ATOM 2524 C CA . ALA C 1 10 ? -11.699 44.300 44.862 1.00 5.87 10 ALA C CA 1
ATOM 2525 C C . ALA C 1 10 ? -10.478 43.440 44.539 1.00 3.70 10 ALA C C 1
ATOM 2526 O O . ALA C 1 10 ? -9.787 43.013 45.460 1.00 5.03 10 ALA C O 1
ATOM 2528 N N . ALA C 1 11 ? -10.250 43.142 43.260 1.00 2.00 11 ALA C N 1
ATOM 2529 C CA . ALA C 1 11 ? -9.210 42.190 42.851 1.00 2.63 11 ALA C CA 1
ATOM 2530 C C . ALA C 1 11 ? -7.959 42.852 42.250 1.00 2.00 11 ALA C C 1
ATOM 2531 O O . ALA C 1 11 ? -7.007 42.152 41.777 1.00 2.00 11 ALA C O 1
ATOM 2533 N N . GLY C 1 12 ? -7.964 44.179 42.221 1.00 2.00 12 GLY C N 1
ATOM 2534 C CA . GLY C 1 12 ? -6.793 44.892 41.721 1.00 2.00 12 GLY C CA 1
ATOM 2535 C C . GLY C 1 12 ? -6.713 44.918 40.190 1.00 2.00 12 GLY C C 1
ATOM 2536 O O . GLY C 1 12 ? -5.604 45.011 39.644 1.00 3.82 12 GLY C O 1
ATOM 2537 N N . VAL C 1 13 ? -7.869 44.814 39.519 1.00 2.02 13 VAL C N 1
ATOM 2538 C CA . VAL C 1 13 ? -7.878 44.910 38.052 1.00 2.00 13 VAL C CA 1
ATOM 2539 C C . VAL C 1 13 ? -7.823 46.396 37.655 1.00 2.00 13 VAL C C 1
ATOM 2540 O O . VAL C 1 13 ? -8.823 47.135 37.804 1.00 2.03 13 VAL C O 1
ATOM 2544 N N . LYS C 1 14 ? -6.665 46.811 37.133 1.00 2.00 14 LYS C N 1
ATOM 2545 C CA . LYS C 1 14 ? -6.476 48.236 36.826 1.00 2.00 14 LYS C CA 1
ATOM 2546 C C . LYS C 1 14 ? -6.397 48.467 35.319 1.00 2.00 14 LYS C C 1
ATOM 2547 O O . LYS C 1 14 ? -6.338 49.609 34.890 1.00 2.00 14 LYS C O 1
ATOM 2553 N N . ILE C 1 15 ? -6.330 47.401 34.527 1.00 5.64 15 ILE C N 1
ATOM 2554 C CA . ILE C 1 15 ? -6.228 47.497 33.055 1.00 6.64 15 ILE C CA 1
ATOM 2555 C C . ILE C 1 15 ? -7.379 46.722 32.430 1.00 7.57 15 ILE C C 1
ATOM 2556 O O . ILE C 1 15 ? -7.675 45.611 32.855 1.00 7.58 15 ILE C O 1
ATOM 2561 N N . ALA C 1 16 ? -7.969 47.273 31.373 1.00 7.02 16 ALA C N 1
ATOM 2562 C CA . ALA C 1 16 ? -8.898 46.520 30.516 1.00 6.78 16 ALA C CA 1
ATOM 2563 C C . ALA C 1 16 ? -8.335 46.483 29.096 1.00 7.20 16 ALA C C 1
ATOM 2564 O O . ALA C 1 16 ? -7.822 47.504 28.632 1.00 9.36 16 ALA C O 1
ATOM 2566 N N . ILE C 1 17 ? -8.401 45.332 28.465 1.00 7.00 17 ILE C N 1
ATOM 2567 C CA . ILE C 1 17 ? -8.082 45.156 27.046 1.00 6.58 17 ILE C CA 1
ATOM 2568 C C . ILE C 1 17 ? -9.403 44.948 26.348 1.00 8.21 17 ILE C C 1
ATOM 2569 O O . ILE C 1 17 ? -10.091 43.954 26.593 1.00 8.43 17 ILE C O 1
ATOM 2574 N N . VAL C 1 18 ? -9.792 45.908 25.507 1.00 6.68 18 VAL C N 1
ATOM 2575 C CA . VAL C 1 18 ? -11.075 45.845 24.775 1.00 6.16 18 VAL C CA 1
ATOM 2576 C C . VAL C 1 18 ? -10.802 45.924 23.290 1.00 6.30 18 VAL C C 1
ATOM 2577 O O . VAL C 1 18 ? -9.738 46.412 22.857 1.00 8.37 18 VAL C O 1
ATOM 2589 N N . GLY C 1 20 ? -12.831 45.895 19.104 1.00 6.64 20 GLY C N 1
ATOM 2590 C CA . GLY C 1 20 ? -14.088 46.081 18.375 1.00 9.63 20 GLY C CA 1
ATOM 2591 C C . GLY C 1 20 ? -14.718 44.793 17.868 1.00 9.28 20 GLY C C 1
ATOM 2592 O O . GLY C 1 20 ? -15.938 44.769 17.596 1.00 10.38 20 GLY C O 1
ATOM 2593 N N . SER C 1 21 ? -13.911 43.745 17.684 1.00 9.43 21 SER C N 1
ATOM 2594 C CA A SER C 1 21 ? -14.407 42.501 17.082 0.50 8.99 21 SER C CA 1
ATOM 2595 C CA B SER C 1 21 ? -14.376 42.500 17.045 0.50 10.04 21 SER C CA 1
ATOM 2596 C C . SER C 1 21 ? -13.659 41.307 17.645 1.00 8.85 21 SER C C 1
ATOM 2597 O O . SER C 1 21 ? -12.472 41.399 18.014 1.00 8.78 21 SER C O 1
ATOM 2602 N N . LYS C 1 22 ? -14.342 40.173 17.758 1.00 9.24 22 LYS C N 1
ATOM 2603 C CA . LYS C 1 22 ? -13.713 38.941 18.243 1.00 10.82 22 LYS C CA 1
ATOM 2604 C C . LYS C 1 22 ? -12.485 38.595 17.358 1.00 10.12 22 LYS C C 1
ATOM 2605 O O . LYS C 1 22 ? -11.472 38.113 17.863 1.00 9.93 22 LYS C O 1
ATOM 2611 N N . SER C 1 23 ? -12.546 38.888 16.053 1.00 9.24 23 SER C N 1
ATOM 2612 C CA . SER C 1 23 ? -11.380 38.606 15.204 1.00 9.28 23 SER C CA 1
ATOM 2613 C C . SER C 1 23 ? -10.143 39.435 15.571 1.00 10.45 23 SER C C 1
ATOM 2614 O O . SER C 1 23 ? -9.016 39.049 15.196 1.00 12.14 23 SER C O 1
ATOM 2617 N N . ASP C 1 24 ? -10.332 40.521 16.318 1.00 7.57 24 ASP C N 1
ATOM 2618 C CA . ASP C 1 24 ? -9.165 41.323 16.746 1.00 6.86 24 ASP C CA 1
ATOM 2619 C C . ASP C 1 24 ? -8.354 40.613 17.835 1.00 8.60 24 ASP C C 1
ATOM 2620 O O . ASP C 1 24 ? -7.240 41.030 18.145 1.00 7.29 24 ASP C O 1
ATOM 2625 N N . TRP C 1 25 ? -8.895 39.557 18.421 1.00 8.43 25 TRP C N 1
ATOM 2626 C CA . TRP C 1 25 ? -8.175 38.857 19.470 1.00 8.00 25 TRP C CA 1
ATOM 2627 C C . TRP C 1 25 ? -6.852 38.245 18.974 1.00 7.42 25 TRP C C 1
ATOM 2628 O O . TRP C 1 25 ? -5.873 38.161 19.753 1.00 7.47 25 TRP C O 1
ATOM 2639 N N . ALA C 1 26 ? -6.738 37.861 17.699 1.00 8.55 26 ALA C N 1
ATOM 2640 C CA . ALA C 1 26 ? -5.463 37.352 17.240 1.00 8.79 26 ALA C CA 1
ATOM 2641 C C . ALA C 1 26 ? -4.357 38.377 17.431 1.00 7.10 26 ALA C C 1
ATOM 2642 O O . ALA C 1 26 ? -3.211 38.017 17.694 1.00 12.28 26 ALA C O 1
ATOM 2644 N N . THR C 1 27 ? -4.708 39.667 17.345 1.00 7.25 27 THR C N 1
ATOM 2645 C CA . THR C 1 27 ? -3.747 40.728 17.572 1.00 6.99 27 THR C CA 1
ATOM 2646 C C . THR C 1 27 ? -3.667 41.093 19.076 1.00 7.10 27 THR C C 1
ATOM 2647 O O . THR C 1 27 ? -2.573 41.198 19.670 1.00 6.88 27 THR C O 1
ATOM 2659 N N . GLN C 1 29 ? -4.314 39.474 21.770 1.00 6.17 29 GLN C N 1
ATOM 2660 C CA . GLN C 1 29 ? -3.711 38.477 22.692 1.00 7.63 29 GLN C CA 1
ATOM 2661 C C . GLN C 1 29 ? -2.258 38.840 23.029 1.00 5.95 29 GLN C C 1
ATOM 2662 O O . GLN C 1 29 ? -1.749 38.467 24.078 1.00 6.66 29 GLN C O 1
ATOM 2668 N N . PHE C 1 30 ? -1.591 39.564 22.137 1.00 6.04 30 PHE C N 1
ATOM 2669 C CA . PHE C 1 30 ? -0.224 39.925 22.411 1.00 5.43 30 PHE C CA 1
ATOM 2670 C C . PHE C 1 30 ? -0.099 40.959 23.541 1.00 6.27 30 PHE C C 1
ATOM 2671 O O . PHE C 1 30 ? 0.958 41.035 24.199 1.00 8.87 30 PHE C O 1
ATOM 2679 N N . ALA C 1 31 ? -1.146 41.751 23.746 1.00 7.15 31 ALA C N 1
ATOM 2680 C CA . ALA C 1 31 ? -1.163 42.654 24.913 1.00 6.69 31 ALA C CA 1
ATOM 2681 C C . ALA C 1 31 ? -1.382 41.833 26.169 1.00 7.74 31 ALA C C 1
ATOM 2682 O O . ALA C 1 31 ? -0.698 42.008 27.185 1.00 7.68 31 ALA C O 1
ATOM 2684 N N . ALA C 1 32 ? -2.337 40.893 26.085 1.00 7.74 32 ALA C N 1
ATOM 2685 C CA . ALA C 1 32 ? -2.632 40.040 27.234 1.00 7.19 32 ALA C CA 1
ATOM 2686 C C . ALA C 1 32 ? -1.404 39.239 27.663 1.00 6.88 32 ALA C C 1
ATOM 2687 O O . ALA C 1 32 ? -1.145 39.094 28.853 1.00 7.95 32 ALA C O 1
ATOM 2689 N N . ASP C 1 33 ? -0.645 38.721 26.722 1.00 7.43 33 ASP C N 1
ATOM 2690 C CA . ASP C 1 33 ? 0.519 37.913 27.060 1.00 7.80 33 ASP C CA 1
ATOM 2691 C C . ASP C 1 33 ? 1.560 38.722 27.822 1.00 6.86 33 ASP C C 1
ATOM 2692 O O . ASP C 1 33 ? 2.170 38.175 28.752 1.00 7.28 33 ASP C O 1
ATOM 2697 N N . VAL C 1 34 ? 1.761 39.978 27.462 1.00 6.76 34 VAL C N 1
ATOM 2698 C CA . VAL C 1 34 ? 2.729 40.830 28.174 1.00 6.87 34 VAL C CA 1
ATOM 2699 C C . VAL C 1 34 ? 2.241 41.023 29.587 1.00 7.58 34 VAL C C 1
ATOM 2700 O O . VAL C 1 34 ? 3.042 40.915 30.527 1.00 7.69 34 VAL C O 1
ATOM 2704 N N . LEU C 1 35 ? 0.957 41.346 29.784 1.00 6.92 35 LEU C N 1
ATOM 2705 C CA . LEU C 1 35 ? 0.462 41.598 31.126 1.00 6.12 35 LEU C CA 1
ATOM 2706 C C . LEU C 1 35 ? 0.570 40.333 31.987 1.00 7.04 35 LEU C C 1
ATOM 2707 O O . LEU C 1 35 ? 0.878 40.405 33.177 1.00 7.62 35 LEU C O 1
ATOM 2712 N N . THR C 1 36 ? 0.269 39.167 31.415 1.00 7.71 36 THR C N 1
ATOM 2713 C CA . THR C 1 36 ? 0.425 37.904 32.173 1.00 6.33 36 THR C CA 1
ATOM 2714 C C . THR C 1 36 ? 1.868 37.697 32.630 1.00 6.97 36 THR C C 1
ATOM 2715 O O . THR C 1 36 ? 2.127 37.392 33.809 1.00 6.91 36 THR C O 1
ATOM 2719 N N . THR C 1 37 ? 2.815 37.945 31.719 1.00 6.64 37 THR C N 1
ATOM 2720 C CA . THR C 1 37 ? 4.252 37.829 32.047 1.00 6.43 37 THR C CA 1
ATOM 2721 C C . THR C 1 37 ? 4.631 38.766 33.176 1.00 5.60 37 THR C C 1
ATOM 2722 O O . THR C 1 37 ? 5.386 38.381 34.098 1.00 8.13 37 THR C O 1
ATOM 2726 N N . LEU C 1 38 ? 4.079 39.979 33.177 1.00 6.54 38 LEU C N 1
ATOM 2727 C CA . LEU C 1 38 ? 4.397 40.980 34.212 1.00 5.84 38 LEU C CA 1
ATOM 2728 C C . LEU C 1 38 ? 3.517 40.861 35.469 1.00 7.12 38 LEU C C 1
ATOM 2729 O O . LEU C 1 38 ? 3.604 41.719 36.364 1.00 7.80 38 LEU C O 1
ATOM 2734 N N . ASN C 1 39 ? 2.647 39.843 35.520 1.00 6.28 39 ASN C N 1
ATOM 2735 C CA . ASN C 1 39 ? 1.781 39.655 36.703 1.00 7.20 39 ASN C CA 1
ATOM 2736 C C . ASN C 1 39 ? 0.825 40.849 36.948 1.00 6.84 39 ASN C C 1
ATOM 2737 O O . ASN C 1 39 ? 0.652 41.300 38.100 1.00 8.81 39 ASN C O 1
ATOM 2742 N N . VAL C 1 40 ? 0.263 41.405 35.881 1.00 6.35 40 VAL C N 1
ATOM 2743 C CA . VAL C 1 40 ? -0.627 42.533 35.984 1.00 6.87 40 VAL C CA 1
ATOM 2744 C C . VAL C 1 40 ? -2.043 42.018 35.666 1.00 6.76 40 VAL C C 1
ATOM 2745 O O . VAL C 1 40 ? -2.308 41.623 34.511 1.00 8.60 40 VAL C O 1
ATOM 2749 N N . PRO C 1 41 ? -2.966 42.035 36.639 1.00 5.73 41 PRO C N 1
ATOM 2750 C CA . PRO C 1 41 ? -4.342 41.583 36.369 1.00 6.08 41 PRO C CA 1
ATOM 2751 C C . PRO C 1 41 ? -5.034 42.448 35.321 1.00 6.31 41 PRO C C 1
ATOM 2752 O O . PRO C 1 41 ? -4.842 43.690 35.279 1.00 7.97 41 PRO C O 1
ATOM 2756 N N . PHE C 1 42 ? -5.903 41.851 34.502 1.00 5.61 42 PHE C N 1
ATOM 2757 C CA . PHE C 1 42 ? -6.595 42.616 33.474 1.00 6.70 42 PHE C CA 1
ATOM 2758 C C . PHE C 1 42 ? -7.954 41.992 33.165 1.00 7.81 42 PHE C C 1
ATOM 2759 O O . PHE C 1 42 ? -8.180 40.772 33.373 1.00 9.41 42 PHE C O 1
ATOM 2767 N N . HIS C 1 43 ? -8.828 42.806 32.610 1.00 8.26 43 HIS C N 1
ATOM 2768 C CA . HIS C 1 43 ? -10.138 42.396 32.073 1.00 9.36 43 HIS C CA 1
ATOM 2769 C C . HIS C 1 43 ? -10.064 42.361 30.565 1.00 8.21 43 HIS C C 1
ATOM 2770 O O . HIS C 1 43 ? -9.375 43.180 30.025 1.00 9.72 43 HIS C O 1
ATOM 2777 N N . VAL C 1 44 ? -10.792 41.475 29.896 1.00 8.23 44 VAL C N 1
ATOM 2778 C CA . VAL C 1 44 ? -10.853 41.435 28.421 1.00 8.43 44 VAL C CA 1
ATOM 2779 C C . VAL C 1 44 ? -12.293 41.448 27.987 1.00 8.69 44 VAL C C 1
ATOM 2780 O O . VAL C 1 44 ? -13.130 40.734 28.566 1.00 9.70 44 VAL C O 1
ATOM 2784 N N . GLU C 1 45 ? -12.616 42.250 26.979 1.00 7.18 45 GLU C N 1
ATOM 2785 C CA . GLU C 1 45 ? -14.008 42.302 26.500 1.00 7.17 45 GLU C CA 1
ATOM 2786 C C . GLU C 1 45 ? -14.043 42.762 25.038 1.00 7.87 45 GLU C C 1
ATOM 2787 O O . GLU C 1 45 ? -13.287 43.657 24.610 1.00 8.76 45 GLU C O 1
ATOM 2793 N N . VAL C 1 46 ? -14.965 42.189 24.257 1.00 7.64 46 VAL C N 1
ATOM 2794 C CA . VAL C 1 46 ? -15.314 42.713 22.926 1.00 6.76 46 VAL C CA 1
ATOM 2795 C C . VAL C 1 46 ? -16.387 43.794 23.121 1.00 7.43 46 VAL C C 1
ATOM 2796 O O . VAL C 1 46 ? -17.489 43.530 23.645 1.00 9.28 46 VAL C O 1
ATOM 2800 N N . VAL C 1 47 ? -16.056 45.021 22.706 1.00 7.16 47 VAL C N 1
ATOM 2801 C CA . VAL C 1 47 ? -17.002 46.154 22.745 1.00 8.46 47 VAL C CA 1
ATOM 2802 C C . VAL C 1 47 ? -16.880 46.806 21.382 1.00 8.17 47 VAL C C 1
ATOM 2803 O O . VAL C 1 47 ? -15.811 47.328 21.040 1.00 9.77 47 VAL C O 1
ATOM 2807 N N . SER C 1 48 ? -17.960 46.795 20.618 1.00 7.83 48 SER C N 1
ATOM 2808 C CA . SER C 1 48 ? -17.954 47.335 19.250 1.00 6.87 48 SER C CA 1
ATOM 2809 C C . SER C 1 48 ? -18.532 48.731 19.242 1.00 8.21 48 SER C C 1
ATOM 2810 O O . SER C 1 48 ? -19.655 48.942 19.721 1.00 9.38 48 SER C O 1
ATOM 2813 N N . ALA C 1 49 ? -17.799 49.705 18.706 1.00 8.07 49 ALA C N 1
ATOM 2814 C CA . ALA C 1 49 ? -18.355 51.055 18.670 1.00 8.10 49 ALA C CA 1
ATOM 2815 C C . ALA C 1 49 ? -19.621 51.092 17.800 1.00 6.91 49 ALA C C 1
ATOM 2816 O O . ALA C 1 49 ? -20.498 51.939 17.990 1.00 7.71 49 ALA C O 1
ATOM 2818 N N . HIS C 1 50 ? -19.675 50.227 16.771 1.00 6.73 50 HIS C N 1
ATOM 2819 C CA . HIS C 1 50 ? -20.755 50.296 15.822 1.00 5.23 50 HIS C CA 1
ATOM 2820 C C . HIS C 1 50 ? -21.869 49.279 16.057 1.00 6.19 50 HIS C C 1
ATOM 2821 O O . HIS C 1 50 ? -23.011 49.591 15.807 1.00 7.35 50 HIS C O 1
ATOM 2828 N N . ARG C 1 51 ? -21.520 48.084 16.555 1.00 6.51 51 ARG C N 1
ATOM 2829 C CA A ARG C 1 51 ? -22.499 47.058 16.825 0.50 5.72 51 ARG C CA 1
ATOM 2830 C CA B ARG C 1 51 ? -22.523 47.070 16.823 0.50 6.32 51 ARG C CA 1
ATOM 2831 C C . ARG C 1 51 ? -23.013 47.127 18.267 1.00 6.58 51 ARG C C 1
ATOM 2832 O O . ARG C 1 51 ? -24.124 46.663 18.550 1.00 7.10 51 ARG C O 1
ATOM 2847 N N . THR C 1 52 ? -22.210 47.698 19.181 1.00 6.18 52 THR C N 1
ATOM 2848 C CA . THR C 1 52 ? -22.684 47.774 20.582 1.00 6.68 52 THR C CA 1
ATOM 2849 C C . THR C 1 52 ? -22.407 49.187 21.146 1.00 5.89 52 THR C C 1
ATOM 2850 O O . THR C 1 52 ? -21.701 49.355 22.148 1.00 7.82 52 THR C O 1
ATOM 2854 N N . PRO C 1 53 ? -22.932 50.236 20.499 1.00 5.96 53 PRO C N 1
ATOM 2855 C CA . PRO C 1 53 ? -22.625 51.586 20.938 1.00 6.24 53 PRO C CA 1
ATOM 2856 C C . PRO C 1 53 ? -23.062 51.864 22.376 1.00 7.04 53 PRO C C 1
ATOM 2857 O O . PRO C 1 53 ? -22.385 52.619 23.086 1.00 7.48 53 PRO C O 1
ATOM 2861 N N . ASP C 1 54 ? -24.205 51.322 22.783 1.00 6.98 54 ASP C N 1
ATOM 2862 C CA . ASP C 1 54 ? -24.654 51.565 24.163 1.00 7.31 54 ASP C CA 1
ATOM 2863 C C . ASP C 1 54 ? -23.743 50.928 25.181 1.00 7.05 54 ASP C C 1
ATOM 2864 O O . ASP C 1 54 ? -23.508 51.519 26.244 1.00 8.96 54 ASP C O 1
ATOM 2869 N N . ARG C 1 55 ? -23.243 49.720 24.893 1.00 7.23 55 ARG C N 1
ATOM 2870 C CA . ARG C 1 55 ? -22.271 49.082 25.786 1.00 8.82 55 ARG C CA 1
ATOM 2871 C C . ARG C 1 55 ? -20.974 49.880 25.836 1.00 10.40 55 ARG C C 1
ATOM 2872 O O . ARG C 1 55 ? -20.360 49.967 26.909 1.00 9.85 55 ARG C O 1
ATOM 2880 N N . LEU C 1 56 ? -20.576 50.489 24.722 1.00 7.60 56 LEU C N 1
ATOM 2881 C CA . LEU C 1 56 ? -19.356 51.314 24.745 1.00 6.47 56 LEU C CA 1
ATOM 2882 C C . LEU C 1 56 ? -19.555 52.438 25.750 1.00 9.59 56 LEU C C 1
ATOM 2883 O O . LEU C 1 56 ? -18.673 52.684 26.606 1.00 8.82 56 LEU C O 1
ATOM 2888 N N . PHE C 1 57 ? -20.703 53.109 25.690 1.00 7.92 57 PHE C N 1
ATOM 2889 C CA . PHE C 1 57 ? -20.920 54.198 26.629 1.00 6.71 57 PHE C CA 1
ATOM 2890 C C . PHE C 1 57 ? -20.957 53.728 28.069 1.00 7.17 57 PHE C C 1
ATOM 2891 O O . PHE C 1 57 ? -20.427 54.383 28.973 1.00 9.19 57 PHE C O 1
ATOM 2899 N N . SER C 1 58 ? -21.664 52.627 28.337 1.00 7.06 58 SER C N 1
ATOM 2900 C CA A SER C 1 58 ? -21.758 52.131 29.718 0.50 9.28 58 SER C CA 1
ATOM 2901 C CA B SER C 1 58 ? -21.755 52.159 29.721 0.50 8.63 58 SER C CA 1
ATOM 2902 C C . SER C 1 58 ? -20.392 51.719 30.262 1.00 8.61 58 SER C C 1
ATOM 2903 O O . SER C 1 58 ? -20.047 52.012 31.467 1.00 8.49 58 SER C O 1
ATOM 2908 N N . PHE C 1 59 ? -19.623 51.030 29.412 1.00 8.48 59 PHE C N 1
ATOM 2909 C CA . PHE C 1 59 ? -18.285 50.620 29.844 1.00 7.62 59 PHE C CA 1
ATOM 2910 C C . PHE C 1 59 ? -17.411 51.857 30.184 1.00 7.51 59 PHE C C 1
ATOM 2911 O O . PHE C 1 59 ? -16.726 51.890 31.237 1.00 7.63 59 PHE C O 1
ATOM 2919 N N . ALA C 1 60 ? -17.388 52.859 29.308 1.00 6.58 60 ALA C N 1
ATOM 2920 C CA . ALA C 1 60 ? -16.600 54.049 29.575 1.00 5.47 60 ALA C CA 1
ATOM 2921 C C . ALA C 1 60 ? -17.097 54.789 30.825 1.00 5.92 60 ALA C C 1
ATOM 2922 O O . ALA C 1 60 ? -16.278 55.207 31.668 1.00 6.17 60 ALA C O 1
ATOM 2924 N N . GLU C 1 61 ? -18.409 54.985 30.922 1.00 6.82 61 GLU C N 1
ATOM 2925 C CA . GLU C 1 61 ? -18.950 55.731 32.084 1.00 6.83 61 GLU C CA 1
ATOM 2926 C C . GLU C 1 61 ? -18.552 55.103 33.404 1.00 7.01 61 GLU C C 1
ATOM 2927 O O . GLU C 1 61 ? -18.303 55.823 34.397 1.00 7.91 61 GLU C O 1
ATOM 2933 N N . GLN C 1 62 ? -18.473 53.771 33.424 1.00 5.58 62 GLN C N 1
ATOM 2934 C CA A GLN C 1 62 ? -18.210 53.088 34.723 0.50 6.18 62 GLN C CA 1
ATOM 2935 C CA B GLN C 1 62 ? -18.232 53.028 34.681 0.50 7.18 62 GLN C CA 1
ATOM 2936 C C . GLN C 1 62 ? -16.735 52.750 34.941 1.00 4.68 62 GLN C C 1
ATOM 2937 O O . GLN C 1 62 ? -16.378 52.215 35.957 1.00 7.19 62 GLN C O 1
ATOM 2948 N N . ALA C 1 63 ? -15.851 53.117 33.990 1.00 5.83 63 ALA C N 1
ATOM 2949 C CA . ALA C 1 63 ? -14.437 52.744 34.061 1.00 5.36 63 ALA C CA 1
ATOM 2950 C C . ALA C 1 63 ? -13.770 53.271 35.321 1.00 4.98 63 ALA C C 1
ATOM 2951 O O . ALA C 1 63 ? -13.065 52.507 36.018 1.00 7.38 63 ALA C O 1
ATOM 2953 N N . GLU C 1 64 ? -13.973 54.569 35.616 1.00 6.60 64 GLU C N 1
ATOM 2954 C CA . GLU C 1 64 ? -13.314 55.142 36.801 1.00 7.81 64 GLU C CA 1
ATOM 2955 C C . GLU C 1 64 ? -13.811 54.462 38.091 1.00 6.74 64 GLU C C 1
ATOM 2956 O O . GLU C 1 64 ? -12.998 54.064 38.948 1.00 10.17 64 GLU C O 1
ATOM 2962 N N . ALA C 1 65 ? -15.133 54.265 38.227 1.00 6.65 65 ALA C N 1
ATOM 2963 C CA . ALA C 1 65 ? -15.662 53.631 39.463 1.00 7.82 65 ALA C CA 1
ATOM 2964 C C . ALA C 1 65 ? -15.317 52.137 39.566 1.00 8.66 65 ALA C C 1
ATOM 2965 O O . ALA C 1 65 ? -15.278 51.552 40.693 1.00 10.04 65 ALA C O 1
ATOM 2967 N N . ASN C 1 66 ? -15.101 51.506 38.414 1.00 7.46 66 ASN C N 1
ATOM 2968 C CA . ASN C 1 66 ? -14.664 50.108 38.393 1.00 8.08 66 ASN C CA 1
ATOM 2969 C C . ASN C 1 66 ? -13.185 49.951 38.812 1.00 8.67 66 ASN C C 1
ATOM 2970 O O . ASN C 1 66 ? -12.700 48.837 38.969 1.00 12.54 66 ASN C O 1
ATOM 2975 N N . GLY C 1 67 ? -12.484 51.066 38.960 1.00 11.06 67 GLY C N 1
ATOM 2976 C CA . GLY C 1 67 ? -11.075 51.055 39.353 1.00 13.00 67 GLY C CA 1
ATOM 2977 C C . GLY C 1 67 ? -10.061 50.945 38.216 1.00 8.67 67 GLY C C 1
ATOM 2978 O O . GLY C 1 67 ? -8.874 50.631 38.481 1.00 12.83 67 GLY C O 1
ATOM 2979 N N . LEU C 1 68 ? -10.456 51.221 36.965 1.00 8.55 68 LEU C N 1
ATOM 2980 C CA . LEU C 1 68 ? -9.506 51.122 35.872 1.00 8.31 68 LEU C CA 1
ATOM 2981 C C . LEU C 1 68 ? -8.586 52.305 35.835 1.00 7.85 68 LEU C C 1
ATOM 2982 O O . LEU C 1 68 ? -9.036 53.468 36.042 1.00 9.12 68 LEU C O 1
ATOM 2987 N N . HIS C 1 69 ? -7.302 52.042 35.534 1.00 7.66 69 HIS C N 1
ATOM 2988 C CA . HIS C 1 69 ? -6.334 53.148 35.372 1.00 8.30 69 HIS C CA 1
ATOM 2989 C C . HIS C 1 69 ? -5.950 53.341 33.915 1.00 7.92 69 HIS C C 1
ATOM 2990 O O . HIS C 1 69 ? -5.523 54.442 33.514 1.00 8.48 69 HIS C O 1
ATOM 2997 N N . VAL C 1 70 ? -5.963 52.281 33.135 1.00 6.49 70 VAL C N 1
ATOM 2998 C CA . VAL C 1 70 ? -5.649 52.380 31.696 1.00 7.73 70 VAL C CA 1
ATOM 2999 C C . VAL C 1 70 ? -6.550 51.440 30.943 1.00 7.81 70 VAL C C 1
ATOM 3000 O O . VAL C 1 70 ? -6.745 50.272 31.337 1.00 7.61 70 VAL C O 1
ATOM 3004 N N . ILE C 1 71 ? -7.057 51.927 29.803 1.00 7.03 71 ILE C N 1
ATOM 3005 C CA . 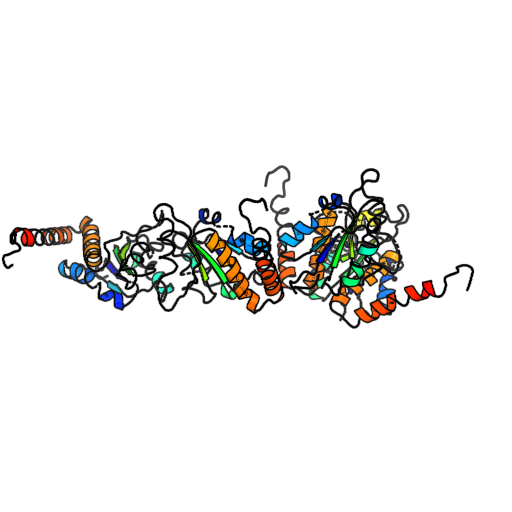ILE C 1 71 ? -7.834 51.108 28.892 1.00 6.75 71 ILE C CA 1
ATOM 3006 C C . ILE C 1 71 ? -7.008 50.933 27.643 1.00 7.76 71 ILE C C 1
ATOM 3007 O O . ILE C 1 71 ? -6.554 51.923 27.027 1.00 8.65 71 ILE C O 1
ATOM 3012 N N . ILE C 1 72 ? -6.805 49.684 27.216 1.00 6.67 72 ILE C N 1
ATOM 3013 C CA . ILE C 1 72 ? -6.122 49.381 25.943 1.00 6.64 72 ILE C CA 1
ATOM 3014 C C . ILE C 1 72 ? -7.204 48.971 24.971 1.00 7.88 72 ILE C C 1
ATOM 3015 O O . ILE C 1 72 ? -7.902 47.954 25.209 1.00 8.51 72 ILE C O 1
ATOM 3020 N N . ALA C 1 73 ? -7.354 49.706 23.869 1.00 7.29 73 ALA C N 1
ATOM 3021 C CA . ALA C 1 73 ? -8.479 49.446 22.951 1.00 7.07 73 ALA C CA 1
ATOM 3022 C C . ALA C 1 73 ? -7.938 49.197 21.555 1.00 6.99 73 ALA C C 1
ATOM 3023 O O . ALA C 1 73 ? -7.241 50.058 20.976 1.00 8.68 73 ALA C O 1
ATOM 3025 N N . GLY C 1 74 ? -8.295 48.045 20.980 1.00 7.48 74 GLY C N 1
ATOM 3026 C CA . GLY C 1 74 ? -7.918 47.705 19.572 1.00 7.10 74 GLY C CA 1
ATOM 3027 C C . GLY C 1 74 ? -9.076 47.798 18.664 1.00 7.51 74 GLY C C 1
ATOM 3028 O O . GLY C 1 74 ? -10.196 47.365 18.973 1.00 8.74 74 GLY C O 1
ATOM 3029 N N . ASN C 1 75 ? -8.821 48.300 17.461 1.00 7.25 75 ASN C N 1
ATOM 3030 C CA . ASN C 1 75 ? -9.882 48.360 16.465 1.00 7.88 75 ASN C CA 1
ATOM 3031 C C . ASN C 1 75 ? -9.224 48.596 15.088 1.00 8.54 75 ASN C C 1
ATOM 3032 O O . ASN C 1 75 ? -8.041 49.005 15.005 1.00 8.38 75 ASN C O 1
ATOM 3037 N N . GLY C 1 76 ? -9.960 48.268 14.044 1.00 8.67 76 GLY C N 1
ATOM 3038 C CA . GLY C 1 76 ? -9.419 48.416 12.669 1.00 8.85 76 GLY C CA 1
ATOM 3039 C C . GLY C 1 76 ? -10.430 49.015 11.711 1.00 9.18 76 GLY C C 1
ATOM 3040 O O . GLY C 1 76 ? -11.618 49.140 12.011 1.00 9.63 76 GLY C O 1
ATOM 3041 N N . GLY C 1 77 ? -9.931 49.348 10.542 1.00 9.30 77 GLY C N 1
ATOM 3042 C CA . GLY C 1 77 ? -10.793 49.979 9.497 1.00 9.21 77 GLY C CA 1
ATOM 3043 C C . GLY C 1 77 ? -11.177 51.370 9.937 1.00 9.29 77 GLY C C 1
ATOM 3044 O O . GLY C 1 77 ? -10.319 52.220 10.233 1.00 10.05 77 GLY C O 1
ATOM 3045 N N . ALA C 1 78 ? -12.475 51.633 9.959 1.00 9.45 78 ALA C N 1
ATOM 3046 C CA . ALA C 1 78 ? -13.007 52.873 10.558 1.00 8.32 78 ALA C CA 1
ATOM 3047 C C . ALA C 1 78 ? -13.023 52.573 12.034 1.00 8.33 78 ALA C C 1
ATOM 3048 O O . ALA C 1 78 ? -14.003 52.036 12.616 1.00 10.97 78 ALA C O 1
ATOM 3050 N N . ALA C 1 79 ? -11.887 52.837 12.665 1.00 8.39 79 ALA C N 1
ATOM 3051 C CA . ALA C 1 79 ? -11.576 52.302 14.000 1.00 8.50 79 ALA C CA 1
ATOM 3052 C C . ALA C 1 79 ? -11.954 53.308 15.064 1.00 10.06 79 ALA C C 1
ATOM 3053 O O . ALA C 1 79 ? -11.092 54.043 15.564 1.00 15.77 79 ALA C O 1
ATOM 3055 N N . HIS C 1 80 ? -13.223 53.336 15.426 1.00 7.87 80 HIS C N 1
ATOM 3056 C CA . HIS C 1 80 ? -13.775 54.390 16.265 1.00 7.90 80 HIS C CA 1
ATOM 3057 C C . HIS C 1 80 ? -13.789 54.026 17.756 1.00 7.92 80 HIS C C 1
ATOM 3058 O O . HIS C 1 80 ? -14.061 54.897 18.594 1.00 9.04 80 HIS C O 1
ATOM 3065 N N . LEU C 1 81 ? -13.515 52.754 18.088 1.00 7.00 81 LEU C N 1
ATOM 3066 C CA . LEU C 1 81 ? -13.626 52.372 19.519 1.00 8.36 81 LEU C CA 1
ATOM 3067 C C . LEU C 1 81 ? -12.719 53.180 20.489 1.00 7.19 81 LEU C C 1
ATOM 3068 O O . LEU C 1 81 ? -13.215 53.684 21.499 1.00 7.66 81 LEU C O 1
ATOM 3073 N N . PRO C 1 82 ? -11.412 53.313 20.208 1.00 7.61 82 PRO C N 1
ATOM 3074 C CA . PRO C 1 82 ? -10.575 54.025 21.186 1.00 8.23 82 PRO C CA 1
ATOM 3075 C C . PRO C 1 82 ? -11.054 55.460 21.429 1.00 7.14 82 PRO C C 1
ATOM 3076 O O . PRO C 1 82 ? -11.111 55.906 22.581 1.00 7.73 82 PRO C O 1
ATOM 3080 N N . GLY C 1 83 ? -11.328 56.184 20.345 1.00 8.06 83 GLY C N 1
ATOM 3081 C CA . GLY C 1 83 ? -11.658 57.612 20.507 1.00 8.14 83 GLY C CA 1
ATOM 3082 C C . GLY C 1 83 ? -13.001 57.805 21.170 1.00 7.90 83 GLY C C 1
ATOM 3083 O O . GLY C 1 83 ? -13.161 58.753 21.976 1.00 8.34 83 GLY C O 1
ATOM 3092 N N . LEU C 1 85 ? -14.299 55.776 23.419 1.00 6.33 85 LEU C N 1
ATOM 3093 C CA . LEU C 1 85 ? -14.094 55.499 24.859 1.00 7.33 85 LEU C CA 1
ATOM 3094 C C . LEU C 1 85 ? -13.486 56.753 25.473 1.00 7.87 85 LEU C C 1
ATOM 3095 O O . LEU C 1 85 ? -13.888 57.173 26.575 1.00 7.73 85 LEU C O 1
ATOM 3100 N N . ALA C 1 86 ? -12.451 57.311 24.828 1.00 7.42 86 ALA C N 1
ATOM 3101 C CA . ALA C 1 86 ? -11.740 58.470 25.410 1.00 6.79 86 ALA C CA 1
ATOM 3102 C C . ALA C 1 86 ? -12.646 59.675 25.569 1.00 8.26 86 ALA C C 1
ATOM 3103 O O . ALA C 1 86 ? -12.455 60.464 26.489 1.00 9.51 86 ALA C O 1
ATOM 3105 N N . ALA C 1 87 ? -13.683 59.779 24.734 1.00 7.02 87 ALA C N 1
ATOM 3106 C CA . ALA C 1 87 ? -14.628 60.904 24.825 1.00 6.95 87 ALA C CA 1
ATOM 3107 C C . ALA C 1 87 ? -15.507 60.794 26.073 1.00 8.12 87 ALA C C 1
ATOM 3108 O O . ALA C 1 87 ? -16.079 61.790 26.524 1.00 9.31 87 ALA C O 1
ATOM 3110 N N . LYS C 1 88 ? -15.582 59.578 26.642 1.00 6.44 88 LYS C N 1
ATOM 3111 C CA . LYS C 1 88 ? -16.556 59.268 27.685 1.00 7.65 88 LYS C CA 1
ATOM 3112 C C . LYS C 1 88 ? -15.971 58.977 29.043 1.00 8.56 88 LYS C C 1
ATOM 3113 O O . LYS C 1 88 ? -16.725 58.690 29.996 1.00 10.35 88 LYS C O 1
ATOM 3119 N N . THR C 1 89 ? -14.641 59.021 29.176 1.00 7.36 89 THR C N 1
ATOM 3120 C CA . THR C 1 89 ? -14.004 58.781 30.473 1.00 7.74 89 THR C CA 1
ATOM 3121 C C . THR C 1 89 ? -12.694 59.592 30.497 1.00 6.70 89 THR C C 1
ATOM 3122 O O . THR C 1 89 ? -12.123 59.845 29.433 1.00 8.09 89 THR C O 1
ATOM 3126 N N . LEU C 1 90 ? -12.244 59.930 31.696 1.00 7.19 90 LEU C N 1
ATOM 3127 C CA . LEU C 1 90 ? -10.890 60.506 31.910 1.00 9.38 90 LEU C CA 1
ATOM 3128 C C . LEU C 1 90 ? -9.836 59.445 32.184 1.00 7.00 90 LEU C C 1
ATOM 3129 O O . LEU C 1 90 ? -8.618 59.759 32.218 1.00 8.41 90 LEU C O 1
ATOM 3134 N N . VAL C 1 91 ? -10.215 58.166 32.275 1.00 6.73 91 VAL C N 1
ATOM 3135 C CA . VAL C 1 91 ? -9.219 57.113 32.349 1.00 7.11 91 VAL C CA 1
ATOM 3136 C C . VAL C 1 91 ? -8.406 57.128 31.032 1.00 7.17 91 VAL C C 1
ATOM 3137 O O . VAL C 1 91 ? -9.004 57.139 29.937 1.00 7.65 91 VAL C O 1
ATOM 3141 N N . PRO C 1 92 ? -7.069 57.163 31.116 1.00 6.56 92 PRO C N 1
ATOM 3142 C CA . PRO C 1 92 ? -6.276 57.136 29.853 1.00 7.02 92 PRO C CA 1
ATOM 3143 C C . PRO C 1 92 ? -6.617 55.963 28.932 1.00 6.79 92 PRO C C 1
ATOM 3144 O O . PRO C 1 92 ? -6.766 54.795 29.403 1.00 7.04 92 PRO C O 1
ATOM 3148 N N . VAL C 1 93 ? -6.696 56.254 27.626 1.00 6.66 93 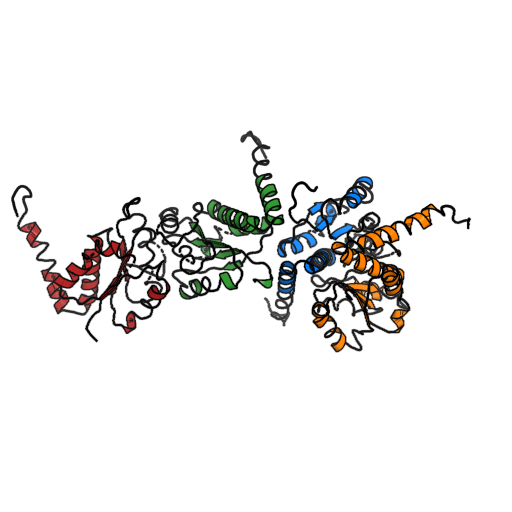VAL C N 1
ATOM 3149 C CA . VAL C 1 93 ? -6.956 55.245 26.594 1.00 7.12 93 VAL C CA 1
ATOM 3150 C C . VAL C 1 93 ? -5.795 55.177 25.627 1.00 7.08 93 VAL C C 1
ATOM 3151 O O . VAL C 1 93 ? -5.295 56.198 25.110 1.00 8.09 93 VAL C O 1
ATOM 3155 N N . LEU C 1 94 ? -5.313 53.943 25.478 1.00 7.08 94 LEU C N 1
ATOM 3156 C CA . LEU C 1 94 ? -4.239 53.637 24.512 1.00 6.96 94 LEU C CA 1
ATOM 3157 C C . LEU C 1 94 ? -4.903 52.894 23.366 1.00 8.42 94 LEU C C 1
ATOM 3158 O O . LEU C 1 94 ? -5.715 51.989 23.593 1.00 11.03 94 LEU C O 1
ATOM 3163 N N . GLY C 1 95 ? -4.576 53.249 22.146 1.00 7.57 95 GLY C N 1
ATOM 3164 C CA . GLY C 1 95 ? -5.235 52.661 20.993 1.00 7.55 95 GLY C CA 1
ATOM 3165 C C . GLY C 1 95 ? -4.274 51.829 20.153 1.00 6.72 95 GLY C C 1
ATOM 3166 O O . GLY C 1 95 ? -3.133 52.220 19.889 1.00 8.48 95 GLY C O 1
ATOM 3167 N N . VAL C 1 96 ? -4.743 50.659 19.711 1.00 7.45 96 VAL C N 1
ATOM 3168 C CA . VAL C 1 96 ? -3.950 49.730 18.903 1.00 7.53 96 VAL C CA 1
ATOM 3169 C C . VAL C 1 96 ? -4.672 49.614 17.553 1.00 7.90 96 VAL C C 1
ATOM 3170 O O . VAL C 1 96 ? -5.787 49.039 17.482 1.00 8.64 96 VAL C O 1
ATOM 3174 N N . PRO C 1 97 ? -4.043 50.084 16.451 1.00 7.50 97 PRO C N 1
ATOM 3175 C CA . PRO C 1 97 ? -4.603 49.911 15.126 1.00 7.39 97 PRO C CA 1
ATOM 3176 C C . PRO C 1 97 ? -4.457 48.469 14.661 1.00 8.85 97 PRO C C 1
ATOM 3177 O O . PRO C 1 97 ? -3.324 47.986 14.477 1.00 9.74 97 PRO C O 1
ATOM 3181 N N . VAL C 1 98 ? -5.550 47.763 14.432 1.00 8.02 98 VAL C N 1
ATOM 3182 C CA . VAL C 1 98 ? -5.497 46.402 13.916 1.00 8.59 98 VAL C CA 1
ATOM 3183 C C . VAL C 1 98 ? -5.275 46.467 12.416 1.00 9.98 98 VAL C C 1
ATOM 3184 O O . VAL C 1 98 ? -5.780 47.356 11.716 1.00 12.00 98 VAL C O 1
ATOM 3188 N N . GLN C 1 99 ? -4.441 45.587 11.878 1.00 8.91 99 GLN C N 1
ATOM 3189 C CA . GLN C 1 99 ? -4.128 45.629 10.442 1.00 8.89 99 GLN C CA 1
ATOM 3190 C C . GLN C 1 99 ? -5.361 45.223 9.655 1.00 12.61 99 GLN C C 1
ATOM 3191 O O . GLN C 1 99 ? -5.968 44.170 9.890 1.00 18.24 99 GLN C O 1
ATOM 3197 N N . SER C 1 100 ? -5.789 46.078 8.745 1.00 9.49 100 SER C N 1
ATOM 3198 C CA . SER C 1 100 ? -6.945 45.773 7.907 1.00 8.93 100 SER C CA 1
ATOM 3199 C C . SER C 1 100 ? -6.497 45.150 6.600 1.00 9.65 100 SER C C 1
ATOM 3200 O O . SER C 1 100 ? -5.339 45.280 6.208 1.00 11.25 100 SER C O 1
ATOM 3203 N N . ALA C 1 101 ? -7.427 44.538 5.888 1.00 9.37 101 ALA C N 1
ATOM 3204 C CA . ALA C 1 101 ? -7.042 43.799 4.702 1.00 9.68 101 ALA C CA 1
ATOM 3205 C C . ALA C 1 101 ? -6.659 44.687 3.518 1.00 10.66 101 ALA C C 1
ATOM 3206 O O . ALA C 1 101 ? -5.522 44.659 3.071 1.00 15.60 101 ALA C O 1
ATOM 3208 N N . ALA C 1 102 ? -7.575 45.506 3.027 1.00 10.19 102 ALA C N 1
ATOM 3209 C CA . ALA C 1 102 ? -7.248 46.314 1.841 1.00 9.06 102 ALA C CA 1
ATOM 3210 C C . ALA C 1 102 ? -6.156 47.343 2.125 1.00 8.67 102 ALA C C 1
ATOM 3211 O O . ALA C 1 102 ? -5.186 47.439 1.363 1.00 9.60 102 ALA C O 1
ATOM 3213 N N . LEU C 1 103 ? -6.326 48.110 3.193 1.00 6.84 103 LEU C N 1
ATOM 3214 C CA . LEU C 1 103 ? -5.470 49.293 3.432 1.00 7.32 103 LEU C CA 1
ATOM 3215 C C . LEU C 1 103 ? -4.338 49.047 4.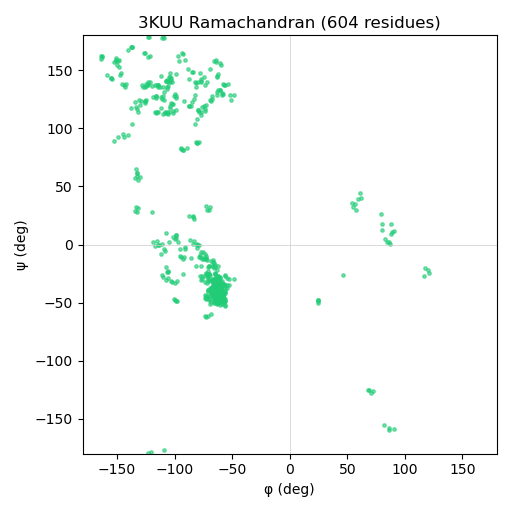423 1.00 6.56 103 LEU C C 1
ATOM 3216 O O . LEU C 1 103 ? -3.613 50.004 4.774 1.00 8.17 103 LEU C O 1
ATOM 3221 N N . SER C 1 104 ? -4.144 47.786 4.832 1.00 6.51 104 SER C N 1
ATOM 3222 C CA . SER C 1 104 ? -2.988 47.374 5.668 1.00 6.79 104 SER C CA 1
ATOM 3223 C C . SER C 1 104 ? -2.879 48.182 6.956 1.00 7.57 104 SER C C 1
ATOM 3224 O O . SER C 1 104 ? -1.766 48.413 7.476 1.00 8.82 104 SER C O 1
ATOM 3227 N N . GLY C 1 105 ? -4.020 48.599 7.497 1.00 7.63 105 GLY C N 1
ATOM 3228 C CA . GLY C 1 105 ? -3.988 49.330 8.757 1.00 6.82 105 GLY C CA 1
ATOM 3229 C C . GLY C 1 105 ? -3.790 50.839 8.674 1.00 7.06 105 GLY C C 1
ATOM 3230 O O . GLY C 1 105 ? -3.725 51.498 9.704 1.00 7.93 105 GLY C O 1
ATOM 3231 N N . VAL C 1 106 ? -3.674 51.380 7.452 1.00 6.51 106 VAL C N 1
ATOM 3232 C CA . VAL C 1 106 ? -3.551 52.836 7.349 1.00 7.44 106 VAL C CA 1
ATOM 3233 C C . VAL C 1 106 ? -4.878 53.495 7.761 1.00 7.35 106 VAL C C 1
ATOM 3234 O O . VAL C 1 106 ? -4.870 54.548 8.404 1.00 8.16 106 VAL C O 1
ATOM 3238 N N . ASP C 1 107 ? -6.004 52.906 7.333 1.00 7.31 107 ASP C N 1
ATOM 3239 C CA . ASP C 1 107 ? -7.302 53.391 7.806 1.00 6.89 107 ASP C CA 1
ATOM 3240 C C . ASP C 1 107 ? -7.376 53.287 9.322 1.00 7.46 107 ASP C C 1
ATOM 3241 O O . ASP C 1 107 ? -7.828 54.216 9.983 1.00 8.14 107 ASP C O 1
ATOM 3246 N N . SER C 1 108 ? -6.960 52.140 9.874 1.00 6.29 108 SER C N 1
ATOM 3247 C CA . SER C 1 108 ? -7.008 51.962 11.330 1.00 5.70 108 SER C CA 1
ATOM 3248 C C . SER C 1 108 ? -6.195 53.015 12.042 1.00 7.64 108 SER C C 1
ATOM 3249 O O . SER C 1 108 ? -6.620 53.640 13.044 1.00 8.89 108 SER C O 1
ATOM 3252 N N . LEU C 1 109 ? -4.975 53.205 11.543 1.00 7.55 109 LEU C N 1
ATOM 3253 C CA . LEU C 1 109 ? -4.055 54.174 12.177 1.00 8.31 109 LEU C CA 1
ATOM 3254 C C . LEU C 1 109 ? -4.600 55.590 12.096 1.00 7.30 109 LEU C C 1
ATOM 3255 O O . LEU C 1 109 ? -4.641 56.290 13.101 1.00 7.93 109 LEU C O 1
ATOM 3260 N N . TYR C 1 110 ? -5.034 56.056 10.912 1.00 7.41 110 TYR C N 1
ATOM 3261 C CA . TYR C 1 110 ? -5.536 57.427 10.817 1.00 6.84 110 TYR C CA 1
ATOM 3262 C C . TYR C 1 110 ? -6.754 57.635 11.679 1.00 8.75 110 TYR C C 1
ATOM 3263 O O . TYR C 1 110 ? -6.886 58.709 12.295 1.00 9.76 110 TYR C O 1
ATOM 3272 N N . SER C 1 111 ? -7.665 56.652 11.715 1.00 7.63 111 SER C N 1
ATOM 3273 C CA A SER C 1 111 ? -8.900 56.883 12.425 0.50 8.23 111 SER C CA 1
ATOM 3274 C CA B SER C 1 111 ? -8.911 56.723 12.484 0.50 9.53 111 SER C CA 1
ATOM 3275 C C . SER C 1 111 ? -8.691 56.855 13.956 1.00 9.06 111 SER C C 1
ATOM 3276 O O . SER C 1 111 ? -9.574 57.312 14.701 1.00 10.58 111 SER C O 1
ATOM 3281 N N . ILE C 1 112 ? -7.546 56.352 14.440 1.00 8.27 112 ILE C N 1
ATOM 3282 C CA . ILE C 1 112 ? -7.265 56.346 15.876 1.00 8.36 112 ILE C CA 1
ATOM 3283 C C . ILE C 1 112 ? -6.346 57.519 16.245 1.00 8.66 112 ILE C C 1
ATOM 3284 O O . ILE C 1 112 ? -6.564 58.213 17.240 1.00 10.02 112 ILE C O 1
ATOM 3289 N N . VAL C 1 113 ? -5.261 57.729 15.503 1.00 7.92 113 VAL C N 1
ATOM 3290 C CA . VAL C 1 113 ? -4.243 58.670 15.968 1.00 8.36 113 VAL C CA 1
ATOM 3291 C C . VAL C 1 113 ? -4.652 60.144 15.782 1.00 8.32 113 VAL C C 1
ATOM 3292 O O . VAL C 1 113 ? -4.198 61.022 16.519 1.00 9.41 113 VAL C O 1
ATOM 3296 N N . GLN C 1 114 ? -5.478 60.431 14.759 1.00 7.84 114 GLN C N 1
ATOM 3297 C CA . GLN C 1 114 ? -5.747 61.815 14.327 1.00 8.20 114 GLN C CA 1
ATOM 3298 C C . GLN C 1 114 ? -6.839 62.496 15.173 1.00 9.05 114 GLN C C 1
ATOM 3299 O O . GLN C 1 114 ? -7.530 63.385 14.710 1.00 11.55 114 GLN C O 1
ATOM 3313 N N . PRO C 1 116 ? -8.827 65.005 17.472 1.00 11.36 116 PRO C N 1
ATOM 3314 C CA . PRO C 1 116 ? -8.772 66.436 17.535 1.00 11.63 116 PRO C CA 1
ATOM 3315 C C . PRO C 1 116 ? -8.514 66.859 18.996 1.00 10.72 116 PRO C C 1
ATOM 3316 O O . PRO C 1 116 ? -8.683 66.114 19.962 1.00 11.77 116 PRO C O 1
ATOM 3320 N N . ARG C 1 117 ? -8.123 68.135 19.120 1.00 11.75 117 ARG C N 1
ATOM 3321 C CA . ARG C 1 117 ? -7.783 68.722 20.412 1.00 11.22 117 ARG C CA 1
ATOM 3322 C C . ARG C 1 117 ? -8.891 68.495 21.427 1.00 10.09 117 ARG C C 1
ATOM 3323 O O . ARG C 1 117 ? -10.075 68.852 21.155 1.00 13.74 117 ARG C O 1
ATOM 3331 N N . GLY C 1 118 ? -8.549 67.974 22.597 1.00 10.32 118 GLY C N 1
ATOM 3332 C CA . GLY C 1 118 ? -9.461 67.888 23.728 1.00 10.08 118 GLY C CA 1
ATOM 3333 C C . GLY C 1 118 ? -9.729 66.497 24.216 1.00 10.87 118 GLY C C 1
ATOM 3334 O O . GLY C 1 118 ? -10.027 66.291 25.419 1.00 13.17 118 GLY C O 1
ATOM 3335 N N . ILE C 1 119 ? -9.511 65.493 23.349 1.00 8.35 119 ILE C N 1
ATOM 3336 C CA . ILE C 1 119 ? -9.789 64.097 23.646 1.00 9.01 119 ILE C CA 1
ATOM 3337 C C . ILE C 1 119 ? -8.661 63.241 23.066 1.00 7.93 119 ILE C C 1
ATOM 3338 O O . ILE C 1 119 ? -8.685 62.862 21.904 1.00 11.50 119 ILE C O 1
ATOM 3343 N N . PRO C 1 120 ? -7.658 62.919 23.868 1.00 6.65 120 PRO C N 1
ATOM 3344 C CA . PRO C 1 120 ? -6.484 62.188 23.411 1.00 7.27 120 PRO C CA 1
ATOM 3345 C C . PRO C 1 120 ? -6.689 60.654 23.389 1.00 9.20 120 PRO C C 1
ATOM 3346 O O . PRO C 1 120 ? -7.367 60.120 24.278 1.00 8.39 120 PRO C O 1
ATOM 3350 N N . VAL C 1 121 ? -6.022 59.988 22.445 1.00 7.92 121 VAL C N 1
ATOM 3351 C CA . VAL C 1 121 ? -5.755 58.531 22.478 1.00 6.76 121 VAL C CA 1
ATOM 3352 C C . VAL C 1 121 ? -4.277 58.320 22.204 1.00 7.07 121 VAL C C 1
ATOM 3353 O O . VAL C 1 121 ? -3.769 58.765 21.153 1.00 8.60 121 VAL C O 1
ATOM 3357 N N . GLY C 1 122 ? -3.566 57.694 23.155 1.00 6.44 122 GLY C N 1
ATOM 3358 C CA . GLY C 1 122 ? -2.162 57.397 22.911 1.00 5.78 122 GLY C CA 1
ATOM 3359 C C . GLY C 1 122 ? -2.028 56.189 21.996 1.00 7.17 122 GLY C C 1
ATOM 3360 O O . GLY C 1 122 ? -2.487 55.105 22.392 1.00 7.63 122 GLY C O 1
ATOM 3361 N N . THR C 1 123 ? -1.504 56.373 20.785 1.00 7.36 123 THR C N 1
ATOM 3362 C CA . THR C 1 123 ? -1.602 55.326 19.737 1.00 7.20 123 THR C CA 1
ATOM 3363 C C . THR C 1 123 ? -0.274 54.581 19.610 1.00 5.88 123 THR C C 1
ATOM 3364 O O . THR C 1 123 ? 0.812 55.178 19.642 1.00 7.54 123 THR C O 1
ATOM 3368 N N . LEU C 1 124 ? -0.372 53.255 19.431 1.00 6.61 124 LEU C N 1
ATOM 3369 C CA . LEU C 1 124 ? 0.784 52.365 19.244 1.00 5.91 124 LEU C CA 1
ATOM 3370 C C . LEU C 1 124 ? 0.828 51.852 17.786 1.00 6.50 124 LEU C C 1
ATOM 3371 O O . LEU C 1 124 ? -0.042 52.194 16.954 1.00 8.10 124 LEU C O 1
ATOM 3376 N N . ALA C 1 125 ? 1.850 51.072 17.471 1.00 6.84 125 ALA C N 1
ATOM 3377 C CA . ALA C 1 125 ? 2.060 50.630 16.111 1.00 6.86 125 ALA C CA 1
ATOM 3378 C C . ALA C 1 125 ? 0.943 49.744 15.576 1.00 7.05 125 ALA C C 1
ATOM 3379 O O . ALA C 1 125 ? 0.184 49.130 16.331 1.00 8.59 125 ALA C O 1
ATOM 3381 N N . ILE C 1 126 ? 0.833 49.701 14.250 1.00 6.96 126 ILE C N 1
ATOM 3382 C CA . ILE C 1 126 ? -0.110 48.766 13.618 1.00 6.97 126 ILE C CA 1
ATOM 3383 C C . ILE C 1 126 ? 0.204 47.340 14.027 1.00 7.00 126 ILE C C 1
ATOM 3384 O O . ILE C 1 126 ? 1.361 46.900 13.971 1.00 8.55 126 ILE C O 1
ATOM 3389 N N . GLY C 1 127 ? -0.815 46.616 14.483 1.00 7.13 127 GLY C N 1
ATOM 3390 C CA . GLY C 1 127 ? -0.684 45.168 14.590 1.00 7.86 127 GLY C CA 1
ATOM 3391 C C . GLY C 1 127 ? -0.146 44.665 15.938 1.00 8.24 127 GLY C C 1
ATOM 3392 O O . GLY C 1 127 ? -0.205 45.365 16.965 1.00 9.11 127 GLY C O 1
ATOM 3393 N N . LYS C 1 128 ? 0.388 43.448 15.920 1.00 9.00 128 LYS C N 1
ATOM 3394 C CA . LYS C 1 128 ? 0.787 42.768 17.167 1.00 9.07 128 LYS C CA 1
ATOM 3395 C C . LYS C 1 128 ? 1.888 43.493 17.901 1.00 7.63 128 LYS C C 1
ATOM 3396 O O . LYS C 1 128 ? 1.942 43.413 19.147 1.00 8.49 128 LYS C O 1
ATOM 3402 N N . ALA C 1 129 ? 2.789 44.203 17.218 1.00 9.61 129 ALA C N 1
ATOM 3403 C CA . ALA C 1 129 ? 3.800 45.003 17.927 1.00 9.48 129 ALA C CA 1
ATOM 3404 C C . ALA C 1 129 ? 3.146 46.081 18.766 1.00 7.50 129 ALA C C 1
ATOM 3405 O O . ALA C 1 129 ? 3.576 46.343 19.902 1.00 8.76 129 ALA C O 1
ATOM 3407 N N . GLY C 1 130 ? 2.139 46.755 18.214 1.00 8.26 130 GLY C N 1
ATOM 3408 C CA . GLY C 1 130 ? 1.423 47.820 18.930 1.00 8.43 130 GLY C CA 1
ATOM 3409 C C . GLY C 1 130 ? 0.643 47.237 20.080 1.00 7.76 130 GLY C C 1
ATOM 3410 O O . GLY C 1 130 ? 0.541 47.882 21.128 1.00 7.85 130 GLY C O 1
ATOM 3411 N N . ALA C 1 131 ? 0.073 46.023 19.920 1.00 8.13 131 ALA C N 1
ATOM 3412 C CA . ALA C 1 131 ? -0.664 45.439 21.051 1.00 7.10 131 ALA C CA 1
ATOM 3413 C C . ALA C 1 131 ? 0.267 45.162 22.220 1.00 6.97 131 ALA C C 1
ATOM 3414 O O . ALA C 1 131 ? -0.045 45.480 23.398 1.00 7.18 131 ALA C O 1
ATOM 3416 N N . ALA C 1 132 ? 1.422 44.534 21.945 1.00 6.92 132 ALA C N 1
ATOM 3417 C CA . ALA C 1 132 ? 2.372 44.272 23.026 1.00 6.93 132 ALA C CA 1
ATOM 3418 C C . ALA C 1 132 ? 2.833 45.580 23.639 1.00 7.49 132 ALA C C 1
ATOM 3419 O O . ALA C 1 132 ? 2.943 45.683 24.867 1.00 7.30 132 ALA C O 1
ATOM 3421 N N . ASN C 1 133 ? 3.077 46.589 22.820 1.00 7.09 133 ASN C N 1
ATOM 3422 C CA . ASN C 1 133 ? 3.567 47.851 23.334 1.00 7.76 133 ASN C CA 1
ATOM 3423 C C . ASN C 1 133 ? 2.532 48.631 24.117 1.00 7.80 133 ASN C C 1
ATOM 3424 O O . ASN C 1 133 ? 2.883 49.385 25.017 1.00 7.28 133 ASN C O 1
ATOM 3429 N N . ALA C 1 134 ? 1.252 48.467 23.798 1.00 8.42 134 ALA C N 1
ATOM 3430 C CA . ALA C 1 134 ? 0.231 49.119 24.603 1.00 6.52 134 ALA C CA 1
ATOM 3431 C C . ALA C 1 134 ? 0.195 48.538 25.999 1.00 6.54 134 ALA C C 1
ATOM 3432 O O . ALA C 1 134 ? 0.037 49.283 26.981 1.00 7.54 134 ALA C O 1
ATOM 3434 N N . ALA C 1 135 ? 0.375 47.213 26.095 1.00 6.73 135 ALA C N 1
ATOM 3435 C CA . ALA C 1 135 ? 0.485 46.582 27.425 1.00 7.29 135 ALA C CA 1
ATOM 3436 C C . ALA C 1 135 ? 1.722 47.092 28.149 1.00 7.25 135 ALA C C 1
ATOM 3437 O O . ALA C 1 135 ? 1.648 47.386 29.354 1.00 7.10 135 ALA C O 1
ATOM 3439 N N . LEU C 1 136 ? 2.873 47.214 27.462 1.00 7.55 136 LEU C N 1
ATOM 3440 C CA . LEU C 1 136 ? 4.052 47.746 28.149 1.00 7.20 136 LEU C CA 1
ATOM 3441 C C . LEU C 1 136 ? 3.864 49.189 28.600 1.00 6.58 136 LEU C C 1
ATOM 3442 O O . LEU C 1 136 ? 4.297 49.508 29.710 1.00 6.55 136 LEU C O 1
ATOM 3447 N N . LEU C 1 137 ? 3.256 50.028 27.751 1.00 6.82 137 LEU C N 1
ATOM 3448 C CA . LEU C 1 137 ? 3.061 51.426 28.129 1.00 6.54 137 LEU C CA 1
ATOM 3449 C C . LEU C 1 137 ? 2.088 51.493 29.340 1.00 6.52 137 LEU C C 1
ATOM 3450 O O . LEU C 1 137 ? 2.316 52.290 30.265 1.00 7.60 137 LEU C O 1
ATOM 3455 N N . ALA C 1 138 ? 0.995 50.696 29.276 1.00 7.29 138 ALA C N 1
ATOM 3456 C CA . ALA C 1 138 ? 0.079 50.667 30.408 1.00 6.77 138 ALA C CA 1
ATOM 3457 C C . ALA C 1 138 ? 0.814 50.256 31.672 1.00 7.40 138 ALA C C 1
ATOM 3458 O O . ALA C 1 138 ? 0.581 50.854 32.754 1.00 6.90 138 ALA C O 1
ATOM 3460 N N . ALA C 1 139 ? 1.686 49.232 31.567 1.00 6.55 139 ALA C N 1
ATOM 3461 C CA . ALA C 1 139 ? 2.427 48.799 32.744 1.00 6.89 139 ALA C CA 1
ATOM 3462 C C . ALA C 1 139 ? 3.409 49.870 33.217 1.00 6.77 139 ALA C C 1
ATOM 3463 O O . ALA C 1 139 ? 3.547 50.074 34.422 1.00 6.92 139 ALA C O 1
ATOM 3465 N N . GLN C 1 140 ? 4.047 50.598 32.293 1.00 6.28 140 GLN C N 1
ATOM 3466 C CA . GLN C 1 140 ? 4.929 51.718 32.675 1.00 6.74 140 GLN C CA 1
ATOM 3467 C C . GLN C 1 140 ? 4.170 52.834 33.407 1.00 6.03 140 GLN C C 1
ATOM 3468 O O . GLN C 1 140 ? 4.692 53.454 34.361 1.00 7.42 140 GLN C O 1
ATOM 3474 N N . ILE C 1 141 ? 2.928 53.080 32.960 1.00 6.65 141 ILE C N 1
ATOM 3475 C CA . ILE C 1 141 ? 2.060 54.038 33.650 1.00 7.77 141 ILE C CA 1
ATOM 3476 C C . ILE C 1 141 ? 1.766 53.524 35.102 1.00 6.35 141 ILE C C 1
ATOM 3477 O O . ILE C 1 141 ? 1.965 54.270 36.094 1.00 6.65 141 ILE C O 1
ATOM 3482 N N . LEU C 1 142 ? 1.319 52.263 35.227 1.00 5.51 142 LEU C N 1
ATOM 3483 C CA . LEU C 1 142 ? 1.057 51.759 36.583 1.00 5.06 142 LEU C CA 1
ATOM 3484 C C . LEU C 1 142 ? 2.293 51.797 37.436 1.00 5.59 142 LEU C C 1
ATOM 3485 O O . LEU C 1 142 ? 2.202 52.011 38.691 1.00 6.96 142 LEU C O 1
ATOM 3490 N N . ALA C 1 143 ? 3.457 51.499 36.834 1.00 6.18 143 ALA C N 1
ATOM 3491 C CA . ALA C 1 143 ? 4.705 51.422 37.584 1.00 8.18 143 ALA C CA 1
ATOM 3492 C C . ALA C 1 143 ? 5.134 52.735 38.238 1.00 8.11 143 ALA C C 1
ATOM 3493 O O . ALA C 1 143 ? 5.919 52.705 39.204 1.00 9.49 143 ALA C O 1
ATOM 3495 N N . LEU C 1 144 ? 4.577 53.863 37.766 1.00 7.02 144 LEU C N 1
ATOM 3496 C CA . LEU C 1 144 ? 4.801 55.130 38.480 1.00 7.79 144 LEU C CA 1
ATOM 3497 C C . LEU C 1 144 ? 4.445 55.024 39.968 1.00 7.67 144 LEU C C 1
ATOM 3498 O O . LEU C 1 144 ? 4.997 55.758 40.781 1.00 9.40 144 LEU C O 1
ATOM 3503 N N . HIS C 1 145 ? 3.480 54.159 40.297 1.00 8.14 145 HIS C N 1
ATOM 3504 C CA . HIS C 1 145 ? 2.984 54.030 41.691 1.00 8.80 145 HIS C CA 1
ATOM 3505 C C . HIS C 1 145 ? 2.872 52.557 42.095 1.00 11.68 145 HIS C C 1
ATOM 3506 O O . HIS C 1 145 ? 2.009 52.177 42.909 1.00 13.66 145 HIS C O 1
ATOM 3513 N N . ASP C 1 146 ? 3.716 51.730 41.508 1.00 6.82 146 ASP C N 1
ATOM 3514 C CA . ASP C 1 146 ? 3.785 50.306 41.869 1.00 8.03 146 ASP C CA 1
ATOM 3515 C C . ASP C 1 146 ? 5.251 49.880 41.747 1.00 6.48 146 ASP C C 1
ATOM 3516 O O . ASP C 1 146 ? 5.727 49.528 40.671 1.00 6.60 146 ASP C O 1
ATOM 3521 N N . THR C 1 147 ? 5.934 49.932 42.883 1.00 6.58 147 THR C N 1
ATOM 3522 C CA . THR C 1 147 ? 7.350 49.718 42.835 1.00 6.42 147 THR C CA 1
ATOM 3523 C C . THR C 1 147 ? 7.730 48.265 42.444 1.00 5.58 147 THR C C 1
ATOM 3524 O O . THR C 1 147 ? 8.752 48.057 41.829 1.00 6.78 147 THR C O 1
ATOM 3528 N N . GLU C 1 148 ? 6.908 47.290 42.812 1.00 5.95 148 GLU C N 1
ATOM 3529 C CA . GLU C 1 148 ? 7.233 45.901 42.479 1.00 4.88 148 GLU C CA 1
ATOM 3530 C C . GLU C 1 148 ? 7.095 45.723 40.953 1.00 4.63 148 GLU C C 1
ATOM 3531 O O . GLU C 1 148 ? 7.934 45.054 40.323 1.00 5.32 148 GLU C O 1
ATOM 3537 N N . LEU C 1 149 ? 6.016 46.270 40.372 1.00 5.48 149 LEU C N 1
ATOM 3538 C CA . LEU C 1 149 ? 5.900 46.244 38.918 1.00 3.92 149 LEU C CA 1
ATOM 3539 C C . LEU C 1 149 ? 7.035 47.002 38.258 1.00 5.84 149 LEU C C 1
ATOM 3540 O O . LEU C 1 149 ? 7.517 46.543 37.223 1.00 5.77 149 LEU C O 1
ATOM 3545 N N . ALA C 1 150 ? 7.464 48.152 38.810 1.00 4.80 150 ALA C N 1
ATOM 3546 C CA . ALA C 1 150 ? 8.636 48.837 38.235 1.00 5.16 150 ALA C CA 1
ATOM 3547 C C . ALA C 1 150 ? 9.847 47.908 38.203 1.00 5.82 150 ALA C C 1
ATOM 3548 O O . ALA C 1 150 ? 10.552 47.921 37.217 1.00 6.12 150 ALA C O 1
ATOM 3550 N N . GLY C 1 151 ? 10.068 47.110 39.261 1.00 4.88 151 GLY C N 1
ATOM 3551 C CA . GLY C 1 151 ? 11.202 46.185 39.263 1.00 5.36 151 GLY C CA 1
ATOM 3552 C C . GLY C 1 151 ? 11.004 45.092 38.195 1.00 5.91 151 GLY C C 1
ATOM 3553 O O . GLY C 1 151 ? 11.970 44.682 37.524 1.00 6.54 151 GLY C O 1
ATOM 3554 N N . ARG C 1 152 ? 9.768 44.588 38.051 1.00 4.17 152 ARG C N 1
ATOM 3555 C CA . ARG C 1 152 ? 9.524 43.562 37.025 1.00 5.01 152 ARG C CA 1
ATOM 3556 C C . ARG C 1 152 ? 9.740 44.105 35.639 1.00 4.23 152 ARG C C 1
ATOM 3557 O O . ARG C 1 152 ? 10.275 43.380 34.794 1.00 5.94 152 ARG C O 1
ATOM 3565 N N . LEU C 1 153 ? 9.373 45.358 35.386 1.00 4.99 153 LEU C N 1
ATOM 3566 C CA . LEU C 1 153 ? 9.615 45.962 34.065 1.00 4.67 153 LEU C CA 1
ATOM 3567 C C . LEU C 1 153 ? 11.097 46.143 33.825 1.00 5.71 153 LEU C C 1
ATOM 3568 O O . LEU C 1 153 ? 11.561 45.939 32.697 1.00 6.45 153 LEU C O 1
ATOM 3573 N N . ALA C 1 154 ? 11.842 46.599 34.831 1.00 5.71 154 ALA C N 1
ATOM 3574 C CA . ALA C 1 154 ? 13.291 46.763 34.680 1.00 6.19 154 ALA C CA 1
ATOM 3575 C C . ALA C 1 154 ? 13.914 45.427 34.323 1.00 7.43 154 ALA C C 1
ATOM 3576 O O . ALA C 1 154 ? 14.777 45.339 33.414 1.00 7.51 154 ALA C O 1
ATOM 3578 N N . HIS C 1 155 ? 13.530 44.355 34.996 1.00 6.39 155 HIS C N 1
ATOM 3579 C CA . HIS C 1 155 ? 14.096 43.070 34.701 1.00 5.19 155 HIS C CA 1
ATOM 3580 C C . HIS C 1 155 ? 13.698 42.614 33.292 1.00 6.55 155 HIS C C 1
ATOM 3581 O O . HIS C 1 155 ? 14.508 42.064 32.536 1.00 7.33 155 HIS C O 1
ATOM 3588 N N . TRP C 1 156 ? 12.451 42.847 32.931 1.00 5.92 156 TRP C N 1
ATOM 3589 C CA . TRP C 1 156 ? 11.980 42.480 31.601 1.00 5.74 156 TRP C CA 1
ATOM 3590 C C . TRP C 1 156 ? 12.779 43.157 30.494 1.00 7.94 156 TRP C C 1
ATOM 3591 O O . TRP C 1 156 ? 13.251 42.513 29.546 1.00 6.44 156 TRP C O 1
ATOM 3602 N N . ARG C 1 157 ? 12.988 44.453 30.641 1.00 6.23 157 ARG C N 1
ATOM 3603 C CA . ARG C 1 157 ? 13.781 45.229 29.684 1.00 5.43 157 ARG C CA 1
ATOM 3604 C C . ARG C 1 157 ? 15.231 44.706 29.674 1.00 7.70 157 ARG C C 1
ATOM 3605 O O . ARG C 1 157 ? 15.802 44.558 28.581 1.00 7.94 157 ARG C O 1
ATOM 3613 N N . GLN C 1 158 ? 15.837 44.452 30.842 1.00 5.88 158 GLN C N 1
ATOM 3614 C CA . GLN C 1 158 ? 17.217 43.986 30.866 1.00 5.40 158 GLN C CA 1
ATOM 3615 C C . GLN C 1 158 ? 17.346 42.664 30.146 1.00 7.28 158 GLN C C 1
ATOM 3616 O O . GLN C 1 158 ? 18.333 42.436 29.425 1.00 6.41 158 GLN C O 1
ATOM 3622 N N . SER C 1 159 ? 16.354 41.788 30.294 1.00 7.27 159 SER C N 1
ATOM 3623 C CA A SER C 1 159 ? 16.359 40.493 29.655 0.50 6.85 159 SER C CA 1
ATOM 3624 C CA B SER C 1 159 ? 16.397 40.489 29.652 0.50 6.84 159 SER C CA 1
ATOM 3625 C C . SER C 1 159 ? 16.274 40.626 28.139 1.00 6.52 159 SER C C 1
ATOM 3626 O O . SER C 1 159 ? 16.971 39.940 27.402 1.00 6.44 159 SER C O 1
ATOM 3631 N N . GLN C 1 160 ? 15.439 41.538 27.673 1.00 6.54 160 GLN C N 1
ATOM 3632 C CA . GLN C 1 160 ? 15.342 41.761 26.250 1.00 5.45 160 GLN C CA 1
ATOM 3633 C C . GLN C 1 160 ? 16.652 42.305 25.650 1.00 5.62 160 GLN C C 1
ATOM 3634 O O . GLN C 1 160 ? 17.072 41.887 24.558 1.00 7.67 160 GLN C O 1
ATOM 3640 N N . THR C 1 161 ? 17.315 43.216 26.361 1.00 6.16 161 THR C N 1
ATOM 3641 C CA . THR C 1 161 ? 18.635 43.766 25.986 1.00 5.06 161 THR C CA 1
ATOM 3642 C C . THR C 1 161 ? 19.668 42.642 25.955 1.00 6.09 161 THR C C 1
ATOM 3643 O O . THR C 1 161 ? 20.391 42.496 24.935 1.00 5.10 161 THR C O 1
ATOM 3647 N N . ASP C 1 162 ? 19.734 41.835 27.031 1.00 4.66 162 ASP C N 1
ATOM 3648 C CA . ASP C 1 162 ? 20.746 40.796 27.108 1.00 6.48 162 ASP C CA 1
ATOM 3649 C C . ASP C 1 162 ? 20.545 39.768 26.022 1.00 6.40 162 ASP C C 1
ATOM 3650 O O . ASP C 1 162 ? 21.521 39.231 25.519 1.00 7.14 162 ASP C O 1
ATOM 3655 N N . ASP C 1 163 ? 19.306 39.473 25.645 1.00 7.29 163 ASP C N 1
ATOM 3656 C CA A ASP C 1 163 ? 19.086 38.467 24.596 0.50 6.64 163 ASP C CA 1
ATOM 3657 C CA B ASP C 1 163 ? 19.030 38.498 24.575 0.50 8.18 163 ASP C CA 1
ATOM 3658 C C . ASP C 1 163 ? 19.683 38.917 23.257 1.00 6.54 163 ASP C C 1
ATOM 3659 O O . ASP C 1 163 ? 20.256 38.094 22.528 1.00 8.59 163 ASP C O 1
ATOM 3668 N N . VAL C 1 164 ? 19.604 40.206 22.942 1.00 5.82 164 VAL C N 1
ATOM 3669 C CA . VAL C 1 164 ? 20.289 40.724 21.747 1.00 4.46 164 VAL C CA 1
ATOM 3670 C C . VAL C 1 164 ? 21.818 40.720 21.879 1.00 5.71 164 VAL C C 1
ATOM 3671 O O . VAL C 1 164 ? 22.550 40.250 20.987 1.00 6.44 164 VAL C O 1
ATOM 3675 N N . LEU C 1 165 ? 22.325 41.202 23.017 1.00 5.64 165 LEU C N 1
ATOM 3676 C CA . LEU C 1 165 ? 23.771 41.313 23.225 1.00 5.55 165 LEU C CA 1
ATOM 3677 C C . LEU C 1 165 ? 24.451 39.956 23.279 1.00 7.05 165 LEU C C 1
ATOM 3678 O O . LEU C 1 165 ? 25.611 39.839 22.894 1.00 7.39 165 LEU C O 1
ATOM 3683 N N . ASP C 1 166 ? 23.732 38.943 23.765 1.00 6.75 166 ASP C N 1
ATOM 3684 C CA . ASP C 1 166 ? 24.261 37.580 23.870 1.00 6.11 166 ASP C CA 1
ATOM 3685 C C . ASP C 1 166 ? 24.338 36.868 22.515 1.00 6.56 166 ASP C C 1
ATOM 3686 O O . ASP C 1 166 ? 24.980 35.819 22.406 1.00 6.76 166 ASP C O 1
ATOM 3691 N N . ASN C 1 167 ? 23.701 37.431 21.496 1.00 7.57 167 ASN C N 1
ATOM 3692 C CA . ASN C 1 167 ? 23.632 36.797 20.187 1.00 7.13 167 ASN C CA 1
ATOM 3693 C C . ASN C 1 167 ? 23.971 37.779 19.039 1.00 8.45 167 ASN C C 1
ATOM 3694 O O . ASN C 1 167 ? 23.127 38.053 18.179 1.00 10.30 167 ASN C O 1
ATOM 3699 N N . PRO C 1 168 ? 25.191 38.315 19.033 1.00 4.34 168 PRO C N 1
ATOM 3700 C CA . PRO C 1 168 ? 25.501 39.431 18.118 1.00 3.96 168 PRO C CA 1
ATOM 3701 C C . PRO C 1 168 ? 25.616 39.014 16.646 1.00 3.54 168 PRO C C 1
ATOM 3702 O O . PRO C 1 168 ? 25.382 39.838 15.768 1.00 2.00 168 PRO C O 1
ATOM 3706 N N . ASP C 1 169 ? 25.934 37.746 16.378 1.00 3.62 169 ASP C N 1
ATOM 3707 C CA . ASP C 1 169 ? 26.148 37.296 15.006 1.00 3.55 169 ASP C CA 1
ATOM 3708 C C . ASP C 1 169 ? 24.893 36.558 14.552 1.00 3.84 169 ASP C C 1
ATOM 3709 O O . ASP C 1 169 ? 24.590 35.490 15.065 1.00 5.17 169 ASP C O 1
ATOM 3714 N N . PRO C 1 170 ? 24.185 37.091 13.565 1.00 2.63 170 PRO C N 1
ATOM 3715 C CA . PRO C 1 170 ? 22.895 36.511 13.221 1.00 2.00 170 PRO C CA 1
ATOM 3716 C C . PRO C 1 170 ? 23.043 35.207 12.444 1.00 2.17 170 PRO C C 1
ATOM 3717 O O . PRO C 1 170 ? 22.056 34.531 12.204 1.00 2.51 170 PRO C O 1
ATOM 3721 N N . ARG C 1 171 ? 24.278 34.859 12.083 1.00 2.00 171 ARG C N 1
ATOM 3722 C CA . ARG C 1 171 ? 24.575 33.610 11.343 1.00 4.46 171 ARG C CA 1
ATOM 3723 C C . ARG C 1 171 ? 24.645 32.419 12.290 1.00 9.43 171 ARG C C 1
ATOM 3724 O O . ARG C 1 171 ? 24.536 31.276 11.867 1.00 11.07 171 ARG C O 1
ATOM 3732 N N . GLU C 1 172 ? 24.828 32.714 13.575 1.00 16.90 172 GLU C N 1
ATOM 3733 C CA . GLU C 1 172 ? 24.891 31.705 14.640 1.00 24.66 172 GLU C CA 1
ATOM 3734 C C . GLU C 1 172 ? 23.533 31.516 15.336 1.00 29.33 172 GLU C C 1
ATOM 3735 O O . GLU C 1 172 ? 22.682 32.407 15.306 1.00 29.95 172 GLU C O 1
ATOM 3741 N N . GLU C 1 173 ? 23.348 30.362 15.977 1.00 35.66 173 GLU C N 1
ATOM 3742 C CA . GLU C 1 173 ? 22.072 29.995 16.611 1.00 41.63 173 GLU C CA 1
ATOM 3743 C C . GLU C 1 173 ? 21.988 30.514 18.052 1.00 45.10 173 GLU C C 1
ATOM 3744 O O . GLU C 1 173 ? 22.994 30.508 18.766 1.00 46.10 173 GLU C O 1
ATOM 3750 N N . ALA C 1 174 ? 20.799 30.958 18.477 1.00 49.64 174 ALA C N 1
ATOM 3751 C CA . ALA C 1 174 ? 20.597 31.448 19.862 1.00 52.39 174 ALA C CA 1
ATOM 3752 C C . ALA C 1 174 ? 20.947 30.389 20.907 1.00 54.20 174 ALA C C 1
ATOM 3753 O O . ALA C 1 174 ? 21.622 30.686 21.901 1.00 56.89 174 ALA C O 1
ATOM 3755 N N . ALA D 1 10 ? -44.723 70.474 13.584 1.00 28.93 10 ALA D N 1
ATOM 3756 C CA . ALA D 1 10 ? -44.530 69.572 12.406 1.00 28.48 10 ALA D CA 1
ATOM 3757 C C . ALA D 1 10 ? -44.267 70.455 11.190 1.00 27.90 10 ALA D C 1
ATOM 3758 O O . ALA D 1 10 ? -45.191 70.997 10.583 1.00 32.43 10 ALA D O 1
ATOM 3760 N N . ALA D 1 11 ? -42.998 70.613 10.844 1.00 23.25 11 ALA D N 1
ATOM 3761 C CA . ALA D 1 11 ? -42.628 71.676 9.943 1.00 19.14 11 ALA D CA 1
ATOM 3762 C C . ALA D 1 11 ? -42.153 71.206 8.547 1.00 12.29 11 ALA D C 1
ATOM 3763 O O . ALA D 1 11 ? -41.739 72.035 7.726 1.00 11.86 11 ALA D O 1
ATOM 3765 N N . GLY D 1 12 ? -42.135 69.883 8.302 1.00 10.63 12 GLY D N 1
ATOM 3766 C CA . GLY D 1 12 ? -41.623 69.355 7.020 1.00 9.41 12 GLY D CA 1
ATOM 3767 C C . GLY D 1 12 ? -40.100 69.239 6.869 1.00 8.67 12 GLY D C 1
ATOM 3768 O O . GLY D 1 12 ? -39.616 69.113 5.761 1.00 11.10 12 GLY D O 1
ATOM 3769 N N . VAL D 1 13 ? -39.352 69.378 7.954 1.00 8.41 13 VAL D N 1
ATOM 3770 C CA . VAL D 1 13 ? -37.907 69.162 7.885 1.00 9.09 13 VAL D CA 1
ATOM 3771 C C . VAL D 1 13 ? -37.595 67.676 7.861 1.00 9.07 13 VAL D C 1
ATOM 3772 O O . VAL D 1 13 ? -37.735 66.985 8.878 1.00 13.57 13 VAL D O 1
ATOM 3776 N N . LYS D 1 14 ? -37.112 67.212 6.729 1.00 7.63 14 LYS D N 1
ATOM 3777 C CA . LYS D 1 14 ? -36.732 65.801 6.566 1.00 7.42 14 LYS D CA 1
ATOM 3778 C C . LYS D 1 14 ? -35.222 65.565 6.483 1.00 6.04 14 LYS D C 1
ATOM 3779 O O . LYS D 1 14 ? -34.797 64.406 6.446 1.00 7.57 14 LYS D O 1
ATOM 3785 N N . ILE D 1 15 ? -34.446 66.661 6.456 1.00 6.05 15 ILE D N 1
ATOM 3786 C CA . ILE D 1 15 ? -32.993 66.521 6.337 1.00 7.60 15 ILE D CA 1
ATOM 3787 C C . ILE D 1 15 ? -32.355 67.327 7.457 1.00 8.35 15 ILE D C 1
ATOM 3788 O O . ILE D 1 15 ? -32.780 68.466 7.733 1.00 8.01 15 ILE D O 1
ATOM 3793 N N . ALA D 1 16 ? -31.325 66.740 8.102 1.00 6.93 16 ALA D N 1
ATOM 3794 C CA . ALA D 1 16 ? -30.459 67.492 9.021 1.00 7.28 16 ALA D CA 1
ATOM 3795 C C . ALA D 1 16 ? -29.067 67.531 8.425 1.00 7.85 16 ALA D C 1
ATOM 3796 O O . ALA D 1 16 ? -28.585 66.502 7.942 1.00 9.58 16 ALA D O 1
ATOM 3798 N N . ILE D 1 17 ? -28.419 68.696 8.496 1.00 6.66 17 ILE D N 1
ATOM 3799 C CA . ILE D 1 17 ? -27.012 68.856 8.146 1.00 7.36 17 ILE D CA 1
ATOM 3800 C C . ILE D 1 17 ? -26.286 69.067 9.459 1.00 7.78 17 ILE D C 1
ATOM 3801 O O . ILE D 1 17 ? -26.507 70.097 10.132 1.00 8.28 17 ILE D O 1
ATOM 3806 N N . VAL D 1 18 ? -25.447 68.100 9.842 1.00 6.36 18 VAL D N 1
ATOM 3807 C CA . VAL D 1 18 ? -24.730 68.191 11.100 1.00 5.77 18 VAL D CA 1
ATOM 3808 C C . VAL D 1 18 ? -23.248 68.107 10.854 1.00 7.11 18 VAL D C 1
ATOM 3809 O O . VAL D 1 18 ? -22.819 67.632 9.802 1.00 7.91 18 VAL D O 1
ATOM 3821 N N . GLY D 1 20 ? -19.036 68.118 12.894 1.00 4.77 20 GLY D N 1
ATOM 3822 C CA . GLY D 1 20 ? -18.306 67.923 14.161 1.00 7.15 20 GLY D CA 1
ATOM 3823 C C . GLY D 1 20 ? -17.804 69.198 14.813 1.00 7.38 20 GLY D C 1
ATOM 3824 O O . GLY D 1 20 ? -17.560 69.222 16.019 1.00 9.87 20 GLY D O 1
ATOM 3825 N N . SER D 1 21 ? -17.625 70.260 14.013 1.00 7.15 21 SER D N 1
ATOM 3826 C CA . SER D 1 21 ? -17.004 71.498 14.483 1.00 9.32 21 SER D CA 1
ATOM 3827 C C . SER D 1 21 ? -17.606 72.677 13.753 1.00 8.72 21 SER D C 1
ATOM 3828 O O . SER D 1 21 ? -17.951 72.580 12.584 1.00 7.52 21 SER D O 1
ATOM 3831 N N . LYS D 1 22 ? -17.736 73.810 14.434 1.00 8.15 22 LYS D N 1
ATOM 3832 C CA . LYS D 1 22 ? -18.194 75.051 13.809 1.00 8.91 22 LYS D CA 1
ATOM 3833 C C . LYS D 1 22 ? -17.343 75.408 12.586 1.00 9.17 22 LYS D C 1
ATOM 3834 O O . LYS D 1 22 ? -17.870 75.875 11.575 1.00 9.68 22 LYS D O 1
ATOM 3840 N N . SER D 1 23 ? -16.048 75.120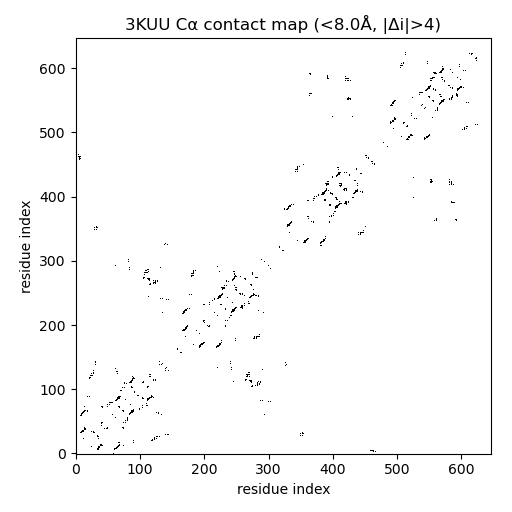 12.617 1.00 9.03 23 SER D N 1
ATOM 3841 C CA . SER D 1 23 ? -15.184 75.432 11.467 1.00 10.37 23 SER D CA 1
ATOM 3842 C C . SER D 1 23 ? -15.559 74.621 10.235 1.00 10.40 23 SER D C 1
ATOM 3843 O O . SER D 1 23 ? -15.212 74.990 9.095 1.00 11.93 23 SER D O 1
ATOM 3846 N N . ASP D 1 24 ? -16.276 73.522 10.420 1.00 7.53 24 ASP D N 1
ATOM 3847 C CA . ASP D 1 24 ? -16.683 72.715 9.239 1.00 7.19 24 ASP D CA 1
ATOM 3848 C C . ASP D 1 24 ? -17.789 73.407 8.440 1.00 8.36 24 ASP D C 1
ATOM 3849 O O . ASP D 1 24 ? -18.086 73.015 7.307 1.00 7.61 24 ASP D O 1
ATOM 3854 N N . TRP D 1 25 ? -18.385 74.461 8.996 1.00 7.42 25 TRP D N 1
ATOM 3855 C CA . TRP D 1 25 ? -19.471 75.151 8.260 1.00 7.25 25 TRP D CA 1
ATOM 3856 C C . TRP D 1 25 ? -18.988 75.760 6.926 1.00 5.92 25 TRP D C 1
ATOM 3857 O O . TRP D 1 25 ? -19.765 75.844 5.971 1.00 8.75 25 TRP D O 1
ATOM 3868 N N . ALA D 1 26 ? -17.723 76.125 6.836 1.00 8.69 26 ALA D N 1
ATOM 3869 C CA . ALA D 1 26 ? -17.230 76.655 5.559 1.00 10.34 26 ALA D CA 1
ATOM 3870 C C . ALA D 1 26 ? -17.435 75.646 4.454 1.00 9.67 26 ALA D C 1
ATOM 3871 O O . ALA D 1 26 ? -17.673 76.029 3.310 1.00 12.05 26 ALA D O 1
ATOM 3873 N N . THR D 1 27 ? -17.319 74.365 4.774 1.00 9.30 27 THR D N 1
ATOM 3874 C CA . THR D 1 27 ? -17.592 73.277 3.850 1.00 7.35 27 THR D CA 1
ATOM 3875 C C . THR D 1 27 ? -19.076 72.922 3.759 1.00 6.81 27 THR D C 1
ATOM 3876 O O . THR D 1 27 ? -19.624 72.782 2.640 1.00 7.24 27 THR D O 1
ATOM 3888 N N . GLN D 1 29 ? -21.775 74.519 4.408 1.00 6.35 29 GLN D N 1
ATOM 3889 C CA A GLN D 1 29 ? -22.657 75.523 3.815 0.50 7.20 29 GLN D CA 1
ATOM 3890 C CA B GLN D 1 29 ? -22.665 75.513 3.815 0.50 7.88 29 GLN D CA 1
ATOM 3891 C C . GLN D 1 29 ? -22.970 75.163 2.353 1.00 7.68 29 GLN D C 1
ATOM 3892 O O . GLN D 1 29 ? -24.014 75.550 1.829 1.00 8.68 29 GLN D O 1
ATOM 3903 N N . PHE D 1 30 ? -22.064 74.438 1.667 1.00 6.64 30 PHE D N 1
ATOM 3904 C CA . PHE D 1 30 ? -22.320 74.059 0.262 1.00 6.49 30 PHE D CA 1
ATOM 3905 C C . PHE D 1 30 ? -23.448 73.038 0.172 1.00 8.16 30 PHE D C 1
ATOM 3906 O O . PHE D 1 30 ? -24.122 72.969 -0.882 1.00 9.12 30 PHE D O 1
ATOM 3914 N N . ALA D 1 31 ? -23.662 72.245 1.231 1.00 6.66 31 ALA D N 1
ATOM 3915 C CA . ALA D 1 31 ? -24.847 71.357 1.275 1.00 8.01 31 ALA D CA 1
ATOM 3916 C C . ALA D 1 31 ? -26.100 72.197 1.489 1.00 8.24 31 ALA D C 1
ATOM 3917 O O . ALA D 1 31 ? -27.118 72.055 0.777 1.00 8.29 31 ALA D O 1
ATOM 3919 N N . ALA D 1 32 ? -26.022 73.119 2.443 1.00 7.64 32 ALA D N 1
ATOM 3920 C CA . ALA D 1 32 ? -27.167 73.976 2.731 1.00 8.04 32 ALA D CA 1
ATOM 3921 C C . ALA D 1 32 ? -27.622 74.775 1.510 1.00 7.55 32 ALA D C 1
ATOM 3922 O O . ALA D 1 32 ? -28.821 74.879 1.238 1.00 8.59 32 ALA D O 1
ATOM 3924 N N . ASP D 1 33 ? -26.690 75.315 0.743 1.00 8.00 33 ASP D N 1
ATOM 3925 C CA . ASP D 1 33 ? -27.058 76.142 -0.390 1.00 7.43 33 ASP D CA 1
ATOM 3926 C C . ASP D 1 33 ? -27.778 75.322 -1.468 1.00 8.44 33 ASP D C 1
ATOM 3927 O O . ASP D 1 33 ? -28.706 75.826 -2.077 1.00 8.00 33 ASP D O 1
ATOM 3932 N N . VAL D 1 34 ? -27.408 74.066 -1.681 1.00 7.48 34 VAL D N 1
ATOM 3933 C CA . VAL D 1 34 ? -28.137 73.245 -2.632 1.00 6.16 34 VAL D CA 1
ATOM 3934 C C . VAL D 1 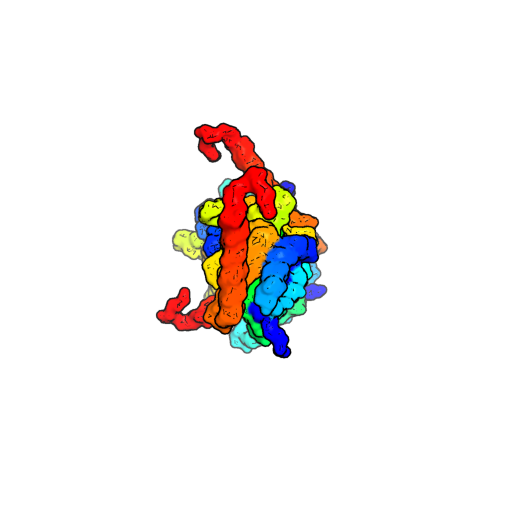34 ? -29.567 72.994 -2.151 1.00 6.98 34 VAL D C 1
ATOM 3935 O O . VAL D 1 34 ? -30.527 73.116 -2.946 1.00 7.43 34 VAL D O 1
ATOM 3939 N N . LEU D 1 35 ? -29.730 72.643 -0.865 1.00 6.77 35 LEU D N 1
ATOM 3940 C CA . LEU D 1 35 ? -31.097 72.413 -0.352 1.00 7.10 35 LEU D CA 1
ATOM 3941 C C . LEU D 1 35 ? -31.949 73.673 -0.396 1.00 7.07 35 LEU D C 1
ATOM 3942 O O . LEU D 1 35 ? -33.138 73.626 -0.724 1.00 6.90 35 LEU D O 1
ATOM 3947 N N . THR D 1 36 ? -31.345 74.839 -0.146 1.00 6.78 36 THR D N 1
ATOM 3948 C CA . THR D 1 36 ? -32.061 76.102 -0.288 1.00 7.34 36 THR D CA 1
ATOM 3949 C C . THR D 1 36 ? -32.576 76.294 -1.712 1.00 6.22 36 THR D C 1
ATOM 3950 O O . THR D 1 36 ? -33.751 76.598 -1.929 1.00 6.27 36 THR D O 1
ATOM 3954 N N . THR D 1 37 ? -31.721 76.071 -2.700 1.00 6.80 37 THR D N 1
ATOM 3955 C CA . THR D 1 37 ? -32.119 76.223 -4.108 1.00 7.06 37 THR D CA 1
ATOM 3956 C C . THR D 1 37 ? -33.253 75.271 -4.463 1.00 8.10 37 THR D C 1
ATOM 3957 O O . THR D 1 37 ? -34.166 75.653 -5.230 1.00 7.67 37 THR D O 1
ATOM 3961 N N . LEU D 1 38 ? -33.205 74.048 -3.938 1.00 6.90 38 LEU D N 1
ATOM 3962 C CA . LEU D 1 38 ? -34.232 73.051 -4.202 1.00 5.65 38 LEU D CA 1
ATOM 3963 C C . LEU D 1 38 ? -35.499 73.219 -3.361 1.00 7.08 38 LEU D C 1
ATOM 3964 O O . LEU D 1 38 ? -36.419 72.408 -3.487 1.00 7.16 38 LEU D O 1
ATOM 3969 N N . ASN D 1 39 ? -35.529 74.199 -2.443 1.00 6.64 39 ASN D N 1
ATOM 3970 C CA . ASN D 1 39 ? -36.707 74.395 -1.552 1.00 7.08 39 ASN D CA 1
ATOM 3971 C C . ASN D 1 39 ? -36.975 73.172 -0.672 1.00 8.04 39 ASN D C 1
ATOM 3972 O O . ASN D 1 39 ? -38.131 72.703 -0.512 1.00 8.40 39 ASN D O 1
ATOM 3977 N N . VAL D 1 40 ? -35.888 72.650 -0.121 1.00 6.58 40 VAL D N 1
ATOM 3978 C CA . VAL D 1 40 ? -35.963 71.514 0.814 1.00 8.17 40 VAL D CA 1
ATOM 3979 C C . VAL D 1 40 ? -35.610 72.013 2.213 1.00 6.60 40 VAL D C 1
ATOM 3980 O O . VAL D 1 40 ? -34.468 72.387 2.441 1.00 8.71 40 VAL D O 1
ATOM 3984 N N . PRO D 1 41 ? -36.580 72.021 3.138 1.00 6.82 41 PRO D N 1
ATOM 3985 C CA . PRO D 1 41 ? -36.319 72.499 4.507 1.00 6.40 41 PRO D CA 1
ATOM 3986 C C . PRO D 1 41 ? -35.290 71.599 5.183 1.00 9.78 41 PRO D C 1
ATOM 3987 O O . PRO D 1 41 ? -35.290 70.355 4.974 1.00 7.99 41 PRO D O 1
ATOM 3991 N N . PHE D 1 42 ? -34.430 72.200 6.000 1.00 6.44 42 PHE D N 1
ATOM 3992 C CA . PHE D 1 42 ? -33.413 71.420 6.702 1.00 6.74 42 PHE D CA 1
ATOM 3993 C C . PHE D 1 42 ? -33.080 72.048 8.057 1.00 8.22 42 PHE D C 1
ATOM 3994 O O . PHE D 1 42 ? -33.308 73.240 8.280 1.00 10.13 42 PHE D O 1
ATOM 4002 N N . HIS D 1 43 ? -32.544 71.214 8.952 1.00 7.93 43 HIS D N 1
ATOM 4003 C CA . HIS D 1 43 ? -32.014 71.643 10.244 1.00 9.04 43 HIS D CA 1
ATOM 4004 C C . HIS D 1 43 ? -30.496 71.635 10.179 1.00 9.31 43 HIS D C 1
ATOM 4005 O O . HIS D 1 43 ? -29.951 70.751 9.543 1.00 11.49 43 HIS D O 1
ATOM 4012 N N . VAL D 1 44 ? -29.826 72.573 10.838 1.00 8.45 44 VAL D N 1
ATOM 4013 C CA . VAL D 1 44 ? -28.345 72.558 10.903 1.00 8.33 44 VAL D CA 1
ATOM 4014 C C . VAL D 1 44 ? -27.933 72.532 12.363 1.00 8.16 44 VAL D C 1
ATOM 4015 O O . VAL D 1 44 ? -28.463 73.285 13.184 1.00 8.86 44 VAL D O 1
ATOM 4019 N N . GLU D 1 45 ? -26.918 71.723 12.677 1.00 6.79 45 GLU D N 1
ATOM 4020 C CA . GLU D 1 45 ? -26.437 71.640 14.059 1.00 6.44 45 GLU D CA 1
ATOM 4021 C C . GLU D 1 45 ? -24.974 71.199 14.130 1.00 6.72 45 GLU D C 1
ATOM 4022 O O . GLU D 1 45 ? -24.565 70.342 13.362 1.00 8.24 45 GLU D O 1
ATOM 4028 N N . VAL D 1 46 ? -24.209 71.771 15.058 1.00 5.89 46 VAL D N 1
ATOM 4029 C CA . VAL D 1 46 ? -22.895 71.243 15.398 1.00 5.79 46 VAL D CA 1
ATOM 4030 C C . VAL D 1 46 ? -23.077 70.185 16.489 1.00 6.00 46 VAL D C 1
ATOM 4031 O O . VAL D 1 46 ? -23.613 70.442 17.566 1.00 7.47 46 VAL D O 1
ATOM 4035 N N . VAL D 1 47 ? -22.656 68.967 16.137 1.00 5.56 47 VAL D N 1
ATOM 4036 C CA . VAL D 1 47 ? -22.677 67.812 17.082 1.00 6.62 47 VAL D CA 1
ATOM 4037 C C . VAL D 1 47 ? -21.326 67.153 16.991 1.00 5.66 47 VAL D C 1
ATOM 4038 O O . VAL D 1 47 ? -20.970 66.668 15.886 1.00 8.15 47 VAL D O 1
ATOM 4042 N N . SER D 1 48 ? -20.540 67.180 18.058 1.00 6.69 48 SER D N 1
ATOM 4043 C CA . SER D 1 48 ? -19.193 66.619 18.008 1.00 6.02 48 SER D CA 1
ATOM 4044 C C . SER D 1 48 ? -19.191 65.218 18.612 1.00 6.56 48 SER D C 1
ATOM 4045 O O . SER D 1 48 ? -19.636 65.029 19.761 1.00 6.31 48 SER D O 1
ATOM 4048 N N . ALA D 1 49 ? -18.650 64.240 17.869 1.00 8.17 49 ALA D N 1
ATOM 4049 C CA . ALA D 1 49 ? -18.574 62.891 18.390 1.00 7.66 49 ALA D CA 1
ATOM 4050 C C . ALA D 1 49 ? -17.738 62.870 19.684 1.00 8.74 49 ALA D C 1
ATOM 4051 O O . ALA D 1 49 ? -18.006 62.037 20.570 1.00 9.06 49 ALA D O 1
ATOM 4053 N N . HIS D 1 50 ? -16.731 63.758 19.784 1.00 8.15 50 HIS D N 1
ATOM 4054 C CA . HIS D 1 50 ? -15.768 63.671 20.899 1.00 6.92 50 HIS D CA 1
ATOM 4055 C C . HIS D 1 50 ? -16.009 64.659 21.985 1.00 6.90 50 HIS D C 1
ATOM 4056 O O . HIS D 1 50 ? -15.795 64.328 23.160 1.00 7.58 50 HIS D O 1
ATOM 4063 N N . ARG D 1 51 ? -16.519 65.849 21.644 1.00 7.92 51 ARG D N 1
ATOM 4064 C CA A ARG D 1 51 ? -16.833 66.857 22.669 0.50 7.61 51 ARG D CA 1
ATOM 4065 C CA B ARG D 1 51 ? -16.820 66.838 22.679 0.50 8.37 51 ARG D CA 1
ATOM 4066 C C . ARG D 1 51 ? -18.256 66.772 23.161 1.00 8.31 51 ARG D C 1
ATOM 4067 O O . ARG D 1 51 ? -18.540 67.186 24.284 1.00 9.29 51 ARG D O 1
ATOM 4082 N N . THR D 1 52 ? -19.168 66.275 22.332 1.00 8.31 52 THR D N 1
ATOM 4083 C CA . THR D 1 52 ? -20.575 66.149 22.745 1.00 7.31 52 THR D CA 1
ATOM 4084 C C . THR D 1 52 ? -21.111 64.728 22.458 1.00 8.91 52 THR D C 1
ATOM 4085 O O . THR D 1 52 ? -22.105 64.557 21.775 1.00 10.15 52 THR D O 1
ATOM 4089 N N . PRO D 1 53 ? -20.466 63.692 23.033 1.00 7.93 53 PRO D N 1
ATOM 4090 C CA . PRO D 1 53 ? -20.881 62.335 22.682 1.00 7.54 53 PRO D CA 1
ATOM 4091 C C . PRO D 1 53 ? -22.325 62.034 23.140 1.00 8.07 53 PRO D C 1
ATOM 4092 O O . PRO D 1 53 ? -23.043 61.293 22.440 1.00 8.71 53 PRO D O 1
ATOM 4096 N N . ASP D 1 54 ? -22.754 62.542 24.316 1.00 7.71 54 ASP D N 1
ATOM 4097 C CA . ASP D 1 54 ? -24.126 62.281 24.752 1.00 8.13 54 ASP D CA 1
ATOM 4098 C C . ASP D 1 54 ? -25.144 62.952 23.798 1.00 8.74 54 ASP D C 1
ATOM 4099 O O . ASP D 1 54 ? -26.171 62.348 23.489 1.00 9.50 54 ASP D O 1
ATOM 4104 N N . ARG D 1 55 ? -24.858 64.151 23.320 1.00 7.62 55 ARG D N 1
ATOM 4105 C CA . ARG D 1 55 ? -25.756 64.790 22.345 1.00 9.54 55 ARG D CA 1
ATOM 4106 C C . ARG D 1 55 ? -25.793 64.000 21.035 1.00 7.93 55 ARG D C 1
ATOM 4107 O O . ARG D 1 55 ? -26.849 63.934 20.408 1.00 8.11 55 ARG D O 1
ATOM 4115 N N . LEU D 1 56 ? -24.662 63.434 20.596 1.00 7.34 56 LEU D N 1
ATOM 4116 C CA . LEU D 1 56 ? -24.686 62.641 19.363 1.00 8.15 56 LEU D CA 1
ATOM 4117 C C . LEU D 1 56 ? -25.717 61.488 19.550 1.00 7.29 56 LEU D C 1
ATOM 4118 O O . LEU D 1 56 ? -26.564 61.283 18.698 1.00 7.02 56 LEU D O 1
ATOM 4123 N N . PHE D 1 57 ? -25.629 60.770 20.685 1.00 7.32 57 PHE D N 1
ATOM 4124 C CA . PHE D 1 57 ? -26.574 59.655 20.939 1.00 7.59 57 PHE D CA 1
ATOM 4125 C C . PHE D 1 57 ? -28.013 60.131 21.022 1.00 7.87 57 PHE D C 1
ATOM 4126 O O . PHE D 1 57 ? -28.872 59.525 20.401 1.00 8.88 57 PHE D O 1
ATOM 4134 N N . SER D 1 58 ? -28.273 61.239 21.709 1.00 5.99 58 SER D N 1
ATOM 4135 C CA A SER D 1 58 ? -29.648 61.758 21.802 0.50 7.22 58 SER D CA 1
ATOM 4136 C CA B SER D 1 58 ? -29.658 61.734 21.787 0.50 8.32 58 SER D CA 1
ATOM 4137 C C . SER D 1 58 ? -30.193 62.163 20.418 1.00 8.48 58 SER D C 1
ATOM 4138 O O . SER D 1 58 ? -31.353 61.859 20.058 1.00 10.69 58 SER D O 1
ATOM 4143 N N . PHE D 1 59 ? -29.373 62.853 19.646 1.00 6.89 59 PHE D N 1
ATOM 4144 C CA . PHE D 1 59 ? -29.787 63.292 18.328 1.00 6.28 59 PHE D CA 1
ATOM 4145 C C . PHE D 1 59 ? -30.145 62.090 17.477 1.00 8.98 59 PHE D C 1
ATOM 4146 O O . PHE D 1 59 ? -31.181 62.106 16.778 1.00 9.97 59 PHE D O 1
ATOM 4154 N N . ALA D 1 60 ? -29.255 61.077 17.462 1.00 9.18 60 ALA D N 1
ATOM 4155 C CA . ALA D 1 60 ? -29.504 59.904 16.618 1.00 8.09 60 ALA D CA 1
ATOM 4156 C C . ALA D 1 60 ? -30.727 59.117 17.112 1.00 8.39 60 ALA D C 1
ATOM 4157 O O . ALA D 1 60 ? -31.595 58.728 16.302 1.00 8.68 60 ALA D O 1
ATOM 4159 N N . GLU D 1 61 ? -30.837 58.913 18.433 1.00 8.39 61 GLU D N 1
ATOM 4160 C CA . GLU D 1 61 ? -31.998 58.195 18.990 1.00 6.89 61 GLU D CA 1
ATOM 4161 C C . GLU D 1 61 ? -33.312 58.839 18.597 1.00 8.05 61 GLU D C 1
ATOM 4162 O O . GLU D 1 61 ? -34.299 58.141 18.312 1.00 10.60 61 GLU D O 1
ATOM 4168 N N . GLN D 1 62 ? -33.331 60.166 18.557 1.00 7.91 62 GLN D N 1
ATOM 4169 C CA A GLN D 1 62 ? -34.596 60.854 18.279 0.50 7.81 62 GLN D CA 1
ATOM 4170 C CA B GLN D 1 62 ? -34.565 60.888 18.280 0.50 7.97 62 GLN D CA 1
ATOM 4171 C C . GLN D 1 62 ? -34.808 61.216 16.798 1.00 7.16 62 GLN D C 1
ATOM 4172 O O . GLN D 1 62 ? -35.846 61.772 16.476 1.00 7.01 62 GLN D O 1
ATOM 4183 N N . ALA D 1 63 ? -33.890 60.844 15.900 1.00 8.00 63 ALA D N 1
ATOM 4184 C CA . ALA D 1 63 ? -33.996 61.275 14.525 1.00 6.88 63 ALA D CA 1
ATOM 4185 C C . ALA D 1 63 ? -35.273 60.842 13.855 1.00 8.55 63 ALA D C 1
ATOM 4186 O O . ALA D 1 63 ? -35.935 61.634 13.161 1.00 8.05 63 ALA D O 1
ATOM 4188 N N . GLU D 1 64 ? -35.609 59.571 14.024 1.00 7.87 64 GLU D N 1
ATOM 4189 C CA . GLU D 1 64 ? -36.834 59.052 13.423 1.00 9.77 64 GLU D CA 1
ATOM 4190 C C . GLU D 1 64 ? -38.090 59.742 13.965 1.00 8.71 64 GLU D C 1
ATOM 4191 O O . GLU D 1 64 ? -38.932 60.193 13.185 1.00 10.67 64 GLU D O 1
ATOM 4197 N N . ALA D 1 65 ? -38.190 59.896 15.284 1.00 11.54 65 ALA D N 1
ATOM 4198 C CA . ALA D 1 65 ? -39.354 60.567 15.876 1.00 11.24 65 ALA D CA 1
ATOM 4199 C C . ALA D 1 65 ? -39.444 62.023 15.498 1.00 12.37 65 ALA D C 1
ATOM 4200 O O . ALA D 1 65 ? -40.569 62.576 15.452 1.00 13.64 65 ALA D O 1
ATOM 4202 N N . ASN D 1 66 ? -38.302 62.656 15.266 1.00 11.65 66 ASN D N 1
ATOM 4203 C CA . ASN D 1 66 ? -38.299 64.025 14.799 1.00 12.58 66 ASN D CA 1
ATOM 4204 C C . ASN D 1 66 ? -38.598 64.167 13.293 1.00 12.59 66 ASN D C 1
ATOM 4205 O O . ASN D 1 66 ? -38.645 65.287 12.808 1.00 17.43 66 ASN D O 1
ATOM 4210 N N . GLY D 1 67 ? -38.812 63.054 12.578 1.00 10.13 67 GLY D N 1
ATOM 4211 C CA . GLY D 1 67 ? -39.204 63.089 11.176 1.00 10.88 67 GLY D CA 1
ATOM 4212 C C . GLY D 1 67 ? -38.113 63.115 10.136 1.00 9.48 67 GLY D C 1
ATOM 4213 O O . GLY D 1 67 ? -38.389 63.366 8.972 1.00 11.06 67 GLY D O 1
ATOM 4214 N N . LEU D 1 68 ? -36.871 62.880 10.532 1.00 8.63 68 LEU D N 1
ATOM 4215 C CA . LEU D 1 68 ? -35.766 62.921 9.602 1.00 8.80 68 LEU D CA 1
ATOM 4216 C C . LEU D 1 68 ? -35.762 61.700 8.688 1.00 8.64 68 LEU D C 1
ATOM 4217 O O . LEU D 1 68 ? -36.027 60.571 9.136 1.00 10.05 68 LEU D O 1
ATOM 4222 N N . HIS D 1 69 ? -35.504 61.954 7.399 1.00 7.10 69 HIS D N 1
ATOM 4223 C CA . HIS D 1 69 ? -35.344 60.891 6.402 1.00 7.52 69 HIS D CA 1
ATOM 4224 C C . HIS D 1 69 ? -33.905 60.705 6.000 1.00 7.93 69 HIS D C 1
ATOM 4225 O O . HIS D 1 69 ? -33.548 59.607 5.566 1.00 9.03 69 HIS D O 1
ATOM 4232 N N . VAL D 1 70 ? -33.093 61.764 6.069 1.00 8.24 70 VAL D N 1
ATOM 4233 C CA . VAL D 1 70 ? -31.665 61.623 5.734 1.00 7.67 70 VAL D CA 1
ATOM 4234 C C . VAL D 1 70 ? -30.879 62.578 6.643 1.00 8.26 70 VAL D C 1
ATOM 4235 O O . VAL D 1 70 ? -31.291 63.755 6.827 1.00 8.37 70 VAL D O 1
ATOM 4239 N N . ILE D 1 71 ? -29.739 62.104 7.167 1.00 6.94 71 ILE D N 1
ATOM 4240 C CA . ILE D 1 71 ? -28.816 62.929 7.934 1.00 8.04 71 ILE D CA 1
ATOM 4241 C C . ILE D 1 71 ? -27.565 63.101 7.089 1.00 7.78 71 ILE D C 1
ATOM 4242 O O . ILE D 1 71 ? -27.016 62.091 6.603 1.00 9.87 71 ILE D O 1
ATOM 4247 N N . ILE D 1 72 ? -27.162 64.338 6.842 1.00 6.22 72 ILE D N 1
ATOM 4248 C CA . ILE D 1 72 ? -25.892 64.630 6.165 1.00 7.05 72 ILE D CA 1
ATOM 4249 C C . ILE D 1 72 ? -24.945 65.043 7.267 1.00 7.15 72 ILE D C 1
ATOM 4250 O O . ILE D 1 72 ? -25.222 66.026 7.981 1.00 8.40 72 ILE D O 1
ATOM 4255 N N . ALA D 1 73 ? -23.826 64.318 7.415 1.00 7.29 73 ALA D N 1
ATOM 4256 C CA . ALA D 1 73 ? -22.901 64.579 8.512 1.00 7.64 73 ALA D CA 1
ATOM 4257 C C . ALA D 1 73 ? -21.485 64.809 7.998 1.00 7.64 73 ALA D C 1
ATOM 4258 O O . ALA D 1 73 ? -20.951 63.963 7.247 1.00 8.78 73 ALA D O 1
ATOM 4260 N N . GLY D 1 74 ? -20.921 65.966 8.357 1.00 7.36 74 GLY D N 1
ATOM 4261 C CA . GLY D 1 74 ? -19.540 66.302 7.970 1.00 7.69 74 GLY D CA 1
ATOM 4262 C C . GLY D 1 74 ? -18.592 66.231 9.148 1.00 7.53 74 GLY D C 1
ATOM 4263 O O . GLY D 1 74 ? -18.926 66.655 10.277 1.00 7.59 74 GLY D O 1
ATOM 4264 N N . ASN D 1 75 ? -17.396 65.730 8.915 1.00 7.90 75 ASN D N 1
ATOM 4265 C CA . ASN D 1 75 ? -16.393 65.659 9.965 1.00 7.93 75 ASN D CA 1
ATOM 4266 C C . ASN D 1 75 ? -15.037 65.449 9.304 1.00 7.69 75 ASN D C 1
ATOM 4267 O O . ASN D 1 75 ? -14.959 65.046 8.134 1.00 7.83 75 ASN D O 1
ATOM 4272 N N . GLY D 1 76 ? -13.983 65.732 10.054 1.00 9.36 76 GLY D N 1
ATOM 4273 C CA . GLY D 1 76 ? -12.646 65.603 9.510 1.00 9.49 76 GLY D CA 1
ATOM 4274 C C . GLY D 1 76 ? -11.672 65.030 10.487 1.00 9.98 76 GLY D C 1
ATOM 4275 O O . GLY D 1 76 ? -11.946 64.908 11.698 1.00 10.12 76 GLY D O 1
ATOM 4276 N N . GLY D 1 77 ? -10.507 64.649 9.987 1.00 8.56 77 GLY D N 1
ATOM 4277 C CA . GLY D 1 77 ? -9.471 64.061 10.859 1.00 9.33 77 GLY D CA 1
ATOM 4278 C C . GLY D 1 77 ? -9.894 62.654 11.274 1.00 8.32 77 GLY D C 1
ATOM 4279 O O . GLY D 1 77 ? -10.211 61.811 10.425 1.00 10.06 77 GLY D O 1
ATOM 4280 N N . ALA D 1 78 ? -9.914 62.388 12.594 1.00 10.19 78 ALA D N 1
ATOM 4281 C CA . ALA D 1 78 ? -10.530 61.146 13.071 1.00 9.37 78 ALA D CA 1
ATOM 4282 C C . ALA D 1 78 ? -12.034 61.433 13.079 1.00 9.16 78 ALA D C 1
ATOM 4283 O O . ALA D 1 78 ? -12.642 61.985 14.024 1.00 11.07 78 ALA D O 1
ATOM 4285 N N . ALA D 1 79 ? -12.630 61.186 11.938 1.00 8.13 79 ALA D N 1
ATOM 4286 C CA . ALA D 1 79 ? -13.942 61.704 11.619 1.00 8.81 79 ALA D CA 1
ATOM 4287 C C . ALA D 1 79 ? -15.011 60.705 12.000 1.00 10.51 79 ALA D C 1
ATOM 4288 O O . ALA D 1 79 ? -15.537 59.967 11.145 1.00 15.00 79 ALA D O 1
ATOM 4290 N N . HIS D 1 80 ? -15.355 60.713 13.285 1.00 7.69 80 HIS D N 1
ATOM 4291 C CA . HIS D 1 80 ? -16.230 59.681 13.842 1.00 8.34 80 HIS D CA 1
ATOM 4292 C C . HIS D 1 80 ? -17.718 60.018 13.827 1.00 7.59 80 HIS D C 1
ATOM 4293 O O . HIS D 1 80 ? -18.552 59.165 14.092 1.00 9.08 80 HIS D O 1
ATOM 4300 N N . LEU D 1 81 ? -18.076 61.268 13.534 1.00 8.08 81 LEU D N 1
ATOM 4301 C CA . LEU D 1 81 ? -19.495 61.689 13.636 1.00 7.31 81 LEU D CA 1
ATOM 4302 C C . LEU D 1 81 ? -20.425 60.862 12.753 1.00 7.71 81 LEU D C 1
ATOM 4303 O O . LEU D 1 81 ? -21.419 60.306 13.267 1.00 7.41 81 LEU D O 1
ATOM 4308 N N . PRO D 1 82 ? -20.113 60.712 11.455 1.00 6.35 82 PRO D N 1
ATOM 4309 C CA . PRO D 1 82 ? -21.111 60.008 10.623 1.00 7.63 82 PRO D CA 1
ATOM 4310 C C . PRO D 1 82 ? -21.350 58.561 11.076 1.00 6.25 82 PRO D C 1
ATOM 4311 O O . PRO D 1 82 ? -22.489 58.123 11.139 1.00 7.93 82 PRO D O 1
ATOM 4315 N N . GLY D 1 83 ? -20.279 57.837 11.382 1.00 8.09 83 GLY D N 1
ATOM 4316 C CA . GLY D 1 83 ? -20.445 56.397 11.666 1.00 7.60 83 GLY D CA 1
ATOM 4317 C C . GLY D 1 83 ? -21.097 56.196 13.021 1.00 7.96 83 GLY D C 1
ATOM 4318 O O . GLY D 1 83 ? -21.859 55.237 13.175 1.00 8.54 83 GLY D O 1
ATOM 4327 N N . LEU D 1 85 ? -23.334 58.236 14.363 1.00 6.58 85 LEU D N 1
ATOM 4328 C CA . LEU D 1 85 ? -24.739 58.490 14.127 1.00 6.28 85 LEU D CA 1
ATOM 4329 C C . LEU D 1 85 ? -25.387 57.234 13.492 1.00 7.62 85 LEU D C 1
ATOM 4330 O O . LEU D 1 85 ? -26.459 56.799 13.922 1.00 7.71 85 LEU D O 1
ATOM 4335 N N . ALA D 1 86 ? -24.767 56.704 12.436 1.00 7.08 86 ALA D N 1
ATOM 4336 C CA . ALA D 1 86 ? -25.319 55.533 11.749 1.00 8.65 86 ALA D CA 1
ATOM 4337 C C . ALA D 1 86 ? -25.448 54.305 12.652 1.00 8.45 86 ALA D C 1
ATOM 4338 O O . ALA D 1 86 ? -26.372 53.521 12.478 1.00 10.34 86 ALA D O 1
ATOM 4340 N N . ALA D 1 87 ? -24.606 54.193 13.666 1.00 7.92 87 ALA D N 1
ATOM 4341 C CA . ALA D 1 87 ? -24.705 53.080 14.630 1.00 7.71 87 ALA D CA 1
ATOM 4342 C C . ALA D 1 87 ? -25.936 53.197 15.518 1.00 9.96 87 ALA D C 1
ATOM 4343 O O . ALA D 1 87 ? -26.358 52.189 16.117 1.00 9.60 87 ALA D O 1
ATOM 4345 N N . LYS D 1 88 ? -26.508 54.393 15.598 1.00 7.79 88 LYS D N 1
ATOM 4346 C CA . LYS D 1 88 ? -27.575 54.688 16.558 1.00 8.89 88 LYS D CA 1
ATOM 4347 C C . LYS D 1 88 ? -28.938 55.013 15.984 1.00 8.69 88 LYS D C 1
ATOM 4348 O O . LYS D 1 88 ? -29.913 55.265 16.753 1.00 11.47 88 LYS D O 1
ATOM 4354 N N . THR D 1 89 ? -29.058 55.006 14.642 1.00 8.11 89 THR D N 1
ATOM 4355 C CA . THR D 1 89 ? -30.368 55.146 14.019 1.00 8.20 89 THR D CA 1
ATOM 4356 C C . THR D 1 89 ? -30.366 54.360 12.704 1.00 9.57 89 THR D C 1
ATOM 4357 O O . THR D 1 89 ? -29.298 54.130 12.141 1.00 10.54 89 THR D O 1
ATOM 4361 N N . LEU D 1 90 ? -31.566 54.013 12.224 1.00 10.44 90 LEU D N 1
ATOM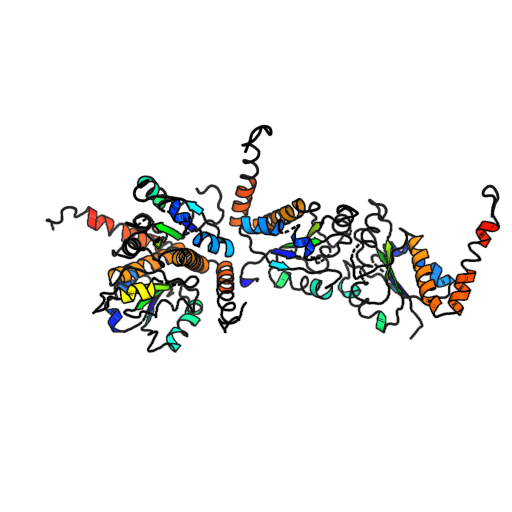 4362 C CA . LEU D 1 90 ? -31.701 53.432 10.864 1.00 10.93 90 LEU D CA 1
ATOM 4363 C C . LEU D 1 90 ? -32.078 54.485 9.844 1.00 8.96 90 LEU D C 1
ATOM 4364 O O . LEU D 1 90 ? -32.168 54.185 8.645 1.00 9.94 90 LEU D O 1
ATOM 4369 N N . VAL D 1 91 ? -32.195 55.738 10.245 1.00 8.63 91 VAL D N 1
ATOM 4370 C CA . VAL D 1 91 ? -32.276 56.813 9.250 1.00 8.76 91 VAL D CA 1
ATOM 4371 C C . VAL D 1 91 ? -30.960 56.864 8.430 1.00 8.34 91 VAL D C 1
ATOM 4372 O O . VAL D 1 91 ? -29.872 56.843 9.023 1.00 9.10 91 VAL D O 1
ATOM 4376 N N . PRO D 1 92 ? -31.014 56.918 7.078 1.00 6.89 92 PRO D N 1
ATOM 4377 C CA . PRO D 1 92 ? -29.772 56.894 6.274 1.00 7.88 92 PRO D CA 1
ATOM 4378 C C . PRO D 1 92 ? -28.868 58.064 6.674 1.00 9.06 92 PRO D C 1
ATOM 4379 O O . PRO D 1 92 ? -29.327 59.234 6.787 1.00 8.80 92 PRO D O 1
ATOM 4383 N N . VAL D 1 93 ? -27.569 57.766 6.767 1.00 7.19 93 VAL D N 1
ATOM 4384 C CA . VAL D 1 93 ? -26.537 58.771 7.035 1.00 7.26 93 VAL D CA 1
ATOM 4385 C C . VAL D 1 93 ? -25.600 58.868 5.826 1.00 7.27 93 VAL D C 1
ATOM 4386 O O . VAL D 1 93 ? -25.052 57.841 5.360 1.00 8.70 93 VAL D O 1
ATOM 4390 N N . LEU D 1 94 ? -25.453 60.092 5.328 1.00 7.42 94 LEU D N 1
ATOM 4391 C CA . LEU D 1 94 ? -24.481 60.402 4.275 1.00 6.57 94 LEU D CA 1
ATOM 4392 C C . LEU D 1 94 ? -23.335 61.177 4.905 1.00 9.47 94 LEU D C 1
ATOM 4393 O O . LEU D 1 94 ? -23.557 62.049 5.759 1.00 11.96 94 LEU D O 1
ATOM 4398 N N . GLY D 1 95 ? -22.100 60.796 4.586 1.00 7.63 95 GLY D N 1
ATOM 4399 C CA . GLY D 1 95 ? -20.924 61.385 5.249 1.00 9.05 95 GLY D CA 1
ATOM 4400 C C . GLY D 1 95 ? -20.110 62.217 4.294 1.00 8.97 95 GLY D C 1
ATOM 4401 O O . GLY D 1 95 ? -19.866 61.826 3.147 1.00 9.02 95 GLY D O 1
ATOM 4402 N N . VAL D 1 96 ? -19.702 63.385 4.769 1.00 7.88 96 VAL D N 1
ATOM 4403 C CA . VAL D 1 96 ? -18.861 64.302 4.005 1.00 7.87 96 VAL D CA 1
ATOM 4404 C C . VAL D 1 96 ? -17.487 64.430 4.692 1.00 7.43 96 VAL D C 1
ATOM 4405 O O . VAL D 1 96 ? -17.416 64.975 5.804 1.00 7.75 96 VAL D O 1
ATOM 4409 N N . PRO D 1 97 ? -16.422 63.972 4.055 1.00 5.80 97 PRO D N 1
ATOM 4410 C CA . PRO D 1 97 ? -15.079 64.121 4.636 1.00 6.91 97 PRO D CA 1
ATOM 4411 C C . PRO D 1 97 ? -14.606 65.559 4.474 1.00 7.81 97 PRO D C 1
ATOM 4412 O O . PRO D 1 97 ? -14.451 66.034 3.331 1.00 9.70 97 PRO D O 1
ATOM 4416 N N . VAL D 1 98 ? -14.363 66.254 5.572 1.00 8.40 98 VAL D N 1
ATOM 4417 C CA . VAL D 1 98 ? -13.887 67.631 5.503 1.00 8.76 98 VAL D CA 1
ATOM 4418 C C . VAL D 1 98 ? -12.384 67.579 5.274 1.00 10.00 98 VAL D C 1
ATOM 4419 O O . VAL D 1 98 ? -11.682 66.698 5.811 1.00 12.22 98 VAL D O 1
ATOM 4423 N N . GLN D 1 99 ? -11.853 68.455 4.422 1.00 8.84 99 GLN D N 1
ATOM 4424 C CA . GLN D 1 99 ? -10.413 68.410 4.149 1.00 10.09 99 GLN D CA 1
ATOM 4425 C C . GLN D 1 99 ? -9.661 68.833 5.386 1.00 11.44 99 GLN D C 1
ATOM 4426 O O . GLN D 1 99 ? -9.912 69.867 5.979 1.00 17.34 99 GLN D O 1
ATOM 4432 N N . SER D 1 100 ? -8.774 67.983 5.860 1.00 8.09 100 SER D N 1
ATOM 4433 C CA . SER D 1 100 ? -7.883 68.278 6.997 1.00 8.92 100 SER D CA 1
ATOM 4434 C C . SER D 1 100 ? -6.568 68.893 6.517 1.00 8.43 100 SER D C 1
ATOM 4435 O O . SER D 1 100 ? -6.196 68.745 5.322 1.00 10.82 100 SER D O 1
ATOM 4438 N N . ALA D 1 101 ? -5.873 69.584 7.412 1.00 9.87 101 ALA D N 1
ATOM 4439 C CA . ALA D 1 101 ? -4.661 70.284 7.032 1.00 9.95 101 ALA D CA 1
ATOM 4440 C C . ALA D 1 101 ? -3.492 69.366 6.658 1.00 12.15 101 ALA D C 1
ATOM 4441 O O . ALA D 1 101 ? -3.007 69.427 5.536 1.00 16.05 101 ALA D O 1
ATOM 4443 N N . ALA D 1 102 ? -3.031 68.506 7.563 1.00 10.00 102 ALA D N 1
ATOM 4444 C CA . ALA D 1 102 ? -1.845 67.718 7.271 1.00 9.27 102 ALA D CA 1
ATOM 4445 C C . ALA D 1 102 ? -2.125 66.682 6.172 1.00 7.88 102 ALA D C 1
ATOM 4446 O O . ALA D 1 102 ? -1.396 66.631 5.174 1.00 11.31 102 ALA D O 1
ATOM 4448 N N . LEU D 1 103 ? -3.211 65.914 6.320 1.00 7.80 103 LEU D N 1
ATOM 4449 C CA . LEU D 1 103 ? -3.421 64.738 5.475 1.00 7.51 103 LEU D CA 1
ATOM 4450 C C . LEU D 1 103 ? -4.423 65.022 4.349 1.00 7.22 103 LEU D C 1
ATOM 4451 O O . LEU D 1 103 ? -4.811 64.092 3.604 1.00 8.81 103 LEU D O 1
ATOM 4456 N N . SER D 1 104 ? -4.844 66.294 4.203 1.00 7.26 104 SER D N 1
ATOM 4457 C CA . SER D 1 104 ? -5.669 66.692 3.033 1.00 7.61 104 SER D CA 1
ATOM 4458 C C . SER D 1 104 ? -6.969 65.892 2.901 1.00 7.27 104 SER D C 1
ATOM 4459 O O . SER D 1 104 ? -7.427 65.606 1.781 1.00 9.07 104 SER D O 1
ATOM 4462 N N . GLY D 1 105 ? -7.503 65.449 4.045 1.00 7.55 105 GLY D N 1
ATOM 4463 C CA . GLY D 1 105 ? -8.756 64.696 4.024 1.00 8.25 105 GLY D CA 1
ATOM 4464 C C . GLY D 1 105 ? -8.633 63.198 3.805 1.00 6.38 105 GLY D C 1
ATOM 4465 O O . GLY D 1 105 ? -9.673 62.532 3.780 1.00 8.24 105 GLY D O 1
ATOM 4466 N N . VAL D 1 106 ? -7.406 62.654 3.683 1.00 7.10 106 VAL D N 1
ATOM 4467 C CA . VAL D 1 106 ? -7.326 61.190 3.561 1.00 8.33 106 VAL D CA 1
ATOM 4468 C C . VAL D 1 106 ? -7.712 60.517 4.897 1.00 7.02 106 VAL D C 1
ATOM 4469 O O . VAL D 1 106 ? -8.406 59.496 4.896 1.00 8.17 106 VAL D O 1
ATOM 4473 N N . ASP D 1 107 ? -7.312 61.126 6.023 1.00 6.73 107 ASP D N 1
ATOM 4474 C CA . ASP D 1 107 ? -7.798 60.658 7.339 1.00 6.45 107 ASP D CA 1
ATOM 4475 C C . ASP D 1 107 ? -9.300 60.768 7.437 1.00 7.32 107 ASP D C 1
ATOM 4476 O O . ASP D 1 107 ? -9.958 59.786 7.861 1.00 8.13 107 ASP D O 1
ATOM 4481 N N . SER D 1 108 ? -9.881 61.904 7.012 1.00 6.41 108 SER D N 1
ATOM 4482 C CA . SER D 1 108 ? -11.340 62.078 7.062 1.00 7.05 108 SER D CA 1
ATOM 4483 C C . SER D 1 108 ? -12.023 61.000 6.249 1.00 8.69 108 SER D C 1
ATOM 4484 O O . SER D 1 108 ? -12.991 60.377 6.673 1.00 7.88 108 SER D O 1
ATOM 4487 N N . LEU D 1 109 ? -11.535 60.820 5.018 1.00 7.25 109 LEU D N 1
ATOM 4488 C CA . LEU D 1 109 ? -12.134 59.858 4.093 1.00 8.49 109 LEU D CA 1
ATOM 4489 C C . LEU D 1 109 ? -12.087 58.437 4.623 1.00 6.94 109 LEU D C 1
ATOM 4490 O O . LEU D 1 109 ? -13.089 57.749 4.682 1.00 8.24 109 LEU D O 1
ATOM 4495 N N . TYR D 1 110 ? -10.909 57.974 5.040 1.00 8.56 110 TYR D N 1
ATOM 4496 C CA . TYR D 1 110 ? -10.814 56.612 5.571 1.00 7.65 110 TYR D CA 1
ATOM 4497 C C . TYR D 1 110 ? -11.645 56.382 6.807 1.00 8.65 110 TYR D C 1
ATOM 4498 O O . TYR D 1 110 ? -12.221 55.301 6.989 1.00 10.25 110 TYR D O 1
ATOM 4507 N N . SER D 1 111 ? -11.723 57.375 7.680 1.00 8.38 111 SER D N 1
ATOM 4508 C CA A SER D 1 111 ? -12.491 57.285 8.921 0.50 8.37 111 SER D CA 1
ATOM 4509 C CA B SER D 1 111 ? -12.430 57.145 8.904 0.50 7.83 111 SER D CA 1
ATOM 4510 C C . SER D 1 111 ? -13.955 57.184 8.707 1.00 9.07 111 SER D C 1
ATOM 4511 O O . SER D 1 111 ? -14.720 56.753 9.599 1.00 9.96 111 SER D O 1
ATOM 4516 N N . ILE D 1 112 ? -14.418 57.681 7.548 1.00 7.61 112 ILE D N 1
ATOM 4517 C CA . ILE D 1 112 ? -15.835 57.668 7.240 1.00 8.49 112 ILE D CA 1
ATOM 4518 C C . ILE D 1 112 ? -16.219 56.509 6.285 1.00 8.81 112 ILE D C 1
ATOM 4519 O O . ILE D 1 112 ? -17.196 55.784 6.550 1.00 10.18 112 ILE D O 1
ATOM 4524 N N . VAL D 1 113 ? -15.465 56.309 5.208 1.00 7.93 113 VAL D N 1
ATOM 4525 C CA . VAL D 1 113 ? -15.909 55.368 4.217 1.00 8.82 113 VAL D CA 1
ATOM 4526 C C . VAL D 1 113 ? -15.708 53.918 4.625 1.00 9.15 113 VAL D C 1
ATOM 4527 O O . VAL D 1 113 ? -16.451 53.051 4.201 1.00 10.44 113 VAL D O 1
ATOM 4531 N N . GLN D 1 114 ? -14.724 53.619 5.487 1.00 7.83 114 GLN D N 1
ATOM 4532 C CA . GLN D 1 114 ? -14.315 52.218 5.782 1.00 7.96 114 GLN D CA 1
ATOM 4533 C C . GLN D 1 114 ? -15.157 51.557 6.850 1.00 8.15 114 GLN D C 1
ATOM 4534 O O . GLN D 1 114 ? -14.703 50.647 7.510 1.00 11.43 114 GLN D O 1
ATOM 4548 N N . PRO D 1 116 ? -17.504 49.136 8.834 1.00 10.56 116 PRO D N 1
ATOM 4549 C CA . PRO D 1 116 ? -17.589 47.682 8.780 1.00 10.49 116 PRO D CA 1
ATOM 4550 C C . PRO D 1 116 ? -19.014 47.205 8.492 1.00 9.48 116 PRO D C 1
ATOM 4551 O O . PRO D 1 116 ? -19.975 47.916 8.639 1.00 9.69 116 PRO D O 1
ATOM 4555 N N . ARG D 1 117 ? -19.091 45.919 8.113 1.00 10.89 117 ARG D N 1
ATOM 4556 C CA . ARG D 1 117 ? -20.347 45.286 7.773 1.00 9.94 117 ARG D CA 1
ATOM 4557 C C . ARG D 1 117 ? -21.400 45.510 8.866 1.00 9.03 117 ARG D C 1
ATOM 4558 O O . ARG D 1 117 ? -21.158 45.205 10.058 1.00 11.35 117 ARG D O 1
ATOM 4566 N N . GLY D 1 118 ? -22.531 46.056 8.475 1.00 10.21 118 GLY D N 1
ATOM 4567 C CA . GLY D 1 118 ? -23.718 46.190 9.350 1.00 9.22 118 GLY D CA 1
ATOM 4568 C C . GLY D 1 118 ? -24.137 47.608 9.609 1.00 10.15 118 GLY D C 1
ATOM 4569 O O . GLY D 1 118 ? -25.303 47.838 9.965 1.00 13.22 118 GLY D O 1
ATOM 4570 N N . ILE D 1 119 ? -23.224 48.553 9.416 1.00 10.20 119 ILE D N 1
ATOM 4571 C CA A ILE D 1 119 ? -23.497 49.960 9.716 0.50 9.89 119 ILE D CA 1
ATOM 4572 C CA B ILE D 1 119 ? -23.469 49.970 9.720 0.50 9.96 119 ILE D CA 1
ATOM 4573 C C . ILE D 1 119 ? -22.947 50.869 8.616 1.00 9.74 119 ILE D C 1
ATOM 4574 O O . ILE D 1 119 ? -21.824 51.389 8.651 1.00 11.64 119 ILE D O 1
ATOM 4583 N N . PRO D 1 120 ? -23.746 51.102 7.595 1.00 8.87 120 PRO D N 1
ATOM 4584 C CA . PRO D 1 120 ? -23.311 51.885 6.445 1.00 8.47 120 PRO D CA 1
ATOM 4585 C C . PRO D 1 120 ? -23.294 53.400 6.659 1.00 8.34 120 PRO D C 1
ATOM 4586 O O . PRO D 1 120 ? -24.174 53.933 7.346 1.00 8.50 120 PRO D O 1
ATOM 4590 N N . VAL D 1 121 ? -22.356 54.077 5.995 1.00 8.92 121 VAL D N 1
ATOM 4591 C CA . VAL D 1 121 ? -22.425 55.521 5.778 1.00 8.99 121 VAL D CA 1
ATOM 4592 C C . VAL D 1 121 ? -22.162 55.720 4.281 1.00 8.85 121 VAL D C 1
ATOM 4593 O O . VAL D 1 121 ? -21.125 55.286 3.758 1.00 9.20 121 VAL D O 1
ATOM 4597 N N . GLY D 1 122 ? -23.079 56.386 3.603 1.00 7.61 122 GLY D N 1
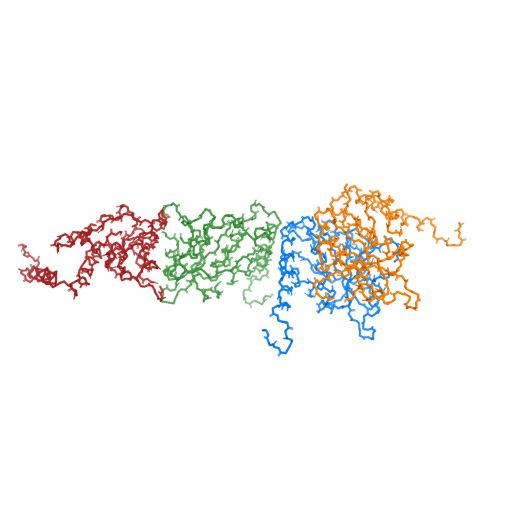ATOM 4598 C CA . GLY D 1 122 ? -22.869 56.677 2.155 1.00 8.12 122 GLY D CA 1
ATOM 4599 C C . GLY D 1 122 ? -21.946 57.871 2.064 1.00 8.27 122 GLY D C 1
ATOM 4600 O O . GLY D 1 122 ? -22.347 58.978 2.460 1.00 9.39 122 GLY D O 1
ATOM 4601 N N . THR D 1 123 ? -20.744 57.689 1.505 1.00 7.25 123 THR D N 1
ATOM 4602 C CA . THR D 1 123 ? -19.710 58.707 1.611 1.00 6.62 123 THR D CA 1
ATOM 4603 C C . THR D 1 123 ? -19.583 59.455 0.287 1.00 7.04 123 THR D C 1
ATOM 4604 O O . THR D 1 123 ? -19.631 58.868 -0.805 1.00 8.08 123 THR D O 1
ATOM 4608 N N . LEU D 1 124 ? -19.407 60.772 0.388 1.00 7.02 124 LEU D N 1
ATOM 4609 C CA . LEU D 1 124 ? -19.186 61.628 -0.792 1.00 7.50 124 LEU D CA 1
ATOM 4610 C C . LEU D 1 124 ? -17.731 62.134 -0.846 1.00 6.79 124 LEU D C 1
ATOM 4611 O O . LEU D 1 124 ? -16.923 61.844 0.061 1.00 8.10 124 LEU D O 1
ATOM 4616 N N . ALA D 1 125 ? -17.437 62.962 -1.834 1.00 7.24 125 ALA D N 1
ATOM 4617 C CA . ALA D 1 125 ? -16.047 63.417 -2.081 1.00 6.75 125 ALA D CA 1
ATOM 4618 C C . ALA D 1 125 ? -15.540 64.267 -0.938 1.00 7.17 125 ALA D C 1
ATOM 4619 O O . ALA D 1 125 ? -16.308 64.899 -0.195 1.00 7.90 125 ALA D O 1
ATOM 4621 N N . ILE D 1 126 ? -14.223 64.334 -0.824 1.00 7.11 126 ILE D N 1
ATOM 4622 C CA . ILE D 1 126 ? -13.628 65.251 0.124 1.00 7.05 126 ILE D CA 1
ATOM 4623 C C . ILE D 1 126 ? -14.007 66.710 -0.175 1.00 6.65 126 ILE D C 1
ATOM 4624 O O . ILE D 1 126 ? -13.917 67.184 -1.314 1.00 8.27 126 ILE D O 1
ATOM 4629 N N . GLY D 1 127 ? -14.421 67.430 0.872 1.00 7.91 127 GLY D N 1
ATOM 4630 C CA . GLY D 1 127 ? -14.597 68.897 0.792 1.00 7.21 127 GLY D CA 1
ATOM 4631 C C . GLY D 1 127 ? -15.924 69.343 0.173 1.00 7.56 127 GLY D C 1
ATOM 4632 O O . GLY D 1 127 ? -16.938 68.663 0.235 1.00 8.76 127 GLY D O 1
ATOM 4633 N N . LYS D 1 128 ? -15.889 70.555 -0.366 1.00 8.94 128 LYS D N 1
ATOM 4634 C CA A LYS D 1 128 ? -17.128 71.247 -0.763 0.50 8.44 128 LYS D CA 1
ATOM 4635 C CA B LYS D 1 128 ? -17.105 71.265 -0.787 0.50 8.68 128 LYS D CA 1
ATOM 4636 C C . LYS D 1 128 ? -17.886 70.546 -1.888 1.00 8.86 128 LYS D C 1
ATOM 4637 O O . LYS D 1 128 ? -19.105 70.629 -1.965 1.00 9.18 128 LYS D O 1
ATOM 4648 N N . ALA D 1 129 ? -17.182 69.835 -2.757 1.00 8.12 129 ALA D N 1
ATOM 4649 C CA . ALA D 1 129 ? -17.878 69.047 -3.774 1.00 9.62 129 ALA D CA 1
ATOM 4650 C C . ALA D 1 129 ? -18.704 67.950 -3.137 1.00 7.81 129 ALA D C 1
ATOM 4651 O O . ALA D 1 129 ? -19.836 67.705 -3.569 1.00 9.57 129 ALA D O 1
ATOM 4653 N N . GLY D 1 130 ? -18.154 67.313 -2.095 1.00 8.30 130 GLY D N 1
ATOM 4654 C CA . GLY D 1 130 ? -18.882 66.261 -1.430 1.00 8.56 130 GLY D CA 1
ATOM 4655 C C . GLY D 1 130 ? -20.035 66.819 -0.620 1.00 7.11 130 GLY D C 1
ATOM 4656 O O . GLY D 1 130 ? -21.072 66.151 -0.509 1.00 8.49 130 GLY D O 1
ATOM 4657 N N . ALA D 1 131 ? -19.898 68.028 -0.056 1.00 7.55 131 ALA D N 1
ATOM 4658 C CA . ALA D 1 131 ? -21.003 68.626 0.703 1.00 8.26 131 ALA D CA 1
ATOM 4659 C C . ALA D 1 131 ? -22.167 68.926 -0.252 1.00 6.71 131 ALA D C 1
ATOM 4660 O O . ALA D 1 131 ? -23.322 68.544 0.043 1.00 7.26 131 ALA D O 1
ATOM 4662 N N . ALA D 1 132 ? -21.906 69.546 -1.399 1.00 6.58 132 ALA D N 1
ATOM 4663 C CA . ALA D 1 132 ? -22.968 69.765 -2.348 1.00 6.09 132 ALA D CA 1
ATOM 4664 C C . ALA D 1 132 ? -23.606 68.441 -2.803 1.00 7.04 132 ALA D C 1
ATOM 4665 O O . ALA D 1 132 ? -24.840 68.344 -2.881 1.00 7.65 132 ALA D O 1
ATOM 4667 N N . ASN D 1 133 ? -22.782 67.425 -3.057 1.00 7.33 133 ASN D N 1
ATOM 4668 C CA . ASN D 1 133 ? -23.288 66.144 -3.536 1.00 7.55 133 ASN D CA 1
ATOM 4669 C C . ASN D 1 133 ? -24.072 65.393 -2.484 1.00 7.67 133 ASN D C 1
ATOM 4670 O O . ASN D 1 133 ? -24.954 64.650 -2.820 1.00 8.25 133 ASN D O 1
ATOM 4675 N N . ALA D 1 134 ? -23.761 65.576 -1.201 1.00 8.16 134 ALA D N 1
ATOM 4676 C CA . ALA D 1 134 ? -24.545 64.928 -0.180 1.00 7.18 134 ALA D CA 1
ATOM 4677 C C . ALA D 1 134 ? -25.935 65.524 -0.143 1.00 8.64 134 ALA D C 1
ATOM 4678 O O . ALA D 1 134 ? -26.906 64.801 0.042 1.00 8.33 134 ALA D O 1
ATOM 4680 N N . ALA D 1 135 ? -26.034 66.842 -0.351 1.00 6.69 135 ALA D N 1
ATOM 4681 C CA . ALA D 1 135 ? -27.344 67.475 -0.463 1.00 7.70 135 ALA D CA 1
ATOM 4682 C C . ALA D 1 135 ? -28.097 66.963 -1.696 1.00 7.62 135 ALA D C 1
ATOM 4683 O O . ALA D 1 135 ? -29.298 66.653 -1.577 1.00 8.64 135 ALA D O 1
ATOM 4685 N N . LEU D 1 136 ? -27.428 66.812 -2.827 1.00 6.74 136 LEU D N 1
ATOM 4686 C CA . LEU D 1 136 ? -28.100 66.289 -4.008 1.00 8.75 136 LEU D CA 1
ATOM 4687 C C . LEU D 1 136 ? -28.552 64.844 -3.820 1.00 9.51 136 LEU D C 1
ATOM 4688 O O . LEU D 1 136 ? -29.680 64.505 -4.230 1.00 9.85 136 LEU D O 1
ATOM 4693 N N . LEU D 1 137 ? -27.725 63.992 -3.215 1.00 7.56 137 LEU D N 1
ATOM 4694 C CA . LEU D 1 137 ? -28.094 62.597 -3.046 1.00 7.86 137 LEU D CA 1
ATOM 4695 C C . LEU D 1 137 ? -29.269 62.524 -2.050 1.00 8.08 137 LEU D C 1
ATOM 4696 O O . LEU D 1 137 ? -30.187 61.715 -2.261 1.00 8.18 137 LEU D O 1
ATOM 4701 N N . ALA D 1 138 ? -29.219 63.297 -0.960 1.00 7.26 138 ALA D N 1
ATOM 4702 C CA . ALA D 1 138 ? -30.359 63.320 -0.007 1.00 7.00 138 ALA D CA 1
ATOM 4703 C C . ALA D 1 138 ? -31.636 63.746 -0.733 1.00 7.80 138 ALA D C 1
ATOM 4704 O O . ALA D 1 138 ? -32.691 63.130 -0.544 1.00 8.27 138 ALA D O 1
ATOM 4706 N N . ALA D 1 139 ? -31.546 64.777 -1.588 1.00 7.61 139 ALA D N 1
ATOM 4707 C CA . ALA D 1 139 ? -32.716 65.180 -2.345 1.00 8.24 139 ALA D CA 1
ATOM 4708 C C . ALA D 1 139 ? -33.176 64.094 -3.339 1.00 8.66 139 ALA D C 1
ATOM 4709 O O . ALA D 1 139 ? -34.396 63.921 -3.515 1.00 8.99 139 ALA D O 1
ATOM 4711 N N . GLN D 1 140 ? -32.251 63.386 -3.978 1.00 8.34 140 GLN D N 1
ATOM 4712 C CA . GLN D 1 140 ? -32.615 62.287 -4.872 1.00 7.79 140 GLN D CA 1
ATOM 4713 C C . GLN D 1 140 ? -33.344 61.172 -4.094 1.00 8.54 140 GLN D C 1
ATOM 4714 O O . GLN D 1 140 ? -34.307 60.584 -4.600 1.00 8.66 140 GLN D O 1
ATOM 4720 N N . ILE D 1 141 ? -32.909 60.915 -2.855 1.00 8.24 141 ILE D N 1
ATOM 4721 C CA . ILE D 1 141 ? -33.611 59.962 -2.010 1.00 7.83 141 ILE D CA 1
ATOM 4722 C C . ILE D 1 141 ? -35.021 60.472 -1.695 1.00 7.15 141 ILE D C 1
ATOM 4723 O O . ILE D 1 141 ? -36.001 59.743 -1.845 1.00 7.38 141 ILE D O 1
ATOM 4728 N N . LEU D 1 142 ? -35.138 61.727 -1.281 1.00 7.42 142 LEU D N 1
ATOM 4729 C CA . LEU D 1 142 ? -36.498 62.272 -0.998 1.00 7.31 142 LEU D CA 1
ATOM 4730 C C . LEU D 1 142 ? -37.362 62.245 -2.233 1.00 6.76 142 LEU D C 1
ATOM 4731 O O . LEU D 1 142 ? -38.595 61.986 -2.126 1.00 8.28 142 LEU D O 1
ATOM 4736 N N . ALA D 1 143 ? -36.755 62.465 -3.408 1.00 6.85 143 ALA D N 1
ATOM 4737 C CA . ALA D 1 143 ? -37.501 62.581 -4.644 1.00 7.32 143 ALA D CA 1
ATOM 4738 C C . ALA D 1 143 ? -38.171 61.267 -5.046 1.00 9.76 143 ALA D C 1
ATOM 4739 O O . ALA D 1 143 ? -39.101 61.272 -5.877 1.00 11.38 143 ALA D O 1
ATOM 4741 N N . LEU D 1 144 ? -37.712 60.144 -4.486 1.00 9.72 144 LEU D N 1
ATOM 4742 C CA . LEU D 1 144 ? -38.389 58.864 -4.769 1.00 8.74 144 LEU D CA 1
ATOM 4743 C C . LEU D 1 144 ? -39.893 58.915 -4.420 1.00 9.88 144 LEU D C 1
ATOM 4744 O O . LEU D 1 144 ? -40.677 58.146 -4.974 1.00 11.01 144 LEU D O 1
ATOM 4749 N N . HIS D 1 145 ? -40.256 59.771 -3.466 1.00 8.37 145 HIS D N 1
ATOM 4750 C CA . HIS D 1 145 ? -41.643 59.933 -3.010 1.00 9.91 145 HIS D CA 1
ATOM 4751 C C . HIS D 1 145 ? -42.081 61.397 -2.917 1.00 14.14 145 HIS D C 1
ATOM 4752 O O . HIS D 1 145 ? -42.943 61.780 -2.103 1.00 15.93 145 HIS D O 1
ATOM 4759 N N . ASP D 1 146 ? -41.464 62.223 -3.741 1.00 9.42 146 ASP D N 1
ATOM 4760 C CA . ASP D 1 146 ? -41.816 63.637 -3.821 1.00 8.49 146 ASP D CA 1
ATOM 4761 C C . ASP D 1 146 ? -41.665 64.049 -5.282 1.00 7.91 146 ASP D C 1
ATOM 4762 O O . ASP D 1 146 ? -40.549 64.408 -5.696 1.00 9.33 146 ASP D O 1
ATOM 4767 N N . THR D 1 147 ? -42.763 63.969 -6.039 1.00 8.94 147 THR D N 1
ATOM 4768 C CA . THR D 1 147 ? -42.693 64.195 -7.478 1.00 9.24 147 THR D CA 1
ATOM 4769 C C . THR D 1 147 ? -42.337 65.651 -7.795 1.00 9.67 147 THR D C 1
ATOM 4770 O O . THR D 1 147 ? -41.680 65.916 -8.814 1.00 9.83 147 THR D O 1
ATOM 4774 N N . GLU D 1 148 ? -42.720 66.586 -6.914 1.00 9.11 148 GLU D N 1
ATOM 4775 C CA . GLU D 1 148 ? -42.420 68.021 -7.174 1.00 8.60 148 GLU D CA 1
ATOM 4776 C C . GLU D 1 148 ? -40.929 68.270 -7.005 1.00 6.96 148 GLU D C 1
ATOM 4777 O O . GLU D 1 148 ? -40.289 68.916 -7.856 1.00 8.44 148 GLU D O 1
ATOM 4783 N N . LEU D 1 149 ? -40.342 67.711 -5.937 1.00 8.33 149 LEU D N 1
ATOM 4784 C CA . LEU D 1 149 ? -38.884 67.777 -5.787 1.00 7.56 149 LEU D CA 1
ATOM 4785 C C . LEU D 1 149 ? -38.201 67.082 -6.950 1.00 7.83 149 LEU D C 1
ATOM 4786 O O . LEU D 1 149 ? -37.140 67.558 -7.410 1.00 9.18 149 LEU D O 1
ATOM 4791 N N . ALA D 1 150 ? -38.724 65.934 -7.411 1.00 8.06 150 ALA D N 1
ATOM 4792 C CA . ALA D 1 150 ? -38.121 65.257 -8.576 1.00 7.92 150 ALA D CA 1
ATOM 4793 C C . ALA D 1 150 ? -38.064 66.174 -9.783 1.00 8.73 150 ALA D C 1
ATOM 4794 O O . ALA D 1 150 ? -37.031 66.210 -10.462 1.00 10.18 150 ALA D O 1
ATOM 4796 N N . GLY D 1 151 ? -39.101 66.974 -9.991 1.00 8.86 151 GLY D N 1
ATOM 4797 C CA . GLY D 1 151 ? -39.075 67.924 -11.145 1.00 11.22 151 GLY D CA 1
ATOM 4798 C C . GLY D 1 151 ? -38.026 69.005 -10.916 1.00 9.69 151 GLY D C 1
ATOM 4799 O O . GLY D 1 151 ? -37.321 69.433 -11.875 1.00 9.83 151 GLY D O 1
ATOM 4800 N N . ARG D 1 152 ? -37.908 69.521 -9.682 1.00 9.70 152 ARG D N 1
ATOM 4801 C CA . ARG D 1 152 ? -36.909 70.572 -9.438 1.00 9.00 152 ARG D CA 1
ATOM 4802 C C . ARG D 1 152 ? -35.477 70.033 -9.586 1.00 10.18 152 ARG D C 1
ATOM 4803 O O . ARG D 1 152 ? -34.593 70.720 -10.072 1.00 10.28 152 ARG D O 1
ATOM 4811 N N . LEU D 1 153 ? -35.245 68.783 -9.177 1.00 4.08 153 LEU D N 1
ATOM 4812 C CA . LEU D 1 153 ? -33.917 68.138 -9.389 1.00 4.07 153 LEU D CA 1
ATOM 4813 C C . LEU D 1 153 ? -33.622 67.955 -10.861 1.00 4.87 153 LEU D C 1
ATOM 4814 O O . LEU D 1 153 ? -32.492 68.179 -11.300 1.00 6.32 153 LEU D O 1
ATOM 4819 N N . ALA D 1 154 ? -34.626 67.526 -11.639 1.00 4.43 154 ALA D N 1
ATOM 4820 C CA . ALA D 1 154 ? -34.430 67.372 -13.092 1.00 6.13 154 ALA D CA 1
ATOM 4821 C C . ALA D 1 154 ? -34.071 68.717 -13.723 1.00 7.62 154 ALA D C 1
ATOM 4822 O O . ALA D 1 154 ? -33.181 68.789 -14.589 1.00 7.64 154 ALA D O 1
ATOM 4824 N N . HIS D 1 155 ? -34.711 69.783 -13.257 1.00 5.95 155 HIS D N 1
ATOM 4825 C CA . HIS D 1 155 ? -34.413 71.137 -13.752 1.00 8.50 155 HIS D CA 1
ATOM 4826 C C . HIS D 1 155 ? -32.999 71.579 -13.379 1.00 5.96 155 HIS D C 1
ATOM 4827 O O . HIS D 1 155 ? -32.281 72.147 -14.201 1.00 8.17 155 HIS D O 1
ATOM 4834 N N . TRP D 1 156 ? -32.600 71.307 -12.135 1.00 6.11 156 TRP D N 1
ATOM 4835 C CA . TRP D 1 156 ? -31.269 71.660 -11.662 1.00 6.53 156 TRP D CA 1
ATOM 4836 C C . TRP D 1 156 ? -30.219 70.981 -12.549 1.00 6.74 156 TRP D C 1
ATOM 4837 O O . TRP D 1 156 ? -29.224 71.613 -12.979 1.00 7.49 156 TRP D O 1
ATOM 4848 N N . ARG D 1 157 ? -30.379 69.675 -12.782 1.00 5.24 157 ARG D N 1
ATOM 4849 C CA A ARG D 1 157 ? -29.404 68.961 -13.606 0.50 4.86 157 ARG D CA 1
ATOM 4850 C CA B ARG D 1 157 ? -29.427 68.945 -13.626 0.50 5.17 157 ARG D CA 1
ATOM 4851 C C . ARG D 1 157 ? -29.427 69.461 -15.057 1.00 6.48 157 ARG D C 1
ATOM 4852 O O . ARG D 1 157 ? -28.364 69.590 -15.702 1.00 7.58 157 ARG D O 1
ATOM 4867 N N . GLN D 1 158 ? -30.605 69.744 -15.600 1.00 6.42 158 GLN D N 1
ATOM 4868 C CA . GLN D 1 158 ? -30.686 70.198 -16.991 1.00 7.02 158 GLN D CA 1
ATOM 4869 C C . GLN D 1 158 ? -29.988 71.521 -17.140 1.00 6.33 158 GLN D C 1
ATOM 4870 O O . GLN D 1 158 ? -29.273 71.758 -18.126 1.00 7.01 158 GLN D O 1
ATOM 4876 N N . SER D 1 159 ? -30.138 72.370 -16.134 1.00 7.50 159 SER D N 1
ATOM 4877 C CA A SER D 1 159 ? -29.460 73.661 -16.134 0.50 6.78 159 SER D CA 1
ATOM 4878 C CA B SER D 1 159 ? -29.458 73.663 -16.151 0.50 7.20 159 SER D CA 1
ATOM 4879 C C . SER D 1 159 ? -27.927 73.517 -16.096 1.00 6.14 159 SER D C 1
ATOM 4880 O O . SER D 1 159 ? -27.197 74.249 -16.783 1.00 6.93 159 SER D O 1
ATOM 4885 N N . GLN D 1 160 ? -27.421 72.594 -15.278 1.00 5.60 160 GLN D N 1
ATOM 4886 C CA A GLN D 1 160 ? -25.965 72.424 -15.180 0.50 6.16 160 GLN D CA 1
ATOM 4887 C CA B GLN D 1 160 ? -25.981 72.380 -15.162 0.50 6.22 160 GLN D CA 1
ATOM 4888 C C . GLN D 1 160 ? -25.405 71.877 -16.499 1.00 6.27 160 GLN D C 1
ATOM 4889 O O . GLN D 1 160 ? -24.331 72.288 -16.930 1.00 6.98 160 GLN D O 1
ATOM 4900 N N . THR D 1 161 ? -26.140 70.984 -17.153 1.00 5.17 161 THR D N 1
ATOM 4901 C CA . THR D 1 161 ? -25.768 70.455 -18.481 1.00 4.68 161 THR D CA 1
ATOM 4902 C C . THR D 1 161 ? -25.774 71.572 -19.517 1.00 5.50 161 THR D C 1
ATOM 4903 O O . THR D 1 161 ? -24.805 71.740 -20.256 1.00 5.24 161 THR D O 1
ATOM 4907 N N . ASP D 1 162 ? -26.859 72.345 -19.564 1.00 5.52 162 ASP D N 1
ATOM 4908 C CA . ASP D 1 162 ? -26.950 73.425 -20.559 1.00 5.93 162 ASP D CA 1
ATOM 4909 C C . ASP D 1 162 ? -25.862 74.467 -20.387 1.00 5.70 162 ASP D C 1
ATOM 4910 O O . ASP D 1 162 ? -25.365 74.994 -21.374 1.00 6.86 162 ASP D O 1
ATOM 4915 N N . ASP D 1 163 ? -25.480 74.768 -19.145 1.00 7.87 163 ASP D N 1
ATOM 4916 C CA . ASP D 1 163 ? -24.410 75.740 -18.934 1.00 10.40 163 ASP D CA 1
ATOM 4917 C C . ASP D 1 163 ? -23.091 75.275 -19.556 1.00 8.09 163 ASP D C 1
ATOM 4918 O O . ASP D 1 163 ? -22.378 76.066 -20.135 1.00 9.60 163 ASP D O 1
ATOM 4923 N N . VAL D 1 164 ? -22.807 73.980 -19.521 1.00 6.93 164 VAL D N 1
ATOM 4924 C CA . VAL D 1 164 ? -21.601 73.473 -20.186 1.00 5.27 164 VAL D CA 1
ATOM 4925 C C . VAL D 1 164 ? -21.753 73.473 -21.721 1.00 5.02 164 VAL D C 1
ATOM 4926 O O . VAL D 1 164 ? -20.852 73.903 -22.488 1.00 5.11 164 VAL D O 1
ATOM 4930 N N . LEU D 1 165 ? -22.902 73.003 -22.192 1.00 6.48 165 LEU D N 1
ATOM 4931 C CA . LEU D 1 165 ? -23.116 72.889 -23.642 1.00 6.60 165 LEU D CA 1
ATOM 4932 C C . LEU D 1 165 ? -23.144 74.248 -24.299 1.00 8.34 165 LEU D C 1
ATOM 4933 O O . LEU D 1 165 ? -22.795 74.362 -25.472 1.00 6.91 165 LEU D O 1
ATOM 4938 N N . ASP D 1 166 ? -23.615 75.262 -23.572 1.00 7.17 166 ASP D N 1
ATOM 4939 C CA . ASP D 1 166 ? -23.716 76.626 -24.132 1.00 7.20 166 ASP D CA 1
ATOM 4940 C C . ASP D 1 166 ? -22.360 77.339 -24.239 1.00 7.44 166 ASP D C 1
ATOM 4941 O O . ASP D 1 166 ? -22.270 78.395 -24.899 1.00 7.45 166 ASP D O 1
ATOM 4946 N N . ASN D 1 167 ? -21.317 76.764 -23.616 1.00 6.78 167 ASN D N 1
ATOM 4947 C CA A ASN D 1 167 ? -19.993 77.362 -23.593 0.50 7.71 167 ASN D CA 1
ATOM 4948 C CA B ASN D 1 167 ? -19.963 77.384 -23.601 0.50 8.71 167 ASN D CA 1
ATOM 4949 C C . ASN D 1 167 ? -18.906 76.357 -23.940 1.00 6.86 167 ASN D C 1
ATOM 4950 O O . ASN D 1 167 ? -18.055 76.027 -23.111 1.00 8.96 167 ASN D O 1
ATOM 4959 N N . PRO D 1 168 ? -18.926 75.855 -25.189 1.00 4.68 168 PRO D N 1
ATOM 4960 C CA . PRO D 1 168 ? -18.044 74.719 -25.514 1.00 3.45 168 PRO D CA 1
ATOM 4961 C C . PRO D 1 168 ? -16.606 75.131 -25.636 1.00 4.56 168 PRO D C 1
ATOM 4962 O O . PRO D 1 168 ? -15.732 74.320 -25.474 1.00 3.84 168 PRO D O 1
ATOM 4966 N N . ASP D 1 169 ? -16.332 76.381 -26.001 1.00 2.00 169 ASP D N 1
ATOM 4967 C CA . ASP D 1 169 ? -14.934 76.805 -26.202 1.00 2.00 169 ASP D CA 1
ATOM 4968 C C . ASP D 1 169 ? -14.434 77.531 -24.957 1.00 2.02 169 ASP D C 1
ATOM 4969 O O . ASP D 1 169 ? -14.928 78.610 -24.648 1.00 3.37 169 ASP D O 1
ATOM 4974 N N . PRO D 1 170 ? -13.430 76.980 -24.258 1.00 2.00 170 PRO D N 1
ATOM 4975 C CA . PRO D 1 170 ? -13.070 77.612 -22.983 1.00 2.65 170 PRO D CA 1
ATOM 4976 C C . PRO D 1 170 ? -12.258 78.895 -23.181 1.00 4.45 170 PRO D C 1
ATOM 4977 O O . PRO D 1 170 ? -11.954 79.576 -22.192 1.00 5.00 170 PRO D O 1
ATOM 4981 N N . ARG D 1 171 ? -11.878 79.191 -24.434 1.00 3.38 171 ARG D N 1
ATOM 4982 C CA . ARG D 1 171 ? -11.163 80.436 -24.757 1.00 6.01 171 ARG D CA 1
ATOM 4983 C C . ARG D 1 171 ? -12.120 81.639 -24.799 1.00 7.31 171 ARG D C 1
ATOM 4984 O O . ARG D 1 171 ? -11.695 82.789 -24.713 1.00 10.62 171 ARG D O 1
ATOM 4992 N N . GLU D 1 172 ? -13.409 81.349 -24.936 1.00 9.30 172 GLU D N 1
ATOM 4993 C CA . GLU D 1 172 ? -14.458 82.359 -25.031 1.00 16.28 172 GLU D CA 1
ATOM 4994 C C . GLU D 1 172 ? -15.170 82.584 -23.689 1.00 20.72 172 GLU D C 1
ATOM 4995 O O . GLU D 1 172 ? -15.347 81.650 -22.899 1.00 20.31 172 GLU D O 1
ATOM 5001 N N . GLU D 1 173 ? -15.593 83.825 -23.455 1.00 26.68 173 GLU D N 1
ATOM 5002 C CA . GLU D 1 173 ? -16.310 84.214 -22.234 1.00 34.04 173 GLU D CA 1
ATOM 5003 C C . GLU D 1 173 ? -17.619 83.447 -22.056 1.00 38.77 173 GLU D C 1
ATOM 5004 O O . GLU D 1 173 ? -18.209 82.983 -23.033 1.00 39.25 173 GLU D O 1
ATOM 5010 N N . ALA D 1 174 ? -18.065 83.321 -20.805 1.00 46.53 174 ALA D N 1
ATOM 5011 C CA . ALA D 1 174 ? -19.406 82.803 -20.489 1.00 50.49 174 ALA D CA 1
ATOM 5012 C C . ALA D 1 174 ? -20.393 83.957 -20.346 1.00 53.33 174 ALA D C 1
ATOM 5013 O O . ALA D 1 174 ? -21.155 84.247 -21.272 1.00 56.39 174 ALA D O 1
#

Nearest PDB structures (foldseek):
  3kuu-assembly1_A  TM=1.003E+00  e=1.301E-29  Yersinia pestis
  2nsh-assembly1_A  TM=9.974E-01  e=4.464E-25  Escherichia coli
  5ctj-assembly1_A  TM=9.936E-01  e=1.532E-20  Acetobacter aceti 1023
  1o4v-assembly1_A  TM=9.608E-01  e=3.573E-17  Thermotoga maritima
  3lp6-assembly1_C  TM=9.662E-01  e=1.934E-16  Mycobacterium tuberculosis

Foldseek 3Di:
DAPDPPQAAEEEEADPVCCVLCLLVVLCVLLVHHYHYYYAHCPPHVVVLLVCLQCNVVNNYQEYEYEAEQLGQSQLSQVRHVRAYEYEQEQDDPVGRPNSVCNQCPDPDGHYHYADYGSVRSNVVSLVSLVVVCVPPVVSVVSSVVVVVVVVVVCVVCVDPVDDD/DAAEEEEADPVCCVLCLLVVLCVLLVHDYHYYYAHCPPHVVVLLVCLQCNVVVNYQEYEYEAEQLGQSQLSQVRHVRAYEYEQEQDDPPGRPNSVCNQCPDPDGHYHYADYGSVRSNVSNVVSLVVVCVPVVSSVVSSVVVVVVVVVVCVVCVDPVDD/DLVVQAAEEEEADPVCCVLCLLVVLCVLLVHHYHYYYAHCPPHVVVLLVCLQCNVVVNYQEYEYEAEQLGQSQLSQVRHVRAYEYEQEQDDPPGRPNSCCNQCPDPDGHYHYADYGSRRSNVSSVVSLVVVCVPVVSSVVSSVVVVVVVVVVCVVCVDPVDDD/DPQAAEEEEADPVCCVLCLLVVLCVLLVHDYHYYYAHCPPHVVVLLVCLQCNVVVNYQEYEYEAEQLGQSQLSQVRHVRAYEYEQEQDDPPGRPNSCCNQCPDPPGHYHYADYGSVRSNVSSLVSLVVVCVPPVSSVVSSVVVVVVVVCVCVVCVDPVDDD

Organism: Yersinia pestis (NCBI:txid632)

Solvent-accessible surface area: 30898 Å² total

CATH classification: 3.40.50.1970

Radius of gyration: 35.12 Å; Cα contacts (8 Å, |Δi|>4): 1395; chains: 4; bounding box: 71×83×110 Å